Protein AF-0000000084806190 (afdb_homodimer)

Structure (mmCIF, N/CA/C/O backbone):
data_AF-0000000084806190-model_v1
#
loop_
_entity.id
_entity.type
_entity.pdbx_description
1 polymer 'Auxin Efflux Carrier'
#
loop_
_atom_site.group_PDB
_atom_site.id
_atom_site.type_symbol
_atom_site.label_atom_id
_atom_site.label_alt_id
_atom_site.label_comp_id
_atom_site.label_asym_id
_atom_site.label_entity_id
_atom_site.label_seq_id
_atom_site.pdbx_PDB_ins_code
_atom_site.Cartn_x
_atom_site.Cartn_y
_atom_site.Cartn_z
_atom_site.occupancy
_atom_site.B_iso_or_equiv
_atom_site.auth_seq_id
_atom_site.auth_comp_id
_atom_site.auth_asym_id
_atom_site.auth_atom_id
_atom_site.pdbx_PDB_model_num
ATOM 1 N N . MET A 1 1 ? -19.219 -8.055 -22.516 1 57.81 1 MET A N 1
ATOM 2 C CA . MET A 1 1 ? -17.922 -7.414 -22.703 1 57.81 1 MET A CA 1
ATOM 3 C C . MET A 1 1 ? -17.656 -6.383 -21.609 1 57.81 1 MET A C 1
ATOM 5 O O . MET A 1 1 ? -16.594 -6.418 -20.969 1 57.81 1 MET A O 1
ATOM 9 N N . ILE A 1 2 ? -18.672 -5.582 -21.375 1 66 2 ILE A N 1
ATOM 10 C CA . ILE A 1 2 ? -18.5 -4.559 -20.359 1 66 2 ILE A CA 1
ATOM 11 C C . ILE A 1 2 ? -18.344 -5.219 -18.984 1 66 2 ILE A C 1
ATOM 13 O O . ILE A 1 2 ? -17.547 -4.766 -18.156 1 66 2 ILE A O 1
ATOM 17 N N . ASP A 1 3 ? -19 -6.289 -18.859 1 70.12 3 ASP A N 1
ATOM 18 C CA . ASP A 1 3 ? -18.938 -7.008 -17.578 1 70.12 3 ASP A CA 1
ATOM 19 C C . ASP A 1 3 ? -17.547 -7.598 -17.344 1 70.12 3 ASP A C 1
ATOM 21 O O . ASP A 1 3 ? -17.047 -7.59 -16.219 1 70.12 3 ASP A O 1
ATOM 25 N N . ILE A 1 4 ? -17.047 -7.988 -18.469 1 68.62 4 ILE A N 1
ATOM 26 C CA . ILE A 1 4 ? -15.719 -8.578 -18.391 1 68.62 4 ILE A CA 1
ATOM 27 C C . ILE A 1 4 ? -14.695 -7.496 -18.062 1 68.62 4 ILE A C 1
ATOM 29 O O . ILE A 1 4 ? -13.797 -7.711 -17.25 1 68.62 4 ILE A O 1
ATOM 33 N N . LEU A 1 5 ? -14.867 -6.445 -18.75 1 70.81 5 LEU A N 1
ATOM 34 C CA . LEU A 1 5 ? -13.969 -5.324 -18.5 1 70.81 5 LEU A CA 1
ATOM 35 C C . LEU A 1 5 ? -14.062 -4.852 -17.062 1 70.81 5 LEU A C 1
ATOM 37 O O . LEU A 1 5 ? -13.055 -4.527 -16.438 1 70.81 5 LEU A O 1
ATOM 41 N N . ASN A 1 6 ? -15.25 -4.91 -16.578 1 75.56 6 ASN A N 1
ATOM 42 C CA . ASN A 1 6 ? -15.477 -4.469 -15.203 1 75.56 6 ASN A CA 1
ATOM 43 C C . ASN A 1 6 ? -14.812 -5.395 -14.195 1 75.56 6 ASN A C 1
ATOM 45 O O . ASN A 1 6 ? -14.383 -4.949 -13.125 1 75.56 6 ASN A O 1
ATOM 49 N N . LEU A 1 7 ? -14.695 -6.496 -14.672 1 70.25 7 LEU A N 1
ATOM 50 C CA . LEU A 1 7 ? -14.102 -7.488 -13.781 1 70.25 7 LEU A CA 1
ATOM 51 C C . LEU A 1 7 ? -12.578 -7.43 -13.836 1 70.25 7 LEU A C 1
ATOM 53 O O . LEU A 1 7 ? -11.906 -7.582 -12.812 1 70.25 7 LEU A O 1
ATOM 57 N N . ALA A 1 8 ? -12.125 -7.184 -15.008 1 77.25 8 ALA A N 1
ATOM 58 C CA . ALA A 1 8 ? -10.695 -7.359 -15.258 1 77.25 8 ALA A CA 1
ATOM 59 C C . ALA A 1 8 ? -9.93 -6.062 -15 1 77.25 8 ALA A C 1
ATOM 61 O O . ALA A 1 8 ? -8.773 -6.09 -14.578 1 77.25 8 ALA A O 1
ATOM 62 N N . LEU A 1 9 ? -10.57 -5.035 -15.188 1 79.94 9 LEU A N 1
ATOM 63 C CA . LEU A 1 9 ? -9.875 -3.754 -15.25 1 79.94 9 LEU A CA 1
ATOM 64 C C . LEU A 1 9 ? -9.25 -3.404 -13.906 1 79.94 9 LEU A C 1
ATOM 66 O O . LEU A 1 9 ? -8.109 -2.93 -13.844 1 79.94 9 LEU A O 1
ATOM 70 N N . PRO A 1 10 ? -9.914 -3.656 -12.828 1 81.25 10 PRO A N 1
ATOM 71 C CA . PRO A 1 10 ? -9.281 -3.262 -11.57 1 81.25 10 PRO A CA 1
ATOM 72 C C . PRO A 1 10 ? -7.957 -3.982 -11.328 1 81.25 10 PRO A C 1
ATOM 74 O O . PRO A 1 10 ? -7.016 -3.391 -10.789 1 81.25 10 PRO A O 1
ATOM 77 N N . TYR A 1 11 ? -7.898 -5.105 -11.789 1 82.69 11 TYR A N 1
ATOM 78 C CA . TYR A 1 11 ? -6.711 -5.906 -11.516 1 82.69 11 TYR A CA 1
ATOM 79 C C . TYR A 1 11 ? -5.625 -5.641 -12.547 1 82.69 11 TYR A C 1
ATOM 81 O O . TYR A 1 11 ? -4.52 -5.219 -12.203 1 82.69 11 TYR A O 1
ATOM 89 N N . PHE A 1 12 ? -5.992 -5.719 -13.773 1 87.94 12 PHE A N 1
ATOM 90 C CA . PHE A 1 12 ? -5 -5.492 -14.812 1 87.94 12 PHE A CA 1
ATOM 91 C C . PHE A 1 12 ? -4.711 -4.004 -14.977 1 87.94 12 PHE A C 1
ATOM 93 O O . PHE A 1 12 ? -3.609 -3.619 -15.367 1 87.94 12 PHE A O 1
ATOM 100 N N . GLY A 1 13 ? -5.742 -3.215 -14.688 1 89.56 13 GLY A N 1
ATOM 101 C CA . GLY A 1 13 ? -5.512 -1.778 -14.711 1 89.56 13 GLY A CA 1
ATOM 102 C C . GLY A 1 13 ? -4.418 -1.334 -13.758 1 89.56 13 GLY A C 1
ATOM 103 O O . GLY A 1 13 ? -3.572 -0.513 -14.117 1 89.56 13 GLY A O 1
ATOM 104 N N . LEU A 1 14 ? -4.398 -1.916 -12.594 1 92 14 LEU A N 1
ATOM 105 C CA . LEU A 1 14 ? -3.393 -1.555 -11.602 1 92 14 LEU A CA 1
ATOM 106 C C . LEU A 1 14 ? -2.012 -2.051 -12.023 1 92 14 LEU A C 1
ATOM 108 O O . LEU A 1 14 ? -1.006 -1.387 -11.758 1 92 14 LEU A O 1
ATOM 112 N N . ILE A 1 15 ? -1.97 -3.234 -12.609 1 90.75 15 ILE A N 1
ATOM 113 C CA . ILE A 1 15 ? -0.702 -3.732 -13.133 1 90.75 15 ILE A CA 1
ATOM 114 C C . ILE A 1 15 ? -0.178 -2.779 -14.211 1 90.75 15 ILE A C 1
ATOM 116 O O . ILE A 1 15 ? 1.006 -2.434 -14.219 1 90.75 15 ILE A O 1
ATOM 120 N N . PHE A 1 16 ? -1.081 -2.33 -15.023 1 93.19 16 PHE A N 1
ATOM 121 C CA . PHE A 1 16 ? -0.688 -1.439 -16.109 1 93.19 16 PHE A CA 1
ATOM 122 C C . PHE A 1 16 ? -0.239 -0.089 -15.562 1 93.19 16 PHE A C 1
ATOM 124 O O . PHE A 1 16 ? 0.697 0.518 -16.094 1 93.19 16 PHE A O 1
ATOM 131 N N . VAL A 1 17 ? -0.932 0.406 -14.57 1 94.88 17 VAL A N 1
ATOM 132 C CA . VAL A 1 17 ? -0.507 1.646 -13.93 1 94.88 17 VAL A CA 1
ATOM 133 C C . VAL A 1 17 ? 0.906 1.484 -13.375 1 94.88 17 VAL A C 1
ATOM 135 O O . VAL A 1 17 ? 1.764 2.346 -13.578 1 94.88 17 VAL A O 1
ATOM 138 N N . GLY A 1 18 ? 1.117 0.374 -12.641 1 95.31 18 GLY A N 1
ATOM 139 C CA . GLY A 1 18 ? 2.459 0.096 -12.156 1 95.31 18 GLY A CA 1
ATOM 140 C C . GLY A 1 18 ? 3.488 0.004 -13.266 1 95.31 18 GLY A C 1
ATOM 141 O O . GLY A 1 18 ? 4.574 0.577 -13.164 1 95.31 18 GLY A O 1
ATOM 142 N N . PHE A 1 19 ? 3.08 -0.69 -14.312 1 93.94 19 PHE A N 1
ATOM 143 C CA . PHE A 1 19 ? 3.965 -0.861 -15.453 1 93.94 19 PHE A CA 1
ATOM 144 C C . PHE A 1 19 ? 4.312 0.486 -16.078 1 93.94 19 PHE A C 1
ATOM 146 O O . PHE A 1 19 ? 5.48 0.768 -16.344 1 93.94 19 PHE A O 1
ATOM 153 N N . ALA A 1 20 ? 3.344 1.297 -16.281 1 95.88 20 ALA A N 1
ATOM 154 C CA . ALA A 1 20 ? 3.549 2.621 -16.859 1 95.88 20 ALA A CA 1
ATOM 155 C C . ALA A 1 20 ? 4.434 3.482 -15.961 1 95.88 20 ALA A C 1
ATOM 157 O O . ALA A 1 20 ? 5.336 4.168 -16.438 1 95.88 20 ALA A O 1
ATOM 158 N N . CYS A 1 21 ? 4.223 3.457 -14.719 1 96.5 21 CYS A N 1
ATOM 159 C CA . CYS A 1 21 ? 5.031 4.215 -13.766 1 96.5 21 CYS A CA 1
ATOM 160 C C . CYS A 1 21 ? 6.477 3.736 -13.773 1 96.5 21 CYS A C 1
ATOM 162 O O . CYS A 1 21 ? 7.406 4.547 -13.727 1 96.5 21 CYS A O 1
ATOM 164 N N . GLY A 1 22 ? 6.598 2.42 -13.773 1 95.62 22 GLY A N 1
ATOM 165 C CA . GLY A 1 22 ? 7.941 1.869 -13.844 1 95.62 22 GLY A CA 1
ATOM 166 C C . GLY A 1 22 ? 8.695 2.314 -15.086 1 95.62 22 GLY A C 1
ATOM 167 O O . GLY A 1 22 ? 9.891 2.629 -15.008 1 95.62 22 GLY A O 1
ATOM 168 N N . ARG A 1 23 ? 7.996 2.404 -16.172 1 93.81 23 ARG A N 1
ATOM 169 C CA . ARG A 1 23 ? 8.625 2.764 -17.438 1 93.81 23 ARG A CA 1
ATOM 170 C C . ARG A 1 23 ? 8.875 4.266 -17.516 1 93.81 23 ARG A C 1
ATOM 172 O O . ARG A 1 23 ? 9.852 4.703 -18.141 1 93.81 23 ARG A O 1
ATOM 179 N N . LEU A 1 24 ? 8.062 5.02 -16.938 1 94.31 24 LEU A N 1
ATOM 180 C CA . LEU A 1 24 ? 8.141 6.473 -17.078 1 94.31 24 LEU A CA 1
ATOM 181 C C . LEU A 1 24 ? 9.07 7.066 -16.016 1 94.31 24 LEU A C 1
ATOM 183 O O . LEU A 1 24 ? 9.906 7.922 -16.344 1 94.31 24 LEU A O 1
ATOM 187 N N . LYS A 1 25 ? 8.977 6.688 -14.812 1 90.94 25 LYS A N 1
ATOM 188 C CA . LYS A 1 25 ? 9.766 7.277 -13.734 1 90.94 25 LYS A CA 1
ATOM 189 C C . LYS A 1 25 ? 11.102 6.555 -13.578 1 90.94 25 LYS A C 1
ATOM 191 O O . LYS A 1 25 ? 12.102 7.168 -13.203 1 90.94 25 LYS A O 1
ATOM 196 N N . ARG A 1 26 ? 11.211 5.273 -13.781 1 87.38 26 ARG A N 1
ATOM 197 C CA . ARG A 1 26 ? 12.398 4.422 -13.773 1 87.38 26 ARG A CA 1
ATOM 198 C C . ARG A 1 26 ? 13.188 4.586 -12.477 1 87.38 26 ARG A C 1
ATOM 200 O O . ARG A 1 26 ? 14.406 4.758 -12.508 1 87.38 26 ARG A O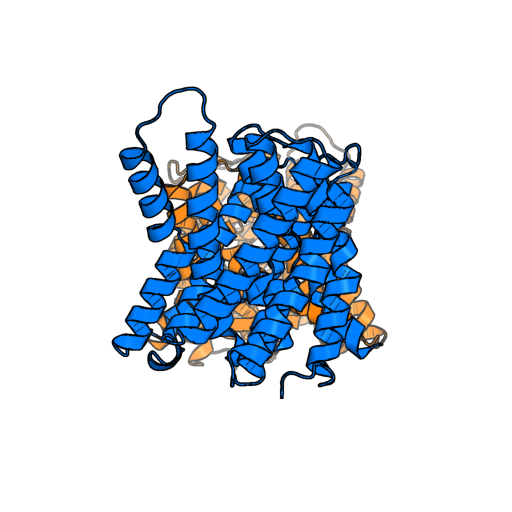 1
ATOM 207 N N . LEU A 1 27 ? 12.422 4.707 -11.312 1 92.31 27 LEU A N 1
ATOM 208 C CA . LEU A 1 27 ? 13.117 4.613 -10.039 1 92.31 27 LEU A CA 1
ATOM 209 C C . LEU A 1 27 ? 13.828 3.268 -9.906 1 92.31 27 LEU A C 1
ATOM 211 O O . LEU A 1 27 ? 13.375 2.264 -10.453 1 92.31 27 LEU A O 1
ATOM 215 N N . PRO A 1 28 ? 14.891 3.254 -9.219 1 91.94 28 PRO A N 1
ATOM 216 C CA . PRO A 1 28 ? 15.656 2.008 -9.125 1 91.94 28 PRO A CA 1
ATOM 217 C C . PRO A 1 28 ? 14.859 0.881 -8.469 1 91.94 28 PRO A C 1
ATOM 219 O O . PRO A 1 28 ? 13.977 1.142 -7.645 1 91.94 28 PRO A O 1
ATOM 222 N N . GLU A 1 29 ? 15.25 -0.318 -8.828 1 90.31 29 GLU A N 1
ATOM 223 C CA . GLU A 1 29 ? 14.586 -1.518 -8.328 1 90.31 29 GLU A CA 1
ATOM 224 C C . GLU A 1 29 ? 14.711 -1.625 -6.812 1 90.31 29 GLU A C 1
ATOM 226 O O . GLU A 1 29 ? 13.797 -2.107 -6.137 1 90.31 29 GLU A O 1
ATOM 231 N N . ASN A 1 30 ? 15.859 -1.19 -6.305 1 93 30 ASN A N 1
ATOM 232 C CA . ASN A 1 30 ? 16.047 -1.271 -4.859 1 93 30 ASN A CA 1
ATOM 233 C C . ASN A 1 30 ? 15.07 -0.373 -4.117 1 93 30 ASN A C 1
ATOM 235 O O . ASN A 1 30 ? 14.883 -0.514 -2.906 1 93 30 ASN A O 1
ATOM 239 N N . GLY A 1 31 ? 14.469 0.562 -4.844 1 95.06 31 GLY A N 1
ATOM 240 C CA . GLY A 1 31 ? 13.438 1.407 -4.27 1 95.06 31 GLY A CA 1
ATOM 241 C C . GLY A 1 31 ? 12.172 0.648 -3.918 1 95.06 31 GLY A C 1
ATOM 242 O O . GLY A 1 31 ? 11.305 1.167 -3.209 1 95.06 31 GLY A O 1
ATOM 243 N N . LEU A 1 32 ? 12.109 -0.604 -4.312 1 94.81 32 LEU A N 1
ATOM 244 C CA . LEU A 1 32 ? 10.945 -1.435 -4.035 1 94.81 32 LEU A CA 1
ATOM 245 C C . LEU A 1 32 ? 11.125 -2.211 -2.736 1 94.81 32 LEU A C 1
ATOM 247 O O . LEU A 1 32 ? 10.227 -2.943 -2.314 1 94.81 32 LEU A O 1
ATOM 251 N N . ALA A 1 33 ? 12.203 -2.016 -2.045 1 95.06 33 ALA A N 1
ATOM 252 C CA . ALA A 1 33 ? 12.57 -2.875 -0.921 1 95.06 33 ALA A CA 1
ATOM 253 C C . ALA A 1 33 ? 11.5 -2.838 0.167 1 95.06 33 ALA A C 1
ATOM 255 O O . ALA A 1 33 ? 11.023 -3.883 0.619 1 95.06 33 ALA A O 1
ATOM 256 N N . TRP A 1 34 ? 11.109 -1.688 0.588 1 95.5 34 TRP A N 1
ATOM 257 C CA . TRP A 1 34 ? 10.125 -1.582 1.666 1 95.5 34 TRP A CA 1
ATOM 258 C C . TRP A 1 34 ? 8.734 -1.973 1.179 1 95.5 34 TRP A C 1
ATOM 260 O O . TRP A 1 34 ? 7.922 -2.479 1.952 1 95.5 34 TRP A O 1
ATOM 270 N N . MET A 1 35 ? 8.461 -1.687 -0.093 1 95.19 35 MET A N 1
ATOM 271 C CA . MET A 1 35 ? 7.184 -2.115 -0.654 1 95.19 35 MET A CA 1
ATOM 272 C C . MET A 1 35 ? 7.062 -3.635 -0.633 1 95.19 35 MET A C 1
ATOM 274 O O . MET A 1 35 ? 6.023 -4.172 -0.248 1 95.19 35 MET A O 1
ATOM 278 N N . ASN A 1 36 ? 8.094 -4.32 -1.043 1 92 36 ASN A N 1
ATOM 279 C CA . ASN A 1 36 ? 8.117 -5.777 -1.008 1 92 36 ASN A CA 1
ATOM 280 C C . ASN A 1 36 ? 8.055 -6.305 0.422 1 92 36 ASN A C 1
ATOM 282 O O . ASN A 1 36 ? 7.355 -7.285 0.694 1 92 36 ASN A O 1
ATOM 286 N N . PHE A 1 37 ? 8.773 -5.672 1.266 1 94.06 37 PHE A N 1
ATOM 287 C CA . PHE A 1 37 ? 8.742 -6.059 2.672 1 94.06 37 PHE A CA 1
ATOM 288 C C . PHE A 1 37 ? 7.332 -5.926 3.236 1 94.06 37 PHE A C 1
ATOM 290 O O . PHE A 1 37 ? 6.848 -6.82 3.936 1 94.06 37 PHE A O 1
ATOM 297 N N . PHE A 1 38 ? 6.719 -4.812 2.982 1 95.81 38 PHE A N 1
ATOM 298 C CA . PHE A 1 38 ? 5.352 -4.562 3.43 1 95.81 38 PHE A CA 1
ATOM 299 C C . PHE A 1 38 ? 4.414 -5.656 2.936 1 95.81 38 PHE A C 1
ATOM 301 O O . PHE A 1 38 ? 3.578 -6.156 3.693 1 95.81 38 PHE A O 1
ATOM 308 N N . LEU A 1 39 ? 4.504 -6.039 1.699 1 91.56 39 LEU A N 1
ATOM 309 C CA . LEU A 1 39 ? 3.641 -7.043 1.087 1 91.56 39 LEU A CA 1
ATOM 310 C C . LEU A 1 39 ? 3.873 -8.414 1.71 1 91.56 39 LEU A C 1
ATOM 312 O O . LEU A 1 39 ? 2.93 -9.055 2.178 1 91.56 39 LEU A O 1
ATOM 316 N N . LEU A 1 40 ? 5.09 -8.812 1.847 1 88.69 40 LEU A N 1
ATOM 317 C CA . LEU A 1 40 ? 5.426 -10.195 2.166 1 88.69 40 LEU A CA 1
ATOM 318 C C . LEU A 1 40 ? 5.379 -10.43 3.672 1 88.69 40 LEU A C 1
ATOM 320 O O . LEU A 1 40 ? 5.098 -11.547 4.121 1 88.69 40 LEU A O 1
ATOM 324 N N . TYR A 1 41 ? 5.57 -9.367 4.441 1 93.12 41 TYR A N 1
ATOM 325 C CA . TYR A 1 41 ? 5.73 -9.594 5.875 1 93.12 41 TYR A CA 1
ATOM 326 C C . TYR A 1 41 ? 4.617 -8.922 6.664 1 93.12 41 TYR A C 1
ATOM 328 O O . TYR A 1 41 ? 4.449 -9.18 7.859 1 93.12 41 TYR A O 1
ATOM 336 N N . VAL A 1 42 ? 3.871 -8.109 5.965 1 95.25 42 VAL A N 1
ATOM 337 C CA . VAL A 1 42 ? 2.916 -7.348 6.762 1 95.25 42 VAL A CA 1
ATOM 338 C C . VAL A 1 42 ? 1.511 -7.523 6.188 1 95.25 42 VAL A C 1
ATOM 340 O O . VAL A 1 42 ? 0.665 -8.188 6.797 1 95.25 42 VAL A O 1
ATOM 343 N N . SER A 1 43 ? 1.294 -7.07 4.949 1 93.75 43 SER A N 1
ATOM 344 C CA . SER A 1 43 ? -0.055 -6.996 4.398 1 93.75 43 SER A CA 1
ATOM 345 C C . SER A 1 43 ? -0.573 -8.375 4.016 1 93.75 43 SER A C 1
ATOM 347 O O . SER A 1 43 ? -1.683 -8.758 4.395 1 93.75 43 SER A O 1
ATOM 349 N N . LEU A 1 44 ? 0.164 -9.172 3.264 1 88.81 44 LEU A N 1
ATOM 350 C CA . LEU A 1 44 ? -0.298 -10.477 2.818 1 88.81 44 LEU A CA 1
ATOM 351 C C . LEU A 1 44 ? -0.445 -11.438 3.998 1 88.81 44 LEU A C 1
ATOM 353 O O . LEU A 1 44 ? -1.419 -12.188 4.074 1 88.81 44 LEU A O 1
ATOM 357 N N . PRO A 1 45 ? 0.515 -11.438 4.918 1 91.06 45 PRO A N 1
ATOM 358 C CA . PRO A 1 45 ? 0.304 -12.266 6.109 1 91.06 45 PRO A CA 1
ATOM 359 C C . PRO A 1 45 ? -0.978 -11.906 6.855 1 91.06 45 PRO A C 1
ATOM 361 O O . PRO A 1 45 ? -1.67 -12.789 7.363 1 91.06 45 PRO A O 1
ATOM 364 N N . ALA A 1 46 ? -1.268 -10.625 6.941 1 92.81 46 ALA A N 1
ATOM 365 C CA . ALA A 1 46 ? -2.518 -10.211 7.574 1 92.81 46 ALA A CA 1
ATOM 366 C C . ALA A 1 46 ? -3.723 -10.789 6.844 1 92.81 46 ALA A C 1
ATOM 368 O O . ALA A 1 46 ? -4.688 -11.234 7.473 1 92.81 46 ALA A O 1
ATOM 369 N N . LEU A 1 47 ? -3.662 -10.75 5.578 1 87.69 47 LEU A N 1
ATOM 370 C CA . LEU A 1 47 ? -4.719 -11.32 4.75 1 87.69 47 LEU A CA 1
ATOM 371 C C . LEU A 1 47 ? -4.895 -12.805 5.035 1 87.69 47 LEU A C 1
ATOM 373 O O . LEU A 1 47 ? -6.012 -13.266 5.281 1 87.69 47 LEU A O 1
ATOM 377 N N . PHE A 1 48 ? -3.832 -13.539 5.062 1 86.25 48 PHE A N 1
ATOM 378 C CA . PHE A 1 48 ? -3.885 -14.984 5.262 1 86.25 48 PHE A CA 1
ATOM 379 C C . PHE A 1 48 ? -4.355 -15.312 6.676 1 86.25 48 PHE A C 1
ATOM 381 O O . PHE A 1 48 ? -5.156 -16.234 6.867 1 86.25 48 PHE A O 1
ATOM 388 N N . PHE A 1 49 ? -3.805 -14.609 7.633 1 91.75 49 PHE A N 1
ATOM 389 C CA . PHE A 1 49 ? -4.254 -14.828 9 1 91.75 49 PHE A CA 1
ATOM 390 C C . PHE A 1 49 ? -5.758 -14.609 9.125 1 91.75 49 PHE A C 1
ATOM 392 O O . PHE A 1 49 ? -6.465 -15.438 9.695 1 91.75 49 PHE A O 1
ATOM 399 N N . ARG A 1 50 ? -6.199 -13.492 8.641 1 89.31 50 ARG A N 1
ATOM 400 C CA . ARG A 1 50 ? -7.605 -13.141 8.773 1 89.31 50 ARG A CA 1
ATOM 401 C C . ARG A 1 50 ? -8.5 -14.164 8.078 1 89.31 50 ARG A C 1
ATOM 403 O O . ARG A 1 50 ? -9.523 -14.578 8.625 1 89.31 50 ARG A O 1
ATOM 410 N N . ILE A 1 51 ? -8.133 -14.555 6.965 1 81.38 51 ILE A N 1
ATOM 411 C CA . ILE A 1 51 ? -8.93 -15.508 6.195 1 81.38 51 ILE A CA 1
ATOM 412 C C . ILE A 1 51 ? -8.984 -16.844 6.93 1 81.38 51 ILE A C 1
ATOM 414 O O . ILE A 1 51 ? -10.062 -17.422 7.113 1 81.38 51 ILE A O 1
ATOM 418 N N . MET A 1 52 ? -7.863 -17.312 7.355 1 84 52 MET A N 1
ATOM 419 C CA . MET A 1 52 ? -7.793 -18.625 8.008 1 84 52 MET A CA 1
ATOM 420 C C . MET A 1 52 ? -8.492 -18.594 9.367 1 84 52 MET A C 1
ATOM 422 O O . MET A 1 52 ? -9.102 -19.578 9.773 1 84 52 MET A O 1
ATOM 426 N N . SER A 1 53 ? -8.375 -17.484 10.016 1 89.06 53 SER A N 1
ATOM 427 C CA . SER A 1 53 ? -8.961 -17.391 11.352 1 89.06 53 SER A CA 1
ATOM 428 C C . SER A 1 53 ? -10.484 -17.344 11.281 1 89.06 53 SER A C 1
ATOM 430 O O . SER A 1 53 ? -11.164 -17.656 12.258 1 89.06 53 SER A O 1
ATOM 432 N N . LYS A 1 54 ? -11.023 -17.016 10.188 1 84.31 54 LYS A N 1
ATOM 433 C CA . LYS A 1 54 ? -12.469 -16.891 10.047 1 84.31 54 LYS A CA 1
ATOM 434 C C . LYS A 1 54 ? -13.062 -18.094 9.312 1 84.31 54 LYS A C 1
ATOM 436 O O . LYS A 1 54 ? -14.273 -18.172 9.117 1 84.31 54 LYS A O 1
ATOM 441 N N . THR A 1 55 ? -12.242 -18.984 8.914 1 79.19 55 THR A N 1
ATOM 442 C CA . THR A 1 55 ? -12.68 -20.203 8.227 1 79.19 55 THR A CA 1
ATOM 443 C C . THR A 1 55 ? -12.867 -21.344 9.227 1 79.19 55 THR A C 1
ATOM 445 O O . THR A 1 55 ? -12 -21.594 10.062 1 79.19 55 THR A O 1
ATOM 448 N N . PRO A 1 56 ? -14.07 -21.922 9.078 1 79.88 56 PRO A N 1
ATOM 449 C CA . PRO A 1 56 ? -14.242 -23.094 9.938 1 79.88 56 PRO A CA 1
ATOM 450 C C . PRO A 1 56 ? -13.148 -24.141 9.742 1 79.88 56 PRO A C 1
ATOM 452 O O . PRO A 1 56 ? -12.82 -24.5 8.602 1 79.88 56 PRO A O 1
ATOM 455 N N . PHE A 1 57 ? -12.609 -24.625 10.789 1 78.75 57 PHE A N 1
ATOM 456 C CA . PHE A 1 57 ? -11.461 -25.516 10.773 1 78.75 57 PHE A CA 1
ATOM 457 C C . PHE A 1 57 ? -11.758 -26.766 9.969 1 78.75 57 PHE A C 1
ATOM 459 O O . PHE A 1 57 ? -10.867 -27.312 9.312 1 78.75 57 PHE A O 1
ATOM 466 N N . GLU A 1 58 ? -13.008 -27.172 9.938 1 80.38 58 GLU A N 1
ATOM 467 C CA . GLU A 1 58 ? -13.406 -28.391 9.234 1 80.38 58 GLU A CA 1
ATOM 468 C C . GLU A 1 58 ? -13.211 -28.25 7.73 1 80.38 58 GLU A C 1
ATOM 470 O O . GLU A 1 58 ? -12.977 -29.234 7.031 1 80.38 58 GLU A O 1
ATOM 475 N N . GLU A 1 59 ? -13.227 -27.062 7.32 1 80.19 59 GLU A N 1
ATOM 476 C CA . GLU A 1 59 ? -13.086 -26.797 5.895 1 80.19 59 GLU A CA 1
ATOM 477 C C . GLU A 1 59 ? -11.617 -26.812 5.477 1 80.19 59 GLU A C 1
ATOM 479 O O . GLU A 1 59 ? -11.305 -26.922 4.289 1 80.19 59 GLU A O 1
ATOM 484 N N . LEU A 1 60 ? -10.812 -26.766 6.434 1 77.94 60 LEU A N 1
ATOM 485 C CA . LEU A 1 60 ? -9.383 -26.703 6.148 1 77.94 60 LEU A CA 1
ATOM 486 C C . LEU A 1 60 ? -8.836 -28.094 5.809 1 77.94 60 LEU A C 1
ATOM 488 O O . LEU A 1 60 ? -7.777 -28.203 5.191 1 77.94 60 LEU A O 1
ATOM 492 N N . ASN A 1 61 ? -9.586 -29.047 6.141 1 79.38 61 ASN A N 1
ATOM 493 C CA . ASN A 1 61 ? -9.172 -30.422 5.906 1 79.38 61 ASN A CA 1
ATOM 494 C C . ASN A 1 61 ? -9.781 -30.984 4.621 1 79.38 61 ASN A C 1
ATOM 496 O O . ASN A 1 61 ? -10.594 -31.906 4.664 1 79.38 61 ASN A O 1
ATOM 500 N N . ASN A 1 62 ? -9.508 -30.469 3.479 1 87.62 62 ASN A N 1
ATOM 501 C CA . ASN A 1 62 ? -9.961 -30.953 2.18 1 87.62 62 ASN A CA 1
ATOM 502 C C . ASN A 1 62 ? -8.82 -31.578 1.39 1 87.62 62 ASN A C 1
ATOM 504 O O . ASN A 1 62 ? -8.344 -31.016 0.407 1 87.62 62 ASN A O 1
ATOM 508 N N . LEU A 1 63 ? -8.453 -32.812 1.739 1 88.25 63 LEU A N 1
ATOM 509 C CA . LEU A 1 63 ? -7.285 -33.5 1.211 1 88.25 63 LEU A CA 1
ATOM 510 C C . LEU A 1 63 ? -7.438 -33.781 -0.285 1 88.25 63 LEU A C 1
ATOM 512 O O . LEU A 1 63 ? -6.496 -33.562 -1.053 1 88.25 63 LEU A O 1
ATOM 516 N N . PRO A 1 64 ? -8.641 -34.188 -0.729 1 94.31 64 PRO A N 1
ATOM 517 C CA . PRO A 1 64 ? -8.781 -34.406 -2.172 1 94.31 64 PRO A CA 1
ATOM 518 C C . PRO A 1 64 ? -8.523 -33.125 -2.975 1 94.31 64 PRO A C 1
ATOM 520 O O . PRO A 1 64 ? -7.91 -33.188 -4.043 1 94.31 64 PRO A O 1
ATOM 523 N N . PHE A 1 65 ? -8.969 -32.031 -2.473 1 95.94 65 PHE A N 1
ATOM 524 C CA . PHE A 1 65 ? -8.766 -30.734 -3.131 1 95.94 65 PHE A CA 1
ATOM 525 C C . PHE A 1 65 ? -7.285 -30.391 -3.215 1 95.94 65 PHE A C 1
ATOM 527 O O . PHE A 1 65 ? -6.785 -30.031 -4.281 1 95.94 65 PHE A O 1
ATOM 534 N N . VAL A 1 66 ? -6.605 -30.578 -2.105 1 93.56 66 VAL A N 1
ATOM 535 C CA . VAL A 1 66 ? -5.188 -30.25 -2.012 1 93.56 66 VAL A CA 1
ATOM 536 C C . VAL A 1 66 ? -4.379 -31.156 -2.943 1 93.56 66 VAL A C 1
ATOM 538 O O . VAL A 1 66 ? -3.484 -30.688 -3.648 1 93.56 66 VAL A O 1
ATOM 541 N N . LEU A 1 67 ? -4.664 -32.375 -2.934 1 95.31 67 LEU A N 1
ATOM 542 C CA . LEU A 1 67 ? -3.955 -33.312 -3.775 1 95.31 67 LEU A CA 1
ATOM 543 C C . LEU A 1 67 ? -4.188 -33.031 -5.254 1 95.31 67 LEU A C 1
ATOM 545 O O . LEU A 1 67 ? -3.25 -33.062 -6.055 1 95.31 67 LEU A O 1
ATOM 549 N N . ALA A 1 68 ? -5.414 -32.688 -5.582 1 97.44 68 ALA A N 1
ATOM 550 C CA . ALA A 1 68 ? -5.75 -32.438 -6.977 1 97.44 68 ALA A CA 1
ATOM 551 C C . ALA A 1 68 ? -5.039 -31.172 -7.469 1 97.44 68 ALA A C 1
ATOM 553 O O . ALA A 1 68 ? -4.438 -31.172 -8.547 1 97.44 68 ALA A O 1
ATOM 554 N N . THR A 1 69 ? -5.102 -30.125 -6.723 1 97.56 69 THR A N 1
ATOM 555 C CA . THR A 1 69 ? -4.531 -28.859 -7.16 1 97.56 69 THR A CA 1
ATOM 556 C C . THR A 1 69 ? -3.006 -28.922 -7.191 1 97.56 69 THR A C 1
ATOM 558 O O . THR A 1 69 ? -2.375 -28.438 -8.125 1 97.56 69 THR A O 1
ATOM 561 N N . THR A 1 70 ? -2.426 -29.562 -6.152 1 96.94 70 THR A N 1
ATOM 562 C CA . THR A 1 70 ? -0.974 -29.703 -6.121 1 96.94 70 THR A CA 1
ATOM 563 C C . THR A 1 70 ? -0.49 -30.609 -7.242 1 96.94 70 THR A C 1
ATOM 565 O O . THR A 1 70 ? 0.555 -30.359 -7.848 1 96.94 70 THR A O 1
ATOM 568 N N . PHE A 1 71 ? -1.217 -31.609 -7.449 1 98 71 PHE A N 1
ATOM 569 C CA . PHE A 1 71 ? -0.889 -32.5 -8.562 1 98 71 PHE A CA 1
ATOM 570 C C . PHE A 1 71 ? -0.984 -31.75 -9.891 1 98 71 PHE A C 1
ATOM 572 O O . PHE A 1 71 ? -0.154 -31.953 -10.781 1 98 71 PHE A O 1
ATOM 579 N N . GLY A 1 72 ? -2.027 -30.969 -10.078 1 98.5 72 GLY A N 1
ATOM 580 C CA . GLY A 1 72 ? -2.131 -30.125 -11.266 1 98.5 72 GLY A CA 1
ATOM 581 C C . GLY A 1 72 ? -0.933 -29.219 -11.461 1 98.5 72 GLY A C 1
ATOM 582 O O . GLY A 1 72 ? -0.398 -29.125 -12.57 1 98.5 72 GLY A O 1
ATOM 583 N N . THR A 1 73 ? -0.505 -28.609 -10.406 1 98.19 73 THR A N 1
ATOM 584 C CA . THR A 1 73 ? 0.675 -27.75 -10.445 1 98.19 73 THR A CA 1
ATOM 585 C C . THR A 1 73 ? 1.922 -28.562 -10.789 1 98.19 73 THR A C 1
ATOM 587 O O . THR A 1 73 ? 2.764 -28.109 -11.57 1 98.19 73 THR A O 1
ATOM 590 N N . ALA A 1 74 ? 2.051 -29.734 -10.195 1 98.12 74 ALA A N 1
ATOM 591 C CA . ALA A 1 74 ? 3.174 -30.609 -10.492 1 98.12 74 ALA A CA 1
ATOM 592 C C . ALA A 1 74 ? 3.199 -31 -11.969 1 98.12 74 ALA A C 1
ATOM 594 O O . ALA A 1 74 ? 4.266 -31.016 -12.586 1 98.12 74 ALA A O 1
ATOM 595 N N . CYS A 1 75 ? 2.043 -31.297 -12.484 1 98.62 75 CYS A N 1
ATOM 596 C CA . CYS A 1 75 ? 1.956 -31.641 -13.898 1 98.62 75 CYS A CA 1
ATOM 597 C C . CYS A 1 75 ? 2.449 -30.484 -14.766 1 98.62 75 CYS A C 1
ATOM 599 O O . CYS A 1 75 ? 3.258 -30.688 -15.672 1 98.62 75 CYS A O 1
ATOM 601 N N . ALA A 1 76 ? 1.957 -29.312 -14.5 1 98.69 76 ALA A N 1
ATOM 602 C CA . ALA A 1 76 ? 2.395 -28.141 -15.25 1 98.69 76 ALA A CA 1
ATOM 603 C C . ALA A 1 76 ? 3.9 -27.938 -15.109 1 98.69 76 ALA A C 1
ATOM 605 O O . ALA A 1 76 ? 4.582 -27.609 -16.094 1 98.69 76 ALA A O 1
ATOM 606 N N . PHE A 1 77 ? 4.402 -28.125 -13.875 1 98.5 77 PHE A N 1
ATOM 607 C CA . PHE A 1 77 ? 5.824 -28 -13.578 1 98.5 77 PHE A CA 1
ATOM 608 C C . PHE A 1 77 ? 6.637 -28.969 -14.445 1 98.5 77 PHE A C 1
ATOM 610 O O . PHE A 1 77 ? 7.562 -28.547 -15.141 1 98.5 77 PHE A O 1
ATOM 617 N N . PHE A 1 78 ? 6.242 -30.172 -14.523 1 98.44 78 PHE A N 1
ATOM 618 C CA . PHE A 1 78 ? 7.031 -31.188 -15.211 1 98.44 78 PHE A CA 1
ATOM 619 C C . PHE A 1 78 ? 6.863 -31.078 -16.719 1 98.44 78 PHE A C 1
ATOM 621 O O . PHE A 1 78 ? 7.812 -31.297 -17.469 1 98.44 78 PHE A O 1
ATOM 628 N N . ILE A 1 79 ? 5.676 -30.766 -17.188 1 98.69 79 ILE A N 1
ATOM 629 C CA . ILE A 1 79 ? 5.457 -30.594 -18.625 1 98.69 79 ILE A CA 1
ATOM 630 C C . ILE A 1 79 ? 6.285 -29.406 -19.125 1 98.69 79 ILE A C 1
ATOM 632 O O . ILE A 1 79 ? 6.887 -29.484 -20.203 1 98.69 79 ILE A O 1
ATOM 636 N N . SER A 1 80 ? 6.316 -28.312 -18.359 1 98.62 80 SER A N 1
ATOM 637 C CA . SER A 1 80 ? 7.129 -27.156 -18.734 1 98.62 80 SER A CA 1
ATOM 638 C C . SER A 1 80 ? 8.609 -27.516 -18.781 1 98.62 80 SER A C 1
ATOM 640 O O . SER A 1 80 ? 9.344 -27.047 -19.656 1 98.62 80 SER A O 1
ATOM 642 N N . GLY A 1 81 ? 9.023 -28.312 -17.797 1 98.06 81 GLY A N 1
ATOM 643 C CA . GLY A 1 81 ? 10.391 -28.797 -17.828 1 98.06 81 GLY A CA 1
ATOM 644 C C . GLY A 1 81 ? 10.719 -29.609 -19.062 1 98.06 81 GLY A C 1
ATOM 645 O O . GLY A 1 81 ? 11.789 -29.453 -19.641 1 98.06 81 GLY A O 1
ATOM 646 N N . LEU A 1 82 ? 9.812 -30.453 -19.391 1 98.12 82 LEU A N 1
ATOM 647 C CA . LEU A 1 82 ? 10 -31.266 -20.594 1 98.12 82 LEU A CA 1
ATOM 648 C C . LEU A 1 82 ? 10.117 -30.391 -21.828 1 98.12 82 LEU A C 1
ATOM 650 O O . LEU A 1 82 ? 10.961 -30.656 -22.703 1 98.12 82 LEU A O 1
ATOM 654 N N . ILE A 1 83 ? 9.312 -29.406 -21.953 1 97.88 83 ILE A N 1
ATOM 655 C CA . ILE A 1 83 ? 9.383 -28.469 -23.062 1 97.88 83 ILE A CA 1
ATOM 656 C C . ILE A 1 83 ? 10.734 -27.766 -23.062 1 97.88 83 ILE A C 1
ATOM 658 O O . ILE A 1 83 ? 11.367 -27.609 -24.109 1 97.88 83 ILE A O 1
ATOM 662 N N . GLY A 1 84 ? 11.141 -27.281 -21.875 1 97.31 84 GLY A N 1
ATOM 663 C CA . GLY A 1 84 ? 12.445 -26.656 -21.766 1 97.31 84 GLY A CA 1
ATOM 664 C C . GLY A 1 84 ? 13.578 -27.547 -22.234 1 97.31 84 GLY A C 1
ATOM 665 O O . GLY A 1 84 ? 14.469 -27.109 -22.969 1 97.31 84 GLY A O 1
ATOM 666 N N . ARG A 1 85 ? 13.484 -28.797 -21.859 1 9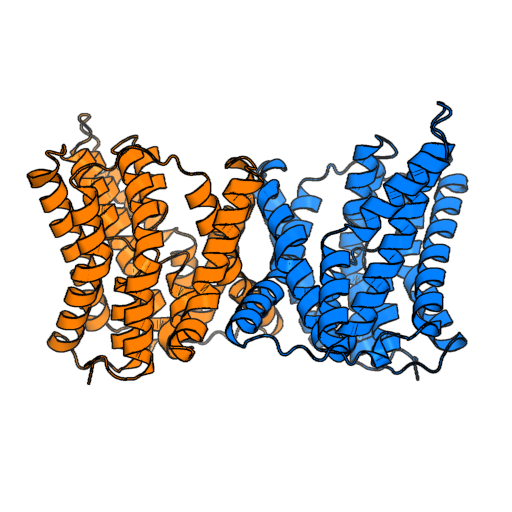6.75 85 ARG A N 1
ATOM 667 C CA . ARG A 1 85 ? 14.539 -29.75 -22.188 1 96.75 85 ARG A CA 1
ATOM 668 C C . ARG A 1 85 ? 14.508 -30.094 -23.688 1 96.75 85 ARG A C 1
ATOM 670 O O . ARG A 1 85 ? 15.555 -30.125 -24.328 1 96.75 85 ARG A O 1
ATOM 677 N N . THR A 1 86 ? 13.406 -30.312 -24.188 1 96.81 86 THR A N 1
ATOM 678 C CA . THR A 1 86 ? 13.312 -30.844 -25.547 1 96.81 86 THR A CA 1
ATOM 679 C C . THR A 1 86 ? 13.328 -29.719 -26.578 1 96.81 86 THR A C 1
ATOM 681 O O . THR A 1 86 ? 13.938 -29.844 -27.641 1 96.81 86 THR A O 1
ATOM 684 N N . VAL A 1 87 ? 12.648 -28.672 -26.359 1 95.56 87 VAL A N 1
ATOM 685 C CA . VAL A 1 87 ? 12.539 -27.578 -27.328 1 95.56 87 VAL A CA 1
ATOM 686 C C . VAL A 1 87 ? 13.688 -26.594 -27.125 1 95.56 87 VAL A C 1
ATOM 688 O O . VAL A 1 87 ? 14.273 -26.109 -28.078 1 95.56 87 VAL A O 1
ATOM 691 N N . GLY A 1 88 ? 13.977 -26.344 -25.922 1 94.75 88 GLY A N 1
ATOM 692 C CA . GLY A 1 88 ? 14.984 -25.344 -25.625 1 94.75 88 GLY A CA 1
ATOM 693 C C . GLY A 1 88 ? 16.391 -25.922 -25.484 1 94.75 88 GLY A C 1
ATOM 694 O O . GLY A 1 88 ? 17.375 -25.172 -25.484 1 94.75 88 GLY A O 1
ATOM 695 N N . GLY A 1 89 ? 16.484 -27.188 -25.375 1 96.62 89 GLY A N 1
ATOM 696 C CA . GLY A 1 89 ? 17.781 -27.797 -25.156 1 96.62 89 GLY A CA 1
ATOM 697 C C . GLY A 1 89 ? 18.422 -27.359 -23.844 1 96.62 89 GLY A C 1
ATOM 698 O O . GLY A 1 89 ? 19.641 -27.172 -23.781 1 96.62 89 GLY A O 1
ATOM 699 N N . LEU A 1 90 ? 17.625 -27.188 -22.844 1 96.81 90 LEU A N 1
ATOM 700 C CA . LEU A 1 90 ? 18.094 -26.594 -21.594 1 96.81 90 LEU A CA 1
ATOM 701 C C . LEU A 1 90 ? 18.828 -27.625 -20.734 1 96.81 90 LEU A C 1
ATOM 703 O O . LEU A 1 90 ? 18.516 -28.828 -20.781 1 96.81 90 LEU A O 1
ATOM 707 N N . SER A 1 91 ? 19.844 -27.172 -20 1 96.12 91 SER A N 1
ATOM 708 C CA . SER A 1 91 ? 20.469 -28 -18.969 1 96.12 91 SER A CA 1
ATOM 709 C C . SER A 1 91 ? 19.469 -28.344 -17.859 1 96.12 91 SER A C 1
ATOM 711 O O . SER A 1 91 ? 18.391 -27.766 -17.781 1 96.12 91 SER A O 1
ATOM 713 N N . LEU A 1 92 ? 19.844 -29.297 -17.047 1 94.38 92 LEU A N 1
ATOM 714 C CA . LEU A 1 92 ? 18.969 -29.719 -15.961 1 94.38 92 LEU A CA 1
ATOM 715 C C . LEU A 1 92 ? 18.672 -28.547 -15.023 1 94.38 92 LEU A C 1
ATOM 717 O O . LEU A 1 92 ? 17.547 -28.422 -14.531 1 94.38 92 LEU A O 1
ATOM 721 N N . ARG A 1 93 ? 19.656 -27.719 -14.773 1 94.38 93 ARG A N 1
ATOM 722 C CA . ARG A 1 93 ? 19.484 -26.562 -13.906 1 94.38 93 ARG A CA 1
ATOM 723 C C . ARG A 1 93 ? 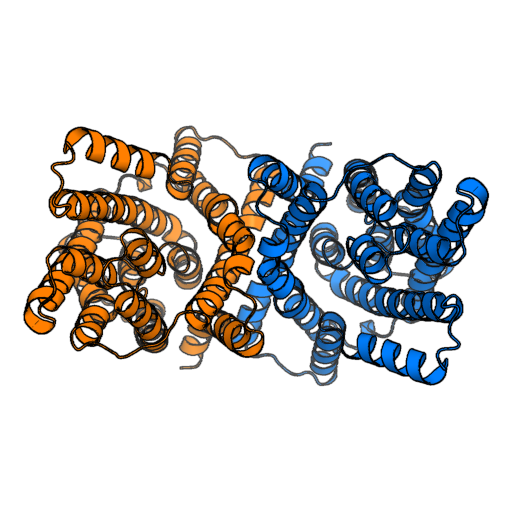18.516 -25.547 -14.539 1 94.38 93 ARG A C 1
ATOM 725 O O . ARG A 1 93 ? 17.609 -25.062 -13.875 1 94.38 93 ARG A O 1
ATOM 732 N N . GLU A 1 94 ? 18.75 -25.312 -15.75 1 96.81 94 GLU A N 1
ATOM 733 C CA . GLU A 1 94 ? 17.875 -24.391 -16.469 1 96.81 94 GLU A CA 1
ATOM 734 C C . GLU A 1 94 ? 16.469 -24.938 -16.594 1 96.81 94 GLU A C 1
ATOM 736 O O . GLU A 1 94 ? 15.484 -24.188 -16.531 1 96.81 94 GLU A O 1
ATOM 741 N N . THR A 1 95 ? 16.438 -26.25 -16.797 1 97.44 95 THR A N 1
ATOM 742 C CA . THR A 1 95 ? 15.148 -26.922 -16.922 1 97.44 95 THR A CA 1
ATOM 743 C C . THR A 1 95 ? 14.32 -26.75 -15.656 1 97.44 95 THR A C 1
ATOM 745 O O . THR A 1 95 ? 13.102 -26.594 -15.719 1 97.44 95 THR A O 1
ATOM 748 N N . THR A 1 96 ? 14.922 -26.766 -14.539 1 96.75 96 THR A N 1
ATOM 749 C CA . THR A 1 96 ? 14.219 -26.562 -13.281 1 96.75 96 THR A CA 1
ATOM 750 C C . THR A 1 96 ? 13.578 -25.188 -13.234 1 96.75 96 THR A C 1
ATOM 752 O O . THR A 1 96 ? 12.445 -25.031 -12.773 1 96.75 96 THR A O 1
ATOM 755 N N . MET A 1 97 ? 14.289 -24.203 -13.734 1 96.56 97 MET A N 1
ATOM 756 C CA . MET A 1 97 ? 13.75 -22.844 -13.758 1 96.56 97 MET A CA 1
ATOM 757 C C . MET A 1 97 ? 12.594 -22.734 -14.75 1 96.56 97 MET A C 1
ATOM 759 O O . MET A 1 97 ? 11.594 -22.078 -14.477 1 96.56 97 MET A O 1
ATOM 763 N N . ALA A 1 98 ? 12.781 -23.391 -15.859 1 97.75 98 ALA A N 1
ATOM 764 C CA . ALA A 1 98 ? 11.703 -23.422 -16.844 1 97.75 98 ALA A CA 1
ATOM 765 C C . ALA A 1 98 ? 10.461 -24.109 -16.281 1 97.75 98 ALA A C 1
ATOM 767 O O . ALA A 1 98 ? 9.336 -23.672 -16.531 1 97.75 98 ALA A O 1
ATOM 768 N N . SER A 1 99 ? 10.672 -25.188 -15.578 1 98.31 99 SER A N 1
ATOM 769 C CA . SER A 1 99 ? 9.578 -25.875 -14.898 1 98.31 99 SER A CA 1
ATOM 770 C C . SER A 1 99 ? 8.852 -24.953 -13.938 1 98.31 99 SER A C 1
ATOM 772 O O . SER A 1 99 ? 7.617 -24.969 -13.875 1 98.31 99 SER A O 1
ATOM 774 N N . LEU A 1 100 ? 9.633 -24.25 -13.219 1 97.12 100 LEU A N 1
ATOM 775 C CA . LEU A 1 100 ? 9.078 -23.312 -12.25 1 97.12 100 LEU A CA 1
ATOM 776 C C . LEU A 1 100 ? 8.227 -22.25 -12.945 1 97.12 100 LEU A C 1
ATOM 778 O O . LEU A 1 100 ? 7.129 -21.922 -12.477 1 97.12 100 LEU A O 1
ATOM 782 N N . ALA A 1 101 ? 8.672 -21.766 -14.078 1 97.81 101 ALA A N 1
ATOM 783 C CA . ALA A 1 101 ? 7.977 -20.734 -14.836 1 97.81 101 ALA A CA 1
ATOM 784 C C . ALA A 1 101 ? 6.637 -21.234 -15.367 1 97.81 101 ALA A C 1
ATOM 786 O O . ALA A 1 101 ? 5.676 -20.469 -15.477 1 97.81 101 ALA A O 1
ATOM 787 N N . GLY A 1 102 ? 6.594 -22.484 -15.648 1 98.06 102 GLY A N 1
ATOM 788 C CA . GLY A 1 102 ? 5.379 -23.047 -16.203 1 98.06 102 GLY A CA 1
ATOM 789 C C . GLY A 1 102 ? 4.438 -23.594 -15.148 1 98.06 102 GLY A C 1
ATOM 790 O O . GLY A 1 102 ? 3.258 -23.828 -15.422 1 98.06 102 GLY A O 1
ATOM 791 N N . GLY A 1 103 ? 4.949 -23.781 -14 1 97.25 103 GLY A N 1
ATOM 792 C CA . GLY A 1 103 ? 4.152 -24.438 -12.977 1 97.25 103 GLY A CA 1
ATOM 793 C C . GLY A 1 103 ? 3.744 -23.5 -11.852 1 97.25 103 GLY A C 1
ATOM 794 O O . GLY A 1 103 ? 2.758 -23.75 -11.156 1 97.25 103 GLY A O 1
ATOM 795 N N . TYR A 1 104 ? 4.473 -22.5 -11.641 1 95.5 104 TYR A N 1
ATOM 796 C CA . TYR A 1 104 ? 4.258 -21.625 -10.492 1 95.5 104 TYR A CA 1
ATOM 797 C C . TYR A 1 104 ? 3.602 -20.312 -10.906 1 95.5 104 TYR A C 1
ATOM 799 O O . TYR A 1 104 ? 4.238 -19.469 -11.531 1 95.5 104 TYR A O 1
ATOM 807 N N . GLY A 1 105 ? 2.355 -20.188 -10.562 1 96.31 105 GLY A N 1
ATOM 808 C CA . GLY A 1 105 ? 1.621 -18.984 -10.859 1 96.31 105 GLY A CA 1
ATOM 809 C C . GLY A 1 105 ? 1.819 -17.891 -9.828 1 96.31 105 GLY A C 1
ATOM 810 O O . GLY A 1 105 ? 2.371 -18.141 -8.75 1 96.31 105 GLY A O 1
ATOM 811 N N . ASN A 1 106 ? 1.471 -16.703 -10.18 1 92.88 106 ASN A N 1
ATOM 812 C CA . ASN A 1 106 ? 1.538 -15.57 -9.258 1 92.88 106 ASN A CA 1
ATOM 813 C C . ASN A 1 106 ? 0.484 -15.672 -8.156 1 92.88 106 ASN A C 1
ATOM 815 O O . ASN A 1 106 ? -0.315 -14.758 -7.969 1 92.88 106 ASN A O 1
ATOM 819 N N . ILE A 1 107 ? 0.552 -16.656 -7.422 1 91.38 107 ILE A N 1
ATOM 820 C CA . ILE A 1 107 ? -0.458 -17 -6.422 1 91.38 107 ILE A CA 1
ATOM 821 C C . ILE A 1 107 ? -0.287 -16.109 -5.195 1 91.38 107 ILE A C 1
ATOM 823 O O . ILE A 1 107 ? -1.217 -15.953 -4.402 1 91.38 107 ILE A O 1
ATOM 827 N N . GLY A 1 108 ? 0.82 -15.547 -4.988 1 82.25 108 GLY A N 1
ATOM 828 C CA . GLY A 1 108 ? 1.066 -14.695 -3.836 1 82.25 108 GLY A CA 1
ATOM 829 C C . GLY A 1 108 ? 0.565 -13.273 -4.02 1 82.25 108 GLY A C 1
ATOM 830 O O . GLY A 1 108 ? -0.192 -12.766 -3.191 1 82.25 108 GLY A O 1
ATOM 831 N N . TYR A 1 109 ? 0.959 -12.633 -5.105 1 80.56 109 TYR A N 1
ATOM 832 C CA . TYR A 1 109 ? 0.652 -11.227 -5.336 1 80.56 109 TYR A CA 1
ATOM 833 C C . TYR A 1 109 ? -0.738 -11.062 -5.938 1 80.56 109 TYR A C 1
ATOM 835 O O . TYR A 1 109 ? -1.482 -10.156 -5.559 1 80.56 109 TYR A O 1
ATOM 843 N N . MET A 1 110 ? -1.112 -11.969 -6.797 1 84.88 110 MET A N 1
ATOM 844 C CA . MET A 1 110 ? -2.34 -11.805 -7.57 1 84.88 110 MET A CA 1
ATOM 845 C C . MET A 1 110 ? -3.445 -12.711 -7.039 1 84.88 110 MET A C 1
ATOM 847 O O . MET A 1 110 ? -4.613 -12.328 -7.02 1 84.88 110 MET A O 1
ATOM 851 N N . GLY A 1 111 ? -3.129 -13.805 -6.586 1 89.25 111 GLY A N 1
ATOM 852 C CA . GLY A 1 111 ? -4.062 -14.883 -6.305 1 89.25 111 GLY A CA 1
ATOM 853 C C . GLY A 1 111 ? -5.129 -14.5 -5.293 1 89.25 111 GLY A C 1
ATOM 854 O O . GLY A 1 111 ? -6.316 -14.469 -5.621 1 89.25 111 GLY A O 1
ATOM 855 N N . PRO A 1 112 ? -4.719 -14.203 -4.129 1 83.81 112 PRO A N 1
ATOM 856 C CA . PRO A 1 112 ? -5.715 -13.961 -3.082 1 83.81 112 PRO A CA 1
ATOM 857 C C . PRO A 1 112 ? -6.637 -12.789 -3.406 1 83.81 112 PRO A C 1
ATOM 859 O O . PRO A 1 112 ? -7.863 -12.914 -3.305 1 83.81 112 PRO A O 1
ATOM 862 N N . GLY A 1 113 ? -6.074 -11.703 -3.822 1 79.12 113 GLY A N 1
ATOM 863 C CA . GLY A 1 113 ? -6.883 -10.547 -4.156 1 79.12 113 GLY A CA 1
ATOM 864 C C . GLY A 1 113 ? -7.871 -10.805 -5.277 1 79.12 113 GLY A C 1
ATOM 865 O O . GLY A 1 113 ? -9.039 -10.438 -5.18 1 79.12 113 GLY A O 1
ATOM 866 N N . LEU A 1 114 ? -7.441 -11.461 -6.207 1 85.12 114 LEU A N 1
ATOM 867 C CA . LEU A 1 114 ? -8.273 -11.734 -7.371 1 85.12 114 LEU A CA 1
ATOM 868 C C . LEU A 1 114 ? -9.375 -12.734 -7.035 1 85.12 114 LEU A C 1
ATOM 870 O O . LEU A 1 114 ? -10.523 -12.555 -7.438 1 85.12 114 LEU A O 1
ATOM 874 N N . ALA A 1 115 ? -9.016 -13.758 -6.367 1 89.69 115 ALA A N 1
ATOM 875 C CA . ALA A 1 115 ? -9.977 -14.797 -6.031 1 89.69 115 ALA A CA 1
ATOM 876 C C . ALA A 1 115 ? -11.102 -14.234 -5.16 1 89.69 115 ALA A C 1
ATOM 878 O O . ALA A 1 115 ? -12.281 -14.531 -5.387 1 89.69 115 ALA A O 1
ATOM 879 N N . LEU A 1 116 ? -10.773 -13.445 -4.219 1 82.88 116 LEU A N 1
ATOM 880 C CA . LEU A 1 116 ? -11.781 -12.867 -3.336 1 82.88 116 LEU A CA 1
ATOM 881 C C . LEU A 1 116 ? -12.664 -11.875 -4.094 1 82.88 116 LEU A C 1
ATOM 883 O O . LEU A 1 116 ? -13.867 -11.773 -3.82 1 82.88 116 LEU A O 1
ATOM 887 N N . ALA A 1 117 ? -12.078 -11.25 -4.992 1 77.75 117 ALA A N 1
ATOM 888 C CA . ALA A 1 117 ? -12.836 -10.266 -5.766 1 77.75 117 ALA A CA 1
ATOM 889 C C . ALA A 1 117 ? -13.812 -10.953 -6.715 1 77.75 117 ALA A C 1
ATOM 891 O O . ALA A 1 117 ? -14.922 -10.453 -6.941 1 77.75 117 ALA A O 1
ATOM 892 N N . VAL A 1 118 ? -13.414 -12.039 -7.262 1 83.19 118 VAL A N 1
ATOM 893 C CA . VAL A 1 118 ? -14.188 -12.703 -8.305 1 83.19 118 VAL A CA 1
ATOM 894 C C . VAL A 1 118 ? -15.188 -13.664 -7.668 1 83.19 118 VAL A C 1
ATOM 896 O O . VAL A 1 118 ? -16.312 -13.805 -8.141 1 83.19 118 VAL A O 1
ATOM 899 N N . LEU A 1 119 ? -14.789 -14.281 -6.566 1 89.44 119 LEU A N 1
ATOM 900 C CA . LEU A 1 119 ? -15.586 -15.398 -6.07 1 89.44 119 LEU A CA 1
ATOM 901 C C . LEU A 1 119 ? -16.094 -15.117 -4.664 1 89.44 119 LEU A C 1
ATOM 903 O O . LEU A 1 119 ? -16.906 -15.875 -4.129 1 89.44 119 LEU A O 1
ATOM 907 N N . GLY A 1 120 ? -15.602 -14.078 -4.082 1 81.81 120 GLY A N 1
ATOM 908 C CA . GLY A 1 120 ? -16.078 -13.719 -2.754 1 81.81 120 GLY A CA 1
ATOM 909 C C . GLY A 1 120 ? -15.32 -14.422 -1.642 1 81.81 120 GLY A C 1
ATOM 910 O O . GLY A 1 120 ? -14.305 -15.078 -1.892 1 81.81 120 GLY A O 1
ATOM 911 N N . PRO A 1 121 ? -15.82 -14.336 -0.477 1 79.44 121 PRO A N 1
ATOM 912 C CA . PRO A 1 121 ? -15.102 -14.82 0.706 1 79.44 121 PRO A CA 1
ATOM 913 C C . PRO A 1 121 ? -14.984 -16.344 0.746 1 79.44 121 PRO A C 1
ATOM 915 O O . PRO A 1 121 ? -14.07 -16.875 1.38 1 79.44 121 PRO A O 1
ATOM 918 N N . LYS A 1 122 ? -15.891 -16.953 0.084 1 84.06 122 LYS A N 1
ATOM 919 C CA . LYS A 1 122 ? -15.859 -18.422 0.093 1 84.06 122 LYS A CA 1
ATOM 920 C C . LYS A 1 122 ? -14.617 -18.938 -0.626 1 84.06 122 LYS A C 1
ATOM 922 O O . LYS A 1 122 ? -14.273 -20.125 -0.494 1 84.06 122 LYS A O 1
ATOM 927 N N . ALA A 1 123 ? -13.969 -18.078 -1.359 1 89.88 123 ALA A N 1
ATOM 928 C CA . ALA A 1 123 ? -12.766 -18.484 -2.08 1 89.88 123 ALA A CA 1
ATOM 929 C C . ALA A 1 123 ? -11.547 -18.453 -1.169 1 89.88 123 ALA A C 1
ATOM 931 O O . ALA A 1 123 ? -10.477 -18.938 -1.531 1 89.88 123 ALA A O 1
ATOM 932 N N . ALA A 1 124 ? -11.711 -17.984 0.004 1 83.19 124 ALA A N 1
ATOM 933 C CA . ALA A 1 124 ? -10.578 -17.688 0.881 1 83.19 124 ALA A CA 1
ATOM 934 C C . ALA A 1 124 ? -9.836 -18.969 1.257 1 83.19 124 ALA A C 1
ATOM 936 O O . ALA A 1 124 ? -8.609 -19.047 1.147 1 83.19 124 ALA A O 1
ATOM 937 N N . VAL A 1 125 ? -10.586 -20 1.665 1 85.75 125 VAL A N 1
ATOM 938 C CA . VAL A 1 125 ? -9.969 -21.219 2.17 1 85.75 125 VAL A CA 1
ATOM 939 C C . VAL A 1 125 ? -9.25 -21.953 1.036 1 85.75 125 VAL A C 1
ATOM 941 O O . VAL A 1 125 ? -8.062 -22.266 1.154 1 85.75 125 VAL A O 1
ATOM 944 N N . PRO A 1 126 ? -9.867 -22.156 -0.046 1 92.5 126 PRO A N 1
ATOM 945 C CA . PRO A 1 126 ? -9.148 -22.844 -1.121 1 92.5 126 PRO A CA 1
ATOM 946 C C . PRO A 1 126 ? -7.945 -22.047 -1.621 1 92.5 126 PRO A C 1
ATOM 948 O O . PRO A 1 126 ? -6.926 -22.625 -1.996 1 92.5 126 PRO A O 1
ATOM 951 N N . VAL A 1 127 ? -8.023 -20.781 -1.633 1 91.44 127 VAL A N 1
ATOM 952 C CA . VAL A 1 127 ? -6.879 -19.953 -2.014 1 91.44 127 VAL A CA 1
ATOM 953 C C . VAL A 1 127 ? -5.715 -20.203 -1.057 1 91.44 127 VAL A C 1
ATOM 955 O O . VAL A 1 127 ? -4.578 -20.391 -1.49 1 91.44 127 VAL A O 1
ATOM 958 N N . ALA A 1 128 ? -6.043 -20.234 0.219 1 84.69 128 ALA A N 1
ATOM 959 C CA . ALA A 1 128 ? -5.012 -20.438 1.232 1 84.69 128 ALA A CA 1
ATOM 960 C C . ALA A 1 128 ? -4.355 -21.797 1.08 1 84.69 128 ALA A C 1
ATOM 962 O O . ALA A 1 128 ? -3.133 -21.922 1.186 1 84.69 128 ALA A O 1
ATOM 963 N N . LEU A 1 129 ? -5.148 -22.766 0.89 1 87.88 129 LEU A N 1
ATOM 964 C CA . LEU A 1 129 ? -4.629 -24.125 0.752 1 87.88 129 LEU A CA 1
ATOM 965 C C . LEU A 1 129 ? -3.738 -24.25 -0.479 1 87.88 129 LEU A C 1
ATOM 967 O O . LEU A 1 129 ? -2.641 -24.797 -0.404 1 87.88 129 LEU A O 1
ATOM 971 N N . ILE A 1 130 ? -4.199 -23.734 -1.563 1 93.69 130 ILE A N 1
ATOM 972 C CA . ILE A 1 130 ? -3.414 -23.797 -2.791 1 93.69 130 ILE A CA 1
ATOM 973 C C . ILE A 1 130 ? -2.098 -23.047 -2.598 1 93.69 130 ILE A C 1
ATOM 975 O O . ILE A 1 130 ? -1.033 -23.531 -2.977 1 93.69 130 ILE A O 1
ATOM 979 N N . PHE A 1 131 ? -2.154 -21.906 -2.041 1 88.81 131 PHE A N 1
ATOM 980 C CA . PHE A 1 131 ? -0.959 -21.109 -1.79 1 88.81 131 PHE A CA 1
ATOM 981 C C . PHE A 1 131 ? 0.052 -21.891 -0.965 1 88.81 131 PHE A C 1
ATOM 983 O O . PHE A 1 131 ? 1.227 -21.984 -1.33 1 88.81 131 PHE A O 1
ATOM 990 N N . CYS A 1 132 ? -0.407 -22.469 0.13 1 83.5 132 CYS A N 1
ATOM 991 C CA . CYS A 1 132 ? 0.479 -23.156 1.056 1 83.5 132 CYS A CA 1
ATOM 992 C C . CYS A 1 132 ? 1.1 -24.391 0.397 1 83.5 132 CYS A C 1
ATOM 994 O O . CYS A 1 132 ? 2.322 -24.547 0.4 1 83.5 132 CYS A O 1
ATOM 996 N N . PHE A 1 133 ? 0.327 -25.172 -0.219 1 89.06 133 PHE A N 1
ATOM 997 C CA . PHE A 1 133 ? 0.822 -26.453 -0.706 1 89.06 133 PHE A CA 1
ATOM 998 C C . PHE A 1 133 ? 1.605 -26.266 -2.002 1 89.06 133 PHE A C 1
ATOM 1000 O O . PHE A 1 133 ? 2.582 -26.984 -2.246 1 89.06 133 PHE A O 1
ATOM 1007 N N . ASP A 1 134 ? 1.153 -25.312 -2.85 1 91.88 134 ASP A N 1
ATOM 1008 C CA . ASP A 1 134 ? 1.965 -25.016 -4.027 1 91.88 134 ASP A CA 1
ATOM 1009 C C . ASP A 1 134 ? 3.322 -24.438 -3.623 1 91.88 134 ASP A C 1
ATOM 1011 O O . ASP A 1 134 ? 4.344 -24.781 -4.227 1 91.88 134 ASP A O 1
ATOM 1015 N N . SER A 1 135 ? 3.324 -23.609 -2.641 1 86.12 135 SER A N 1
ATOM 1016 C CA . SER A 1 135 ? 4.57 -23.016 -2.158 1 86.12 135 SER A CA 1
ATOM 1017 C C . SER A 1 135 ? 5.488 -24.094 -1.564 1 86.12 135 SER A C 1
ATOM 1019 O O . SER A 1 135 ? 6.688 -24.109 -1.845 1 86.12 135 SER A O 1
ATOM 1021 N N . ILE A 1 136 ? 4.883 -24.938 -0.772 1 83.69 136 ILE A N 1
ATOM 1022 C CA . ILE A 1 136 ? 5.66 -26.031 -0.183 1 83.69 136 ILE A CA 1
ATOM 1023 C C . ILE A 1 136 ? 6.258 -26.891 -1.289 1 83.69 136 ILE A C 1
ATOM 1025 O O . ILE A 1 136 ? 7.449 -27.203 -1.264 1 83.69 136 ILE A O 1
ATOM 1029 N N . PHE A 1 137 ? 5.461 -27.281 -2.188 1 89.5 137 PHE A N 1
ATOM 1030 C CA . PHE A 1 137 ? 5.906 -28.125 -3.287 1 89.5 137 PHE A CA 1
ATOM 1031 C C . PHE A 1 137 ? 7.039 -27.469 -4.059 1 89.5 137 PHE A C 1
ATOM 1033 O O . PHE A 1 137 ? 8.125 -28.031 -4.195 1 89.5 137 PHE A O 1
ATOM 1040 N N . LEU A 1 138 ? 6.848 -26.281 -4.477 1 88.69 138 LEU A N 1
ATOM 1041 C CA . LEU A 1 138 ? 7.777 -25.625 -5.395 1 88.69 138 LEU A CA 1
ATOM 1042 C C . LEU A 1 138 ? 9.031 -25.172 -4.664 1 88.69 138 LEU A C 1
ATOM 1044 O O . LEU A 1 138 ? 10.141 -25.25 -5.203 1 88.69 138 LEU A O 1
ATOM 1048 N N . PHE A 1 139 ? 8.906 -24.719 -3.457 1 82.88 139 PHE A N 1
ATOM 1049 C CA . PHE A 1 139 ? 10.062 -24.234 -2.715 1 82.88 139 PHE A CA 1
ATOM 1050 C C . PHE A 1 139 ? 10.828 -25.391 -2.086 1 82.88 139 PHE A C 1
ATOM 1052 O O . PHE A 1 139 ? 11.906 -25.188 -1.52 1 82.88 139 PHE A O 1
ATOM 1059 N N . SER A 1 140 ? 10.273 -26.578 -2.178 1 84.25 140 SER A N 1
ATOM 1060 C CA . SER A 1 140 ? 11.039 -27.766 -1.818 1 84.25 140 SER A CA 1
ATOM 1061 C C . SER A 1 140 ? 11.75 -28.359 -3.031 1 84.25 140 SER A C 1
ATOM 1063 O O . SER A 1 140 ? 12.961 -28.578 -2.998 1 84.25 140 SER A O 1
ATOM 1065 N N . ILE A 1 141 ? 11.094 -28.484 -4.062 1 89.06 141 ILE A N 1
ATOM 1066 C CA . ILE A 1 141 ? 11.609 -29.219 -5.211 1 89.06 141 ILE A CA 1
ATOM 1067 C C . ILE A 1 141 ? 12.695 -28.422 -5.906 1 89.06 141 ILE A C 1
ATOM 1069 O O . ILE A 1 141 ? 13.664 -28.984 -6.426 1 89.06 141 ILE A O 1
ATOM 1073 N N . VAL A 1 142 ? 12.57 -27.109 -5.969 1 90.56 142 VAL A N 1
ATOM 1074 C CA . VAL A 1 142 ? 13.492 -26.281 -6.738 1 90.56 142 VAL A CA 1
ATOM 1075 C C . VAL A 1 142 ? 14.867 -26.281 -6.062 1 90.56 142 VAL A C 1
ATOM 1077 O O . VAL A 1 142 ? 15.875 -26.609 -6.688 1 90.56 142 VAL A O 1
ATOM 1080 N N . PRO A 1 143 ? 14.961 -25.953 -4.777 1 83.69 143 PRO A N 1
ATOM 1081 C CA . PRO A 1 143 ? 16.266 -26.031 -4.137 1 83.69 143 PRO A CA 1
ATOM 1082 C C . PRO A 1 143 ? 16.859 -27.438 -4.184 1 83.69 143 PRO A C 1
ATOM 1084 O O . PRO A 1 143 ? 18.078 -27.594 -4.312 1 83.69 143 PRO A O 1
ATOM 1087 N N . LEU A 1 144 ? 16.031 -28.453 -4.027 1 84.69 144 LEU A N 1
ATOM 1088 C CA . LEU A 1 144 ? 16.5 -29.828 -4.117 1 84.69 144 LEU A CA 1
ATOM 1089 C C . LEU A 1 144 ? 17.094 -30.109 -5.5 1 84.69 144 LEU A C 1
ATOM 1091 O O . LEU A 1 144 ? 18.156 -30.719 -5.613 1 84.69 144 LEU A O 1
ATOM 1095 N N . ALA A 1 145 ? 16.406 -29.719 -6.504 1 89.38 145 ALA A N 1
ATOM 1096 C CA . ALA A 1 145 ? 16.891 -29.906 -7.871 1 89.38 145 ALA A CA 1
ATOM 1097 C C . ALA A 1 145 ? 18.188 -29.141 -8.102 1 89.38 145 ALA A C 1
ATOM 1099 O O . ALA A 1 145 ? 19.109 -29.656 -8.758 1 89.38 145 ALA A O 1
ATOM 1100 N N . MET A 1 146 ? 18.297 -27.953 -7.59 1 87.69 146 MET A N 1
ATOM 1101 C CA . MET A 1 146 ? 19.516 -27.156 -7.746 1 87.69 146 MET A CA 1
ATOM 1102 C C . MET A 1 146 ? 20.688 -27.797 -7.008 1 87.69 146 MET A C 1
ATOM 1104 O O . MET A 1 146 ? 21.812 -27.75 -7.48 1 87.69 146 MET A O 1
ATOM 1108 N N . ALA A 1 147 ? 20.328 -28.312 -5.859 1 82.88 147 ALA A N 1
ATOM 1109 C CA . ALA A 1 147 ? 21.375 -29 -5.086 1 82.88 147 ALA A CA 1
ATOM 1110 C C . ALA A 1 147 ? 21.875 -30.234 -5.812 1 82.88 147 ALA A C 1
ATOM 1112 O O . ALA A 1 147 ? 23.078 -30.531 -5.793 1 82.88 147 ALA A O 1
ATOM 1113 N N . LEU A 1 148 ? 20.984 -30.922 -6.375 1 83.69 148 LEU A N 1
ATOM 1114 C CA . LEU A 1 148 ? 21.328 -32.156 -7.07 1 83.69 148 LEU A CA 1
ATOM 1115 C C . LEU A 1 148 ? 22.141 -31.859 -8.328 1 83.69 148 LEU A C 1
ATOM 1117 O O . LEU A 1 148 ? 22.891 -32.719 -8.805 1 83.69 148 LEU A O 1
ATOM 1121 N N . THR A 1 149 ? 21.953 -30.734 -8.797 1 81.94 149 THR A N 1
ATOM 1122 C CA . THR A 1 149 ? 22.656 -30.375 -10.031 1 81.94 149 THR A CA 1
ATOM 1123 C C . THR A 1 149 ? 23.891 -29.547 -9.727 1 81.94 149 THR A C 1
ATOM 1125 O O . THR A 1 149 ? 24.625 -29.156 -10.641 1 81.94 149 THR A O 1
ATOM 1128 N N . ALA A 1 150 ? 23.859 -29.188 -8.375 1 76.44 150 ALA A N 1
ATOM 1129 C CA . ALA A 1 150 ? 25.062 -28.469 -7.973 1 76.44 150 ALA A CA 1
ATOM 1130 C C . ALA A 1 150 ? 26.297 -29.375 -7.988 1 76.44 150 ALA A C 1
ATOM 1132 O O . ALA A 1 150 ? 26.188 -30.578 -7.754 1 76.44 150 ALA A O 1
ATOM 1133 N N . GLY A 1 151 ? 27.109 -29.422 -8.961 1 62.03 151 GLY A N 1
ATOM 1134 C CA . GLY A 1 151 ? 28.359 -30.172 -9.039 1 62.03 151 GLY A CA 1
ATOM 1135 C C . GLY A 1 151 ? 28.906 -30.547 -7.676 1 62.03 151 GLY A C 1
ATOM 1136 O O . GLY A 1 151 ? 29.547 -31.594 -7.531 1 62.03 151 GLY A O 1
ATOM 1137 N N . GLU A 1 152 ? 28.859 -29.609 -6.711 1 58.03 152 GLU A N 1
ATOM 1138 C CA . GLU A 1 152 ? 29.469 -29.938 -5.43 1 58.03 152 GLU A CA 1
ATOM 1139 C C . GLU A 1 152 ? 28.484 -30.688 -4.535 1 58.03 152 GLU A C 1
ATOM 1141 O O . GLU A 1 152 ? 27.281 -30.391 -4.516 1 58.03 152 GLU A O 1
ATOM 1146 N N . ARG A 1 153 ? 28.906 -31.875 -4.191 1 60.81 153 ARG A N 1
ATOM 1147 C CA . ARG A 1 153 ? 28.188 -32.875 -3.395 1 60.81 153 ARG A CA 1
ATOM 1148 C C . ARG A 1 153 ? 27.547 -32.219 -2.166 1 60.81 153 ARG A C 1
ATOM 1150 O O . ARG A 1 153 ? 28.188 -32.094 -1.12 1 60.81 153 ARG A O 1
ATOM 1157 N N . ARG A 1 154 ? 26.703 -31.203 -2.209 1 64.25 154 ARG A N 1
ATOM 1158 C CA . ARG A 1 154 ? 26.078 -30.812 -0.951 1 64.25 154 ARG A CA 1
ATOM 1159 C C . ARG A 1 154 ? 25.219 -31.938 -0.383 1 64.25 154 ARG A C 1
ATOM 1161 O O . ARG A 1 154 ? 24.547 -32.656 -1.131 1 64.25 154 ARG A O 1
ATOM 1168 N N . PRO A 1 155 ? 25.531 -32.219 0.988 1 72.5 155 PRO A N 1
ATOM 1169 C CA . PRO A 1 155 ? 24.75 -33.312 1.597 1 72.5 155 PRO A CA 1
ATOM 1170 C C . PRO A 1 155 ? 23.25 -33.062 1.51 1 72.5 155 PRO A C 1
ATOM 1172 O O . PRO A 1 155 ? 22.797 -31.922 1.668 1 72.5 155 PRO A O 1
ATOM 1175 N N . LEU A 1 156 ? 22.453 -34 1.034 1 76.5 156 LEU A N 1
ATOM 1176 C CA . LEU A 1 156 ? 21.031 -33.969 0.778 1 76.5 156 LEU A CA 1
ATOM 1177 C C . LEU A 1 156 ? 20.25 -33.594 2.041 1 76.5 156 LEU A C 1
ATOM 1179 O O . LEU A 1 156 ? 19.344 -32.75 1.997 1 76.5 156 LEU A O 1
ATOM 1183 N N . LEU A 1 157 ? 20.688 -34.094 3.191 1 81.56 157 LEU A N 1
ATOM 1184 C CA . LEU A 1 157 ? 19.906 -33.938 4.418 1 81.56 157 LEU A CA 1
ATOM 1185 C C . LEU A 1 157 ? 19.938 -32.469 4.871 1 81.56 157 LEU A C 1
ATOM 1187 O O . LEU A 1 157 ? 18.891 -31.875 5.137 1 81.56 157 LEU A O 1
ATOM 1191 N N . PRO A 1 158 ? 21.094 -31.906 4.953 1 81.62 158 PRO A N 1
ATOM 1192 C CA . PRO A 1 158 ? 21.125 -30.5 5.336 1 81.62 158 PRO A CA 1
ATOM 1193 C C . PRO A 1 158 ? 20.344 -29.609 4.371 1 81.62 158 PRO A C 1
ATOM 1195 O O . PRO A 1 158 ? 19.75 -28.609 4.789 1 81.62 158 PRO A O 1
ATOM 1198 N N . THR A 1 159 ? 20.312 -29.922 3.17 1 78.12 159 THR A N 1
ATOM 1199 C CA . THR A 1 159 ? 19.562 -29.172 2.174 1 78.12 159 THR A CA 1
ATOM 1200 C C . THR A 1 159 ? 18.062 -29.312 2.416 1 78.12 159 THR A C 1
ATOM 1202 O O . THR A 1 159 ? 17.312 -28.328 2.363 1 78.12 159 THR A O 1
ATOM 1205 N N . ILE A 1 160 ? 17.703 -30.5 2.689 1 79.69 160 ILE A N 1
ATOM 1206 C CA . ILE A 1 160 ? 16.297 -30.766 2.959 1 79.69 160 ILE A CA 1
ATOM 1207 C C . ILE A 1 160 ? 15.859 -30 4.207 1 79.69 160 ILE A C 1
ATOM 1209 O O . ILE A 1 160 ? 14.797 -29.359 4.215 1 79.69 160 ILE A O 1
ATOM 1213 N N . VAL A 1 161 ? 16.609 -30.031 5.195 1 84.62 161 VAL A N 1
ATOM 1214 C CA . VAL A 1 161 ? 16.281 -29.359 6.441 1 84.62 161 VAL A CA 1
ATOM 1215 C C . VAL A 1 161 ? 16.188 -27.859 6.203 1 84.62 161 VAL A C 1
ATOM 1217 O O . VAL A 1 161 ? 15.273 -27.188 6.711 1 84.62 161 VAL A O 1
ATOM 1220 N N . HIS A 1 162 ? 17.031 -27.375 5.457 1 80.94 162 HIS A N 1
ATOM 1221 C CA . HIS A 1 162 ? 17.031 -25.938 5.137 1 80.94 162 HIS A CA 1
ATOM 1222 C C . HIS A 1 162 ? 15.773 -25.547 4.371 1 80.94 162 HIS A C 1
ATOM 1224 O O . HIS A 1 162 ? 15.148 -24.531 4.676 1 80.94 162 HIS A O 1
ATOM 1230 N N . VAL A 1 163 ? 15.438 -26.359 3.492 1 74.94 163 VAL A N 1
ATOM 1231 C CA . VAL A 1 163 ? 14.266 -26.094 2.662 1 74.94 163 VAL A CA 1
ATOM 1232 C C . VAL A 1 163 ? 13 -26.141 3.52 1 74.94 163 VAL A C 1
ATOM 1234 O O . VAL A 1 163 ? 12.141 -25.266 3.418 1 74.94 163 VAL A O 1
ATOM 1237 N N . VAL A 1 164 ? 12.945 -27.141 4.309 1 80.31 164 VAL A N 1
ATOM 1238 C CA . VAL A 1 164 ? 11.781 -27.297 5.168 1 80.31 164 VAL A CA 1
ATOM 1239 C C . VAL A 1 164 ? 11.672 -26.094 6.113 1 80.31 164 VAL A C 1
ATOM 1241 O O . VAL A 1 164 ? 10.578 -25.562 6.328 1 80.31 164 VAL A O 1
ATOM 1244 N N . ARG A 1 165 ? 12.672 -25.703 6.617 1 84.25 165 ARG A N 1
ATOM 1245 C CA . ARG A 1 165 ? 12.68 -24.547 7.52 1 84.25 165 ARG A CA 1
ATOM 1246 C C . ARG A 1 165 ? 12.234 -23.281 6.797 1 84.25 165 ARG A C 1
ATOM 1248 O O . ARG A 1 165 ? 11.461 -22.484 7.348 1 84.25 165 ARG A O 1
ATOM 1255 N N . GLU A 1 166 ? 12.633 -23.094 5.613 1 77.38 166 GLU A N 1
ATOM 1256 C CA . GLU A 1 166 ? 12.258 -21.922 4.828 1 77.38 166 GLU A CA 1
ATOM 1257 C C . GLU A 1 166 ? 10.766 -21.906 4.531 1 77.38 166 GLU A C 1
ATOM 1259 O O . GLU A 1 166 ? 10.133 -20.859 4.508 1 77.38 166 GLU A O 1
ATOM 1264 N N . ILE A 1 167 ? 10.328 -23.094 4.398 1 75.75 167 ILE A N 1
ATOM 1265 C CA . ILE A 1 167 ? 8.906 -23.234 4.086 1 75.75 167 ILE A CA 1
ATOM 1266 C C . ILE A 1 167 ? 8.078 -22.969 5.34 1 75.75 167 ILE A C 1
ATOM 1268 O O . ILE A 1 167 ? 7.176 -22.141 5.328 1 75.75 167 ILE A O 1
ATOM 1272 N N . VAL A 1 168 ? 8.406 -23.641 6.398 1 82.94 168 VAL A N 1
ATOM 1273 C CA . VAL A 1 168 ? 7.609 -23.594 7.621 1 82.94 168 VAL A CA 1
ATOM 1274 C C . VAL A 1 168 ? 7.695 -22.203 8.234 1 82.94 168 VAL A C 1
ATOM 1276 O O . VAL A 1 168 ? 6.746 -21.734 8.883 1 82.94 168 VAL A O 1
ATOM 1279 N N . LEU A 1 169 ? 8.742 -21.516 7.906 1 87.56 169 LEU A N 1
ATOM 1280 C CA . LEU A 1 169 ? 8.938 -20.203 8.523 1 87.56 169 LEU A CA 1
ATOM 1281 C C . LEU A 1 169 ? 8.602 -19.094 7.539 1 87.56 169 LEU A C 1
ATOM 1283 O O . LEU A 1 169 ? 8.812 -17.906 7.836 1 87.56 169 LEU A O 1
ATOM 1287 N N . HIS A 1 170 ? 8.133 -19.516 6.367 1 81.19 170 HIS A N 1
ATOM 1288 C CA . HIS A 1 170 ? 7.695 -18.5 5.418 1 81.19 170 HIS A CA 1
ATOM 1289 C C . HIS A 1 170 ? 6.602 -17.625 6.016 1 81.19 170 HIS A C 1
ATOM 1291 O O . HIS A 1 170 ? 5.641 -18.125 6.602 1 81.19 170 HIS A O 1
ATOM 1297 N N . PRO A 1 171 ? 6.73 -16.344 5.965 1 86.94 171 PRO A N 1
ATOM 1298 C CA . PRO A 1 171 ? 5.801 -15.438 6.652 1 86.94 171 PRO A CA 1
ATOM 1299 C C . PRO A 1 171 ? 4.34 -15.711 6.297 1 86.94 171 PRO A C 1
ATOM 1301 O O . PRO A 1 171 ? 3.471 -15.664 7.168 1 86.94 171 PRO A O 1
ATOM 1304 N N . LEU A 1 172 ? 4.062 -15.945 5.062 1 83.25 172 LEU A N 1
ATOM 1305 C CA . LEU A 1 172 ? 2.693 -16.203 4.621 1 83.25 172 LEU A CA 1
ATOM 1306 C C . LEU A 1 172 ? 2.166 -17.5 5.219 1 83.25 172 LEU A C 1
ATOM 1308 O O . LEU A 1 172 ? 1.007 -17.562 5.637 1 83.25 172 LEU A O 1
ATOM 1312 N N . ILE A 1 173 ? 2.986 -18.484 5.258 1 83.06 173 ILE A N 1
ATOM 1313 C CA . ILE A 1 173 ? 2.596 -19.797 5.781 1 83.06 173 ILE A CA 1
ATOM 1314 C C . ILE A 1 173 ? 2.432 -19.719 7.297 1 83.06 173 ILE A C 1
ATOM 1316 O O . ILE A 1 173 ? 1.479 -20.266 7.852 1 83.06 173 ILE A O 1
ATOM 1320 N N . VAL A 1 174 ? 3.348 -19.062 7.938 1 89.81 174 VAL A N 1
ATOM 1321 C CA . VAL A 1 174 ? 3.248 -18.875 9.375 1 89.81 174 VAL A CA 1
ATOM 1322 C C . VAL A 1 174 ? 1.939 -18.156 9.711 1 89.81 174 VAL A C 1
ATOM 1324 O O . VAL A 1 174 ? 1.24 -18.547 10.656 1 89.81 174 VAL A O 1
ATOM 1327 N N . ALA A 1 175 ? 1.632 -17.109 8.984 1 91.06 175 ALA A N 1
ATOM 1328 C CA . ALA A 1 175 ? 0.382 -16.391 9.211 1 91.06 175 ALA A CA 1
ATOM 1329 C C . ALA A 1 175 ? -0.822 -17.312 9.023 1 91.06 175 ALA A C 1
ATOM 1331 O O . ALA A 1 175 ? -1.794 -17.219 9.781 1 91.06 175 ALA A O 1
ATOM 1332 N N . ALA A 1 176 ? -0.738 -18.172 8.047 1 84.56 176 ALA A N 1
ATOM 1333 C CA . ALA A 1 176 ? -1.819 -19.125 7.781 1 84.56 176 ALA A CA 1
ATOM 1334 C C . ALA A 1 176 ? -1.986 -20.094 8.945 1 84.56 176 ALA A C 1
ATOM 1336 O O . ALA A 1 176 ? -3.107 -20.359 9.383 1 84.56 176 ALA A O 1
ATOM 1337 N N . TYR A 1 177 ? -0.863 -20.578 9.445 1 87.25 177 TYR A N 1
ATOM 1338 C CA . TYR A 1 177 ? -0.91 -21.484 10.594 1 87.25 177 TYR A CA 1
ATOM 1339 C C . TYR A 1 177 ? -1.502 -20.797 11.812 1 87.25 177 TYR A C 1
ATOM 1341 O O . TYR A 1 177 ? -2.299 -21.391 12.547 1 87.25 177 TYR A O 1
ATOM 1349 N N . CYS A 1 178 ? -1.088 -19.609 12.031 1 92.88 178 CYS A N 1
ATOM 1350 C CA . CYS A 1 178 ? -1.588 -18.875 13.18 1 92.88 178 CYS A CA 1
ATOM 1351 C C . CYS A 1 178 ? -3.082 -18.594 13.055 1 92.88 178 CYS A C 1
ATOM 1353 O O . CYS A 1 178 ? -3.826 -18.719 14.023 1 92.88 178 CYS A O 1
ATOM 1355 N N . GLY A 1 179 ? -3.488 -18.188 11.852 1 90.56 179 GLY A N 1
ATOM 1356 C CA . GLY A 1 179 ? -4.91 -18.016 11.602 1 90.56 179 GLY A CA 1
ATOM 1357 C C . GLY A 1 179 ? -5.715 -19.281 11.781 1 90.56 179 GLY A C 1
ATOM 1358 O O . GLY A 1 179 ? -6.785 -19.266 12.398 1 90.56 179 GLY A O 1
ATOM 1359 N N . ALA A 1 180 ? -5.215 -20.422 11.289 1 86.12 180 ALA A N 1
ATOM 1360 C CA . ALA A 1 180 ? -5.867 -21.719 11.445 1 86.12 180 ALA A CA 1
ATOM 1361 C C . ALA A 1 180 ? -5.965 -22.109 12.914 1 86.12 180 ALA A C 1
ATOM 1363 O O . ALA A 1 180 ? -6.984 -22.641 13.352 1 86.12 180 ALA A O 1
ATOM 1364 N N . ALA A 1 181 ? -4.875 -21.891 13.586 1 92 181 ALA A N 1
ATOM 1365 C CA . ALA A 1 181 ? -4.875 -22.172 15.016 1 92 181 ALA A CA 1
ATOM 1366 C C . ALA A 1 181 ? -5.922 -21.344 15.742 1 92 181 ALA A C 1
ATOM 1368 O O . ALA A 1 181 ? -6.629 -21.844 16.625 1 92 181 ALA A O 1
ATOM 1369 N N . ALA A 1 182 ? -6 -20.078 15.398 1 92.94 182 ALA A N 1
ATOM 1370 C CA . ALA A 1 182 ? -7.008 -19.219 16 1 92.94 182 ALA A CA 1
ATOM 1371 C C . ALA A 1 182 ? -8.414 -19.734 15.734 1 92.94 182 ALA A C 1
ATOM 1373 O O . ALA A 1 182 ? -9.281 -19.703 16.609 1 92.94 182 ALA A O 1
ATOM 1374 N N . ALA A 1 183 ? -8.633 -20.172 14.57 1 87.56 183 ALA A N 1
ATOM 1375 C CA . ALA A 1 183 ? -9.922 -20.75 14.211 1 87.56 183 ALA A CA 1
ATOM 1376 C C . ALA A 1 183 ? -10.188 -22.031 15 1 87.56 183 ALA A C 1
ATOM 1378 O O . ALA A 1 183 ? -11.289 -22.219 15.531 1 87.56 183 ALA A O 1
ATOM 1379 N N . ALA A 1 184 ? -9.203 -22.875 15.062 1 88.12 184 ALA A N 1
ATOM 1380 C CA . ALA A 1 184 ? -9.336 -24.172 15.727 1 88.12 184 ALA A CA 1
ATOM 1381 C C . ALA A 1 184 ? -9.648 -24 17.203 1 88.12 184 ALA A C 1
ATOM 1383 O O . ALA A 1 184 ? -10.453 -24.75 17.766 1 88.12 184 ALA A O 1
ATOM 1384 N N . PHE A 1 185 ? -8.992 -23.031 17.75 1 93.81 185 PHE A N 1
ATOM 1385 C CA . PHE A 1 185 ? -9.156 -22.828 19.188 1 93.81 185 PHE A CA 1
ATOM 1386 C C . PHE A 1 185 ? -10.242 -21.797 19.469 1 93.81 185 PHE A C 1
ATOM 1388 O O . PHE A 1 185 ? -10.438 -21.391 20.625 1 93.81 185 PHE A O 1
ATOM 1395 N N . HIS A 1 186 ? -10.914 -21.359 18.469 1 90.75 186 HIS A N 1
ATOM 1396 C CA . HIS A 1 186 ? -12.031 -20.422 18.547 1 90.75 186 HIS A CA 1
ATOM 1397 C C . HIS A 1 186 ? -11.617 -19.141 19.266 1 90.75 186 HIS A C 1
ATOM 1399 O O . HIS A 1 186 ? -12.328 -18.656 20.141 1 90.75 186 HIS A O 1
ATOM 1405 N N . VAL A 1 187 ? -10.453 -18.781 18.969 1 92.19 187 VAL A N 1
ATOM 1406 C CA . VAL A 1 187 ? -9.961 -17.516 19.531 1 92.19 187 VAL A CA 1
ATOM 1407 C C . VAL A 1 187 ? -10.672 -16.344 18.859 1 92.19 187 VAL A C 1
ATOM 1409 O O . VAL A 1 187 ? -10.727 -16.25 17.641 1 92.19 187 VAL A O 1
ATOM 1412 N N . GLN A 1 188 ? -11.289 -15.492 19.734 1 90.88 188 GLN A N 1
ATOM 1413 C CA . GLN A 1 188 ? -11.906 -14.281 19.203 1 90.88 188 GLN A CA 1
ATOM 1414 C C . GLN A 1 188 ? -10.891 -13.141 19.125 1 90.88 188 GLN A C 1
ATOM 1416 O O . GLN A 1 188 ? -10.414 -12.656 20.141 1 90.88 188 GLN A O 1
ATOM 1421 N N . VAL A 1 189 ? -10.594 -12.742 17.938 1 90.06 189 VAL A N 1
ATOM 1422 C CA . VAL A 1 189 ? -9.688 -11.625 17.734 1 90.06 189 VAL A CA 1
ATOM 1423 C C . VAL A 1 189 ? -10.375 -10.312 18.109 1 90.06 189 VAL A C 1
ATOM 1425 O O . VAL A 1 189 ? -11.477 -10.023 17.625 1 90.06 189 VAL A O 1
ATOM 1428 N N . PRO A 1 190 ? -9.75 -9.57 19.016 1 89.31 190 PRO A N 1
ATOM 1429 C CA . PRO A 1 190 ? -10.359 -8.289 19.375 1 89.31 190 PRO A CA 1
ATOM 1430 C C . PRO A 1 190 ? -10.656 -7.41 18.156 1 89.31 190 PRO A C 1
ATOM 1432 O O . PRO A 1 190 ? -9.875 -7.402 17.203 1 89.31 190 PRO A O 1
ATOM 1435 N N . THR A 1 191 ? -11.742 -6.691 18.25 1 87.12 191 THR A N 1
ATOM 1436 C CA . THR A 1 191 ? -12.25 -5.895 17.141 1 87.12 191 THR A CA 1
ATOM 1437 C C . THR A 1 191 ? -11.172 -4.938 16.625 1 87.12 191 THR A C 1
ATOM 1439 O O . THR A 1 191 ? -10.984 -4.789 15.422 1 87.12 191 THR A O 1
ATOM 1442 N N . ALA A 1 192 ? -10.469 -4.367 17.562 1 85.56 192 ALA A N 1
ATOM 1443 C CA . ALA A 1 192 ? -9.438 -3.402 17.188 1 85.56 192 ALA A CA 1
ATOM 1444 C C . ALA A 1 192 ? -8.336 -4.066 16.359 1 85.56 192 ALA A C 1
ATOM 1446 O O . ALA A 1 192 ? -7.848 -3.496 15.383 1 85.56 192 ALA A O 1
ATOM 1447 N N . VAL A 1 193 ? -7.953 -5.191 16.766 1 90.44 193 VAL A N 1
ATOM 1448 C CA . VAL A 1 193 ? -6.918 -5.945 16.062 1 90.44 193 VAL A CA 1
ATOM 1449 C C . VAL A 1 193 ? -7.438 -6.406 14.703 1 90.44 193 VAL A C 1
ATOM 1451 O O . VAL A 1 193 ? -6.73 -6.309 13.703 1 90.44 193 VAL A O 1
ATOM 1454 N N . ASP A 1 194 ? -8.641 -6.805 14.688 1 90.81 194 ASP A N 1
ATOM 1455 C CA . ASP A 1 194 ? -9.234 -7.262 13.438 1 90.81 194 ASP A CA 1
ATOM 1456 C C . ASP A 1 194 ? -9.359 -6.117 12.43 1 90.81 194 ASP A C 1
ATOM 1458 O O . ASP A 1 194 ? -9.156 -6.312 11.234 1 90.81 194 ASP A O 1
ATOM 1462 N N . ASN A 1 195 ? -9.734 -5.012 12.938 1 86.62 195 ASN A N 1
ATOM 1463 C CA . ASN A 1 195 ? -9.812 -3.846 12.062 1 86.62 195 ASN A CA 1
ATOM 1464 C C . ASN A 1 195 ? -8.453 -3.49 11.477 1 86.62 195 ASN A C 1
ATOM 1466 O O . ASN A 1 195 ? -8.352 -3.117 10.305 1 86.62 195 ASN A O 1
ATOM 1470 N N . THR A 1 196 ? -7.488 -3.584 12.281 1 90.12 196 THR A N 1
ATOM 1471 C CA . THR A 1 196 ? -6.129 -3.336 11.812 1 90.12 196 THR A CA 1
ATOM 1472 C C . THR A 1 196 ? -5.742 -4.344 10.734 1 90.12 196 THR A C 1
ATOM 1474 O O . THR A 1 196 ? -5.188 -3.971 9.695 1 90.12 196 THR A O 1
ATOM 1477 N N . LEU A 1 197 ? -6.051 -5.562 10.984 1 91.88 197 LEU A N 1
ATOM 1478 C CA . LEU A 1 197 ? -5.766 -6.621 10.016 1 91.88 197 LEU A CA 1
ATOM 1479 C C . LEU A 1 197 ? -6.559 -6.414 8.734 1 91.88 197 LEU A C 1
ATOM 1481 O O . LEU A 1 197 ? -6.066 -6.703 7.641 1 91.88 197 LEU A O 1
ATOM 1485 N N . GLN A 1 198 ? -7.707 -5.918 8.875 1 87.94 198 GLN A N 1
ATOM 1486 C CA . GLN A 1 198 ? -8.539 -5.648 7.707 1 87.94 198 GLN A CA 1
ATOM 1487 C C . GLN A 1 198 ? -7.949 -4.531 6.852 1 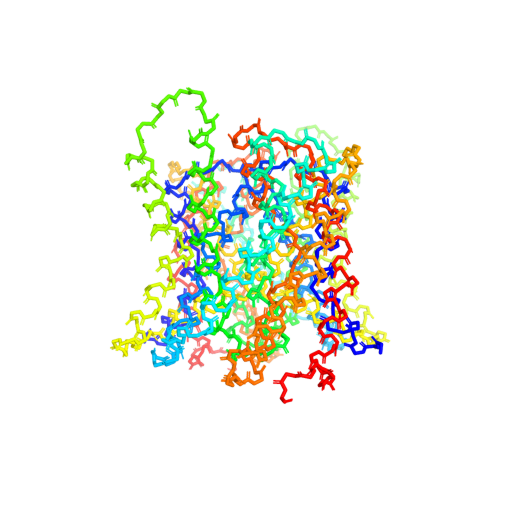87.94 198 GLN A C 1
ATOM 1489 O O . GLN A 1 198 ? -7.996 -4.59 5.621 1 87.94 198 GLN A O 1
ATOM 1494 N N . PHE A 1 199 ? -7.426 -3.531 7.5 1 87.5 199 PHE A N 1
ATOM 1495 C CA . PHE A 1 199 ? -6.75 -2.461 6.773 1 87.5 199 PHE A CA 1
ATOM 1496 C C . PHE A 1 199 ? -5.59 -3.012 5.953 1 87.5 199 PHE A C 1
ATOM 1498 O O . PHE A 1 199 ? -5.445 -2.682 4.773 1 87.5 199 PHE A O 1
ATOM 1505 N N . LEU A 1 200 ? -4.902 -3.812 6.586 1 91.94 200 LEU A N 1
ATOM 1506 C CA . LEU A 1 200 ? -3.742 -4.395 5.926 1 91.94 200 LEU A CA 1
ATOM 1507 C C . LEU A 1 200 ? -4.168 -5.316 4.785 1 91.94 200 LEU A C 1
ATOM 1509 O O . LEU A 1 200 ? -3.561 -5.305 3.715 1 91.94 200 LEU A O 1
ATOM 1513 N N . GLN A 1 201 ? -5.184 -6.066 5.066 1 88.38 201 GLN A N 1
ATOM 1514 C CA . GLN A 1 201 ? -5.734 -6.961 4.047 1 88.38 201 GLN A CA 1
ATOM 1515 C C . GLN A 1 201 ? -6.168 -6.18 2.811 1 88.38 201 GLN A C 1
ATOM 1517 O O . GLN A 1 201 ? -5.914 -6.605 1.681 1 88.38 201 GLN A O 1
ATOM 1522 N N . ASN A 1 202 ? -6.777 -5.047 2.951 1 86.75 202 ASN A N 1
ATOM 1523 C CA . ASN A 1 202 ? -7.309 -4.246 1.851 1 86.75 202 ASN A CA 1
ATOM 1524 C C . ASN A 1 202 ? -6.188 -3.619 1.025 1 86.75 202 ASN A C 1
ATOM 1526 O O . ASN A 1 202 ? -6.387 -3.285 -0.144 1 86.75 202 ASN A O 1
ATOM 1530 N N . ALA A 1 203 ? -5.09 -3.521 1.639 1 91.88 203 ALA A N 1
ATOM 1531 C CA . ALA A 1 203 ? -3.959 -2.916 0.94 1 91.88 203 ALA A CA 1
ATOM 1532 C C . ALA A 1 203 ? -3.203 -3.953 0.116 1 91.88 203 ALA A C 1
ATOM 1534 O O . ALA A 1 203 ? -2.428 -3.602 -0.776 1 91.88 203 ALA A O 1
ATOM 1535 N N . ALA A 1 204 ? -3.414 -5.211 0.38 1 89.25 204 ALA A N 1
ATOM 1536 C CA . ALA A 1 204 ? -2.598 -6.281 -0.187 1 89.25 204 ALA A CA 1
ATOM 1537 C C . ALA A 1 204 ? -2.699 -6.301 -1.71 1 89.25 204 ALA A C 1
ATOM 1539 O O . ALA A 1 204 ? -1.691 -6.172 -2.408 1 89.25 204 ALA A O 1
ATOM 1540 N N . ALA A 1 205 ? -3.906 -6.277 -2.244 1 87.31 205 ALA A N 1
ATOM 1541 C CA . ALA A 1 205 ? -4.098 -6.465 -3.68 1 87.31 205 ALA A CA 1
ATOM 1542 C C . ALA A 1 205 ? -3.604 -5.25 -4.461 1 87.31 205 ALA A C 1
ATOM 1544 O O . ALA A 1 205 ? -2.793 -5.387 -5.383 1 87.31 205 ALA A O 1
ATOM 1545 N N . PRO A 1 206 ? -4.004 -4.055 -4.113 1 91.75 206 PRO A N 1
ATOM 1546 C CA . PRO A 1 206 ? -3.568 -2.914 -4.926 1 91.75 206 PRO A CA 1
ATOM 1547 C C . PRO A 1 206 ? -2.057 -2.701 -4.879 1 91.75 206 PRO A C 1
ATOM 1549 O O . PRO A 1 206 ? -1.444 -2.369 -5.898 1 91.75 206 PRO A O 1
ATOM 1552 N N . VAL A 1 207 ? -1.473 -2.91 -3.723 1 93.5 207 VAL A N 1
ATOM 1553 C CA . VAL A 1 207 ? -0.029 -2.734 -3.607 1 93.5 207 VAL A CA 1
ATOM 1554 C C . VAL A 1 207 ? 0.689 -3.834 -4.387 1 93.5 207 VAL A C 1
ATOM 1556 O O . VAL A 1 207 ? 1.675 -3.57 -5.078 1 93.5 207 VAL A O 1
ATOM 1559 N N . ALA A 1 208 ? 0.212 -5.055 -4.238 1 90.38 208 ALA A N 1
ATOM 1560 C CA . ALA A 1 208 ? 0.839 -6.188 -4.914 1 90.38 208 ALA A CA 1
ATOM 1561 C C . ALA A 1 208 ? 0.784 -6.02 -6.43 1 90.38 208 ALA A C 1
ATOM 1563 O O . ALA A 1 208 ? 1.781 -6.242 -7.121 1 90.38 208 ALA A O 1
ATOM 1564 N N . LEU A 1 209 ? -0.369 -5.645 -6.949 1 90.56 209 LEU A N 1
ATOM 1565 C CA . LEU A 1 209 ? -0.558 -5.539 -8.391 1 90.56 209 LEU A CA 1
ATOM 1566 C C . LEU A 1 209 ? 0.237 -4.367 -8.961 1 90.56 209 LEU A C 1
ATOM 1568 O O . LEU A 1 209 ? 0.838 -4.48 -10.031 1 90.56 209 LEU A O 1
ATOM 1572 N N . PHE A 1 210 ? 0.227 -3.262 -8.273 1 94.5 210 PHE A N 1
ATOM 1573 C CA . PHE A 1 210 ? 1.062 -2.137 -8.68 1 94.5 210 PHE A CA 1
ATOM 1574 C C . PHE A 1 210 ? 2.535 -2.529 -8.68 1 94.5 210 PHE A C 1
ATOM 1576 O O . PHE A 1 210 ? 3.26 -2.24 -9.633 1 94.5 210 PHE A O 1
ATOM 1583 N N . THR A 1 211 ? 2.963 -3.166 -7.582 1 92.81 211 THR A N 1
ATOM 1584 C CA . THR A 1 211 ? 4.355 -3.582 -7.445 1 92.81 211 THR A CA 1
ATOM 1585 C C . THR A 1 211 ? 4.738 -4.555 -8.555 1 92.81 211 THR A C 1
ATOM 1587 O O . THR A 1 211 ? 5.84 -4.473 -9.109 1 92.81 211 THR A O 1
ATOM 1590 N N . LEU A 1 212 ? 3.865 -5.461 -8.805 1 89.19 212 LEU A N 1
ATOM 1591 C CA . LEU A 1 212 ? 4.094 -6.398 -9.898 1 89.19 212 LEU A CA 1
ATOM 1592 C C . LEU A 1 212 ? 4.316 -5.656 -11.219 1 89.19 212 LEU A C 1
ATOM 1594 O O . LEU A 1 212 ? 5.242 -5.98 -11.969 1 89.19 212 LEU A O 1
ATOM 1598 N N . GLY A 1 213 ? 3.482 -4.676 -11.516 1 92.06 213 GLY A N 1
ATOM 1599 C CA . GLY A 1 213 ? 3.645 -3.879 -12.719 1 92.06 213 GLY A CA 1
ATOM 1600 C C . GLY A 1 213 ? 4.988 -3.176 -12.797 1 92.06 213 GLY A C 1
ATOM 1601 O O . GLY A 1 213 ? 5.656 -3.213 -13.828 1 92.06 213 GLY A O 1
ATOM 1602 N N . VAL A 1 214 ? 5.344 -2.553 -11.703 1 94.88 214 VAL A N 1
ATOM 1603 C CA . VAL A 1 214 ? 6.625 -1.853 -11.648 1 94.88 214 VAL A CA 1
ATOM 1604 C C . VAL A 1 214 ? 7.766 -2.844 -11.867 1 94.88 214 VAL A C 1
ATOM 1606 O O . VAL A 1 214 ? 8.688 -2.57 -12.633 1 94.88 214 VAL A O 1
ATOM 1609 N N . THR A 1 215 ? 7.699 -3.959 -11.156 1 90.5 215 THR A N 1
ATOM 1610 C CA . THR A 1 215 ? 8.758 -4.957 -11.242 1 90.5 215 THR A CA 1
ATOM 1611 C C . THR A 1 215 ? 8.906 -5.469 -12.672 1 90.5 215 THR A C 1
ATOM 1613 O O . THR A 1 215 ? 10.023 -5.594 -13.18 1 90.5 215 THR A O 1
ATOM 1616 N N . VAL A 1 216 ? 7.816 -5.758 -13.281 1 88.56 216 VAL A N 1
ATOM 1617 C CA . VAL A 1 216 ? 7.836 -6.234 -14.664 1 88.56 216 VAL A CA 1
ATOM 1618 C C . VAL A 1 216 ? 8.438 -5.168 -15.57 1 88.56 216 VAL A C 1
ATOM 1620 O O . VAL A 1 216 ? 9.219 -5.477 -16.469 1 88.56 216 VAL A O 1
ATOM 1623 N N . ALA A 1 217 ? 8.109 -3.918 -15.328 1 92.19 217 ALA A N 1
ATOM 1624 C CA . ALA A 1 217 ? 8.594 -2.811 -16.141 1 92.19 217 ALA A CA 1
ATOM 1625 C C . ALA A 1 217 ? 10.109 -2.666 -16.031 1 92.19 217 ALA A C 1
ATOM 1627 O O . ALA A 1 217 ? 10.773 -2.23 -16.969 1 92.19 217 ALA A O 1
ATOM 1628 N N . LEU A 1 218 ? 10.594 -3.008 -14.898 1 91.25 218 LEU A N 1
ATOM 1629 C CA . LEU A 1 218 ? 12.008 -2.775 -14.625 1 91.25 218 LEU A CA 1
ATOM 1630 C C . LEU A 1 218 ? 12.844 -3.988 -15.023 1 91.25 218 LEU A C 1
ATOM 1632 O O . LEU A 1 218 ? 14.07 -3.945 -14.961 1 91.25 218 LEU A O 1
ATOM 1636 N N . ARG A 1 219 ? 12.172 -5.051 -15.383 1 86.38 219 ARG A N 1
ATOM 1637 C CA . ARG A 1 219 ? 12.891 -6.25 -15.805 1 86.38 219 ARG A CA 1
ATOM 1638 C C . ARG A 1 219 ? 13.445 -6.082 -17.219 1 86.38 219 ARG A C 1
ATOM 1640 O O . ARG A 1 219 ? 12.836 -5.422 -18.047 1 86.38 219 ARG A O 1
ATOM 1647 N N . PRO A 1 220 ? 14.617 -6.598 -17.359 1 82.31 220 PRO A N 1
ATOM 1648 C CA . PRO A 1 220 ? 15.141 -6.566 -18.734 1 82.31 220 PRO A CA 1
ATOM 1649 C C . PRO A 1 220 ? 14.32 -7.418 -19.703 1 82.31 220 PRO A C 1
ATOM 1651 O O . PRO A 1 220 ? 13.82 -8.484 -19.328 1 82.31 220 PRO A O 1
ATOM 1654 N N . PHE A 1 221 ? 13.961 -6.828 -20.75 1 82.62 221 PHE A N 1
ATOM 1655 C CA . PHE A 1 221 ? 13.289 -7.57 -21.812 1 82.62 221 PHE A CA 1
ATOM 1656 C C . PHE A 1 221 ? 14.266 -7.914 -22.922 1 82.62 221 PHE A C 1
ATOM 1658 O O . PHE A 1 221 ? 14.844 -7.02 -23.547 1 82.62 221 PHE A O 1
ATOM 1665 N N . GLY A 1 222 ? 14.625 -9.125 -22.891 1 79.88 222 GLY A N 1
ATOM 1666 C CA . GLY A 1 222 ? 15.578 -9.578 -23.891 1 79.88 222 GLY A CA 1
ATOM 1667 C C . GLY A 1 222 ? 14.938 -10.43 -24.984 1 79.88 222 GLY A C 1
ATOM 1668 O O . GLY A 1 222 ? 13.742 -10.281 -25.266 1 79.88 222 GLY A O 1
ATOM 1669 N N . ARG A 1 223 ? 15.781 -11.164 -25.688 1 87.44 223 ARG A N 1
ATOM 1670 C CA . ARG A 1 223 ? 15.328 -12.07 -26.75 1 87.44 223 ARG A CA 1
ATOM 1671 C C . ARG A 1 223 ? 14.406 -13.148 -26.172 1 87.44 223 ARG A C 1
ATOM 1673 O O . ARG A 1 223 ? 14.586 -13.594 -25.047 1 87.44 223 ARG A O 1
ATOM 1680 N N . VAL A 1 224 ? 13.398 -13.484 -26.938 1 90.94 224 VAL A N 1
ATOM 1681 C CA . VAL A 1 224 ? 12.453 -14.523 -26.516 1 90.94 224 VAL A CA 1
ATOM 1682 C C . VAL A 1 224 ? 12.938 -15.883 -27 1 90.94 224 VAL A C 1
ATOM 1684 O O . VAL A 1 224 ? 12.805 -16.219 -28.172 1 90.94 224 VAL A O 1
ATOM 1687 N N . PRO A 1 225 ? 13.438 -16.641 -26.031 1 91.38 225 PRO A N 1
ATOM 1688 C CA . PRO A 1 225 ? 13.859 -17.984 -26.438 1 91.38 225 PRO A CA 1
ATOM 1689 C C . PRO A 1 225 ? 12.695 -18.844 -26.922 1 91.38 225 PRO A C 1
ATOM 1691 O O . PRO A 1 225 ? 11.547 -18.594 -26.562 1 91.38 225 PRO A O 1
ATOM 1694 N N . TRP A 1 226 ? 12.969 -19.906 -27.625 1 91.25 226 TRP A N 1
ATOM 1695 C CA . TRP A 1 226 ? 11.961 -20.703 -28.328 1 91.25 226 TRP A CA 1
ATOM 1696 C C . TRP A 1 226 ? 11.102 -21.469 -27.328 1 91.25 226 TRP A C 1
ATOM 1698 O O . TRP A 1 226 ? 9.969 -21.859 -27.641 1 91.25 226 TRP A O 1
ATOM 1708 N N . GLU A 1 227 ? 11.664 -21.703 -26.172 1 95.19 227 GLU A N 1
ATOM 1709 C CA . GLU A 1 227 ? 10.93 -22.484 -25.188 1 95.19 227 GLU A CA 1
ATOM 1710 C C . GLU A 1 227 ? 9.898 -21.641 -24.453 1 95.19 227 GLU A C 1
ATOM 1712 O O . GLU A 1 227 ? 8.953 -22.156 -23.875 1 95.19 227 GLU A O 1
ATOM 1717 N N . ILE A 1 228 ? 10.008 -20.359 -24.516 1 97 228 ILE A N 1
ATOM 1718 C CA . ILE A 1 228 ? 9.227 -19.469 -23.672 1 97 228 ILE A CA 1
ATOM 1719 C C . ILE A 1 228 ? 7.758 -19.531 -24.078 1 97 228 ILE A C 1
ATOM 1721 O O . ILE A 1 228 ? 6.879 -19.672 -23.219 1 97 228 ILE A O 1
ATOM 1725 N N . PRO A 1 229 ? 7.41 -19.438 -25.391 1 97.12 229 PRO A N 1
ATOM 1726 C CA . PRO A 1 229 ? 5.984 -19.531 -25.719 1 97.12 229 PRO A CA 1
ATOM 1727 C C . PRO A 1 229 ? 5.348 -20.828 -25.25 1 97.12 229 PRO A C 1
ATOM 1729 O O . PRO A 1 229 ? 4.199 -20.828 -24.781 1 97.12 229 PRO A O 1
ATOM 1732 N N . GLY A 1 230 ? 6.047 -21.938 -25.391 1 98.06 230 GLY A N 1
ATOM 1733 C CA . GLY A 1 230 ? 5.539 -23.203 -24.906 1 98.06 230 GLY A CA 1
ATOM 1734 C C . GLY A 1 230 ? 5.32 -23.234 -23.406 1 98.06 230 GLY A C 1
ATOM 1735 O O . GLY A 1 230 ? 4.301 -23.734 -22.922 1 98.06 230 GLY A O 1
ATOM 1736 N N . ILE A 1 231 ? 6.246 -22.703 -22.672 1 98.44 231 ILE A N 1
ATOM 1737 C CA . ILE A 1 231 ? 6.184 -22.672 -21.203 1 98.44 231 ILE A CA 1
ATOM 1738 C C . ILE A 1 231 ? 5.039 -21.781 -20.75 1 98.44 231 ILE A C 1
ATOM 1740 O O . ILE A 1 231 ? 4.273 -22.141 -19.859 1 98.44 231 ILE A O 1
ATOM 1744 N N . VAL A 1 232 ? 4.922 -20.641 -21.391 1 98.38 232 VAL A N 1
ATOM 1745 C CA . VAL A 1 232 ? 3.844 -19.703 -21.078 1 98.38 232 VAL A CA 1
ATOM 1746 C C . VAL A 1 232 ? 2.496 -20.328 -21.422 1 98.38 232 VAL A C 1
ATOM 1748 O O . VAL A 1 232 ? 1.519 -20.156 -20.688 1 98.38 232 VAL A O 1
ATOM 1751 N N . ALA A 1 233 ? 2.426 -21.094 -22.5 1 98.5 233 ALA A N 1
ATOM 1752 C CA . ALA A 1 233 ? 1.197 -21.781 -22.875 1 98.5 233 ALA A CA 1
ATOM 1753 C C . ALA A 1 233 ? 0.826 -22.844 -21.828 1 98.5 233 ALA A C 1
ATOM 1755 O O . ALA A 1 233 ? -0.355 -23.047 -21.547 1 98.5 233 ALA A O 1
ATOM 1756 N N . VAL A 1 234 ? 1.808 -23.5 -21.312 1 98.69 234 VAL A N 1
ATOM 1757 C CA . VAL A 1 234 ? 1.545 -24.469 -20.25 1 98.69 234 VAL A CA 1
ATOM 1758 C C . VAL A 1 234 ? 0.963 -23.75 -19.031 1 98.69 234 VAL A C 1
ATOM 1760 O O . VAL A 1 234 ? -0.064 -24.156 -18.5 1 98.69 234 VAL A O 1
ATOM 1763 N N . LYS A 1 235 ? 1.56 -22.688 -18.625 1 98.69 235 LYS A N 1
ATOM 1764 C CA . LYS A 1 235 ? 1.164 -21.969 -17.422 1 98.69 235 LYS A CA 1
ATOM 1765 C C . LYS A 1 235 ? -0.236 -21.391 -17.562 1 98.69 235 LYS A C 1
ATOM 1767 O O . LYS A 1 235 ? -1.041 -21.438 -16.625 1 98.69 235 LYS A O 1
ATOM 1772 N N . LEU A 1 236 ? -0.549 -20.828 -18.734 1 98.56 236 LEU A N 1
ATOM 1773 C CA . LEU A 1 236 ? -1.745 -20 -18.859 1 98.56 236 LEU A CA 1
ATOM 1774 C C . LEU A 1 236 ? -2.896 -20.797 -19.469 1 98.56 236 LEU A C 1
ATOM 1776 O O . LEU A 1 236 ? -4.062 -20.438 -19.297 1 98.56 236 LEU A O 1
ATOM 1780 N N . LEU A 1 237 ? -2.617 -21.859 -20.188 1 98.44 237 LEU A N 1
ATOM 1781 C CA . LEU A 1 237 ? -3.668 -22.625 -20.844 1 98.44 237 LEU A CA 1
ATOM 1782 C C . LEU A 1 237 ? -3.746 -24.047 -20.297 1 98.44 237 LEU A C 1
ATOM 1784 O O . LEU A 1 237 ? -4.793 -24.469 -19.797 1 98.44 237 LEU A O 1
ATOM 1788 N N . LEU A 1 238 ? -2.67 -24.75 -20.328 1 98.69 238 LEU A N 1
ATOM 1789 C CA . LEU A 1 238 ? -2.688 -26.156 -19.984 1 98.69 238 LEU A CA 1
ATOM 1790 C C . LEU A 1 238 ? -2.912 -26.344 -18.484 1 98.69 238 LEU A C 1
ATOM 1792 O O . LEU A 1 238 ? -3.656 -27.234 -18.078 1 98.69 238 LEU A O 1
ATOM 1796 N N . HIS A 1 239 ? -2.207 -25.594 -17.672 1 98.69 239 HIS A N 1
ATOM 1797 C CA . HIS A 1 239 ? -2.322 -25.719 -16.219 1 98.69 239 HIS A CA 1
ATOM 1798 C C . HIS A 1 239 ? -3.77 -25.547 -15.766 1 98.69 239 HIS A C 1
ATOM 1800 O O . HIS A 1 239 ? -4.305 -26.422 -15.062 1 98.69 239 HIS A O 1
ATOM 1806 N N . PRO A 1 240 ? -4.488 -24.469 -16.156 1 98.25 240 PRO A N 1
ATOM 1807 C CA . PRO A 1 240 ? -5.895 -24.359 -15.758 1 98.25 240 PRO A CA 1
ATOM 1808 C C . PRO A 1 240 ? -6.758 -25.484 -16.328 1 98.25 240 PRO A C 1
ATOM 1810 O O . PRO A 1 240 ? -7.707 -25.938 -15.664 1 98.25 240 PRO A O 1
ATOM 1813 N N . LEU A 1 241 ? -6.453 -25.953 -17.484 1 98.19 241 LEU A N 1
ATOM 1814 C CA . LEU A 1 241 ? -7.215 -27.062 -18.062 1 98.19 241 LEU A CA 1
ATOM 1815 C C . LEU A 1 241 ? -7 -28.344 -17.281 1 98.19 241 LEU A C 1
ATOM 1817 O O . LEU A 1 241 ? -7.941 -29.109 -17.062 1 98.19 241 LEU A O 1
ATOM 1821 N N . ILE A 1 242 ? -5.766 -28.609 -16.922 1 98.5 242 ILE A N 1
ATOM 1822 C CA . ILE A 1 242 ? -5.457 -29.781 -16.109 1 98.5 242 ILE A CA 1
ATOM 1823 C C . ILE A 1 242 ? -6.219 -29.719 -14.781 1 98.5 242 ILE A C 1
ATOM 1825 O O . ILE A 1 242 ? -6.859 -30.688 -14.375 1 98.5 242 ILE A O 1
ATOM 1829 N N . VAL A 1 243 ? -6.129 -28.578 -14.148 1 98.25 243 VAL A N 1
ATOM 1830 C CA . VAL A 1 243 ? -6.789 -28.406 -12.859 1 98.25 243 VAL A CA 1
ATOM 1831 C C . VAL A 1 243 ? -8.305 -28.547 -13.031 1 98.25 243 VAL A C 1
ATOM 1833 O O . VAL A 1 243 ? -8.977 -29.156 -12.195 1 98.25 243 VAL A O 1
ATOM 1836 N N . PHE A 1 244 ? -8.805 -27.953 -14.102 1 97.62 244 PHE A N 1
ATOM 1837 C CA . PHE A 1 244 ? -10.219 -28.109 -14.414 1 97.62 244 PHE A CA 1
ATOM 1838 C C . PHE A 1 244 ? -10.594 -29.594 -14.508 1 97.62 244 PHE A C 1
ATOM 1840 O O . PHE A 1 244 ? -11.57 -30.016 -13.891 1 97.62 244 PHE A O 1
ATOM 1847 N N . GLY A 1 245 ? -9.898 -30.344 -15.25 1 97.38 245 GLY A N 1
ATOM 1848 C CA . GLY A 1 245 ? -10.148 -31.766 -15.375 1 97.38 245 GLY A CA 1
ATOM 1849 C C . GLY A 1 245 ? -10.055 -32.5 -14.055 1 97.38 245 GLY A C 1
ATOM 1850 O O . GLY A 1 245 ? -10.852 -33.406 -13.789 1 97.38 245 GLY A O 1
ATOM 1851 N N . LEU A 1 246 ? -9.117 -32.125 -13.25 1 97.75 246 LEU A N 1
ATOM 1852 C CA . LEU A 1 246 ? -8.93 -32.781 -11.969 1 97.75 246 LEU A CA 1
ATOM 1853 C C . LEU A 1 246 ? -10.07 -32.469 -11.008 1 97.75 246 LEU A C 1
ATOM 1855 O O . LEU A 1 246 ? -10.453 -33.281 -10.18 1 97.75 246 LEU A O 1
ATOM 1859 N N . MET A 1 247 ? -10.547 -31.188 -11.133 1 96.94 247 MET A N 1
ATOM 1860 C CA . MET A 1 247 ? -11.703 -30.828 -10.312 1 96.94 247 MET A CA 1
ATOM 1861 C C . MET A 1 247 ? -12.914 -31.688 -10.672 1 96.94 247 MET A C 1
ATOM 1863 O O . MET A 1 247 ? -13.703 -32.031 -9.797 1 96.94 247 MET A O 1
ATOM 1867 N N . LEU A 1 248 ? -13.055 -32.031 -11.93 1 94.75 248 LEU A N 1
ATOM 1868 C CA . LEU A 1 248 ? -14.148 -32.906 -12.375 1 94.75 248 LEU A CA 1
ATOM 1869 C C . LEU A 1 248 ? -13.914 -34.344 -11.961 1 94.75 248 LEU A C 1
ATOM 1871 O O . LEU A 1 248 ? -14.844 -35.031 -11.562 1 94.75 248 LEU A O 1
ATOM 1875 N N . ALA A 1 249 ? -12.711 -34.781 -11.984 1 95.19 249 ALA A N 1
ATOM 1876 C CA . ALA A 1 249 ? -12.375 -36.188 -11.766 1 95.19 249 ALA A CA 1
ATOM 1877 C C . ALA A 1 249 ? -12.344 -36.531 -10.281 1 95.19 249 ALA A C 1
ATOM 1879 O O . ALA A 1 249 ? -12.68 -37.656 -9.883 1 95.19 249 ALA A O 1
ATOM 1880 N N . CYS A 1 250 ? -11.938 -35.594 -9.461 1 92.81 250 CYS A N 1
ATOM 1881 C CA . CYS A 1 250 ? -11.695 -35.875 -8.047 1 92.81 250 CYS A CA 1
ATOM 1882 C C . CYS A 1 250 ? -12.82 -35.312 -7.184 1 92.81 250 CYS A C 1
ATOM 1884 O O . CYS A 1 250 ? -12.758 -35.406 -5.953 1 92.81 250 CYS A O 1
ATOM 1886 N N . GLY A 1 251 ? -13.805 -34.75 -7.867 1 84.94 251 GLY A N 1
ATOM 1887 C CA . GLY A 1 251 ? -14.906 -34.156 -7.121 1 84.94 251 GLY A CA 1
ATOM 1888 C C . GLY A 1 251 ? -15.805 -35.188 -6.469 1 84.94 251 GLY A C 1
ATOM 1889 O O . GLY A 1 251 ? -15.438 -36.375 -6.379 1 84.94 251 GLY A O 1
ATOM 1890 N N . PRO A 1 252 ? -16.797 -34.781 -5.895 1 89.62 252 PRO A N 1
ATOM 1891 C CA . PRO A 1 252 ? -17.453 -33.469 -6.117 1 89.62 252 PRO A CA 1
ATOM 189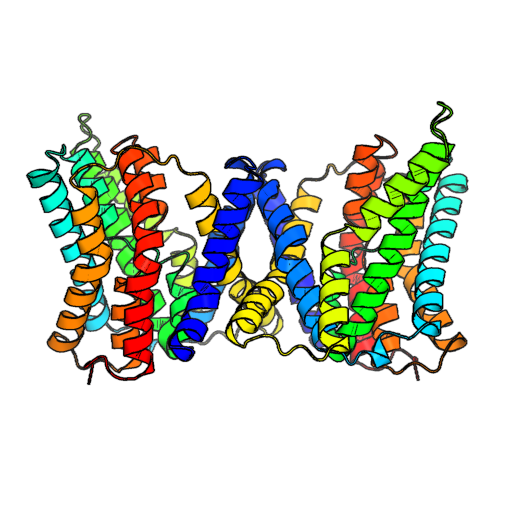2 C C . PRO A 1 252 ? -16.875 -32.375 -5.238 1 89.62 252 PRO A C 1
ATOM 1894 O O . PRO A 1 252 ? -16.609 -32.594 -4.055 1 89.62 252 PRO A O 1
ATOM 1897 N N . PHE A 1 253 ? -16.547 -31.25 -5.715 1 93.81 253 PHE A N 1
ATOM 1898 C CA . PHE A 1 253 ? -16.234 -30 -5.047 1 93.81 253 PHE A CA 1
ATOM 1899 C C . PHE A 1 253 ? -17.328 -28.969 -5.273 1 93.81 253 PHE A C 1
ATOM 1901 O O . PHE A 1 253 ? -18.062 -29.047 -6.27 1 93.81 253 PHE A O 1
ATOM 1908 N N . THR A 1 254 ? -17.547 -28.109 -4.258 1 92.5 254 THR A N 1
ATOM 1909 C CA . THR A 1 254 ? -18.484 -27.016 -4.508 1 92.5 254 THR A CA 1
ATOM 1910 C C . THR A 1 254 ? -18 -26.141 -5.656 1 92.5 254 THR A C 1
ATOM 1912 O O . THR A 1 254 ? -16.812 -26.156 -6.004 1 92.5 254 THR A O 1
ATOM 1915 N N . LEU A 1 255 ? -18.906 -25.453 -6.258 1 92.62 255 LEU A N 1
ATOM 1916 C CA . LEU A 1 255 ? -18.578 -24.562 -7.371 1 92.62 255 LEU A CA 1
ATOM 1917 C C . LEU A 1 255 ? -17.5 -23.562 -6.969 1 92.62 255 LEU A C 1
ATOM 1919 O O . LEU A 1 255 ? -16.609 -23.25 -7.754 1 92.62 255 LEU A O 1
ATOM 1923 N N . GLU A 1 256 ? -17.578 -23 -5.766 1 92.44 256 GLU A N 1
ATOM 1924 C CA . GLU A 1 256 ? -16.625 -22.016 -5.293 1 92.44 256 GLU A CA 1
ATOM 1925 C C . GLU A 1 256 ? -15.219 -22.594 -5.203 1 92.44 256 GLU A C 1
ATOM 1927 O O . GLU A 1 256 ? -14.242 -21.953 -5.605 1 92.44 256 GLU A O 1
ATOM 1932 N N . TRP A 1 257 ? -15.141 -23.797 -4.727 1 94.5 257 TRP A N 1
ATOM 1933 C CA . TRP A 1 257 ? -13.844 -24.453 -4.574 1 94.5 257 TRP A CA 1
ATOM 1934 C C . TRP A 1 257 ? -13.227 -24.75 -5.938 1 94.5 257 TRP A C 1
ATOM 1936 O O . TRP A 1 257 ? -12.062 -24.422 -6.184 1 94.5 257 TRP A O 1
ATOM 1946 N N . ALA A 1 258 ? -14.047 -25.328 -6.789 1 96.38 258 ALA A N 1
ATOM 1947 C CA . ALA A 1 258 ? -13.562 -25.703 -8.109 1 96.38 258 ALA A CA 1
ATOM 1948 C C . ALA A 1 258 ? -13.18 -24.469 -8.93 1 96.38 258 ALA A C 1
ATOM 1950 O O . ALA A 1 258 ? -12.141 -24.453 -9.594 1 96.38 258 ALA A O 1
ATOM 1951 N N . ALA A 1 259 ? -14 -23.469 -8.852 1 96.19 259 ALA A N 1
ATOM 1952 C CA . ALA A 1 259 ? -13.727 -22.234 -9.578 1 96.19 259 ALA A CA 1
ATOM 1953 C C . ALA A 1 259 ? -12.461 -21.562 -9.062 1 96.19 259 ALA A C 1
ATOM 1955 O O . ALA A 1 259 ? -11.68 -21.016 -9.844 1 96.19 259 ALA A O 1
ATOM 1956 N N . THR A 1 260 ? -12.266 -21.609 -7.754 1 95.88 260 THR A N 1
ATOM 1957 C CA . THR A 1 260 ? -11.062 -21.047 -7.164 1 95.88 260 THR A CA 1
ATOM 1958 C C . THR A 1 260 ? -9.82 -21.766 -7.68 1 95.88 260 THR A C 1
ATOM 1960 O O . THR A 1 260 ? -8.82 -21.125 -8.023 1 95.88 260 THR A O 1
ATOM 1963 N N . ALA A 1 261 ? -9.945 -23.078 -7.711 1 97.5 261 ALA A N 1
ATOM 1964 C CA . ALA A 1 261 ? -8.812 -23.875 -8.18 1 97.5 261 ALA A CA 1
ATOM 1965 C C . ALA A 1 261 ? -8.43 -23.516 -9.609 1 97.5 261 ALA A C 1
ATOM 1967 O O . ALA A 1 261 ? -7.254 -23.297 -9.914 1 97.5 261 ALA A O 1
ATOM 1968 N N . VAL A 1 262 ? -9.391 -23.406 -10.461 1 97.81 262 VAL A N 1
ATOM 1969 C CA . VAL A 1 262 ? -9.156 -23.094 -11.867 1 97.81 262 VAL A CA 1
ATOM 1970 C C . VAL A 1 262 ? -8.617 -21.672 -12 1 97.81 262 VAL A C 1
ATOM 1972 O O . VAL A 1 262 ? -7.699 -21.406 -12.781 1 97.81 262 VAL A O 1
ATOM 1975 N N . LEU A 1 263 ? -9.172 -20.781 -11.25 1 95.75 263 LEU A N 1
ATOM 1976 C CA . LEU A 1 263 ? -8.734 -19.391 -11.273 1 95.75 263 LEU A CA 1
ATOM 1977 C C . LEU A 1 263 ? -7.273 -19.281 -10.859 1 95.75 263 LEU A C 1
ATOM 1979 O O . LEU A 1 263 ? -6.48 -18.609 -11.523 1 95.75 263 LEU A O 1
ATOM 1983 N N . MET A 1 264 ? -6.926 -19.953 -9.789 1 97 264 MET A N 1
ATOM 1984 C CA . MET A 1 264 ? -5.559 -19.906 -9.281 1 97 264 MET A CA 1
ATOM 1985 C C . MET A 1 264 ? -4.582 -20.5 -10.289 1 97 264 MET A C 1
ATOM 1987 O O . MET A 1 264 ? -3.477 -19.984 -10.469 1 97 264 MET A O 1
ATOM 1991 N N . ALA A 1 265 ? -5.031 -21.531 -10.93 1 98.06 265 ALA A N 1
ATOM 1992 C CA . ALA A 1 265 ? -4.195 -22.188 -11.93 1 98.06 265 ALA A CA 1
ATOM 1993 C C . ALA A 1 265 ? -4.004 -21.297 -13.156 1 98.06 265 ALA A C 1
ATOM 1995 O O . ALA A 1 265 ? -3.08 -21.516 -13.945 1 98.06 265 ALA A O 1
ATOM 1996 N N . SER A 1 266 ? -4.848 -20.344 -13.336 1 97.5 266 SER A N 1
ATOM 1997 C CA . SER A 1 266 ? -4.855 -19.516 -14.539 1 97.5 266 SER A CA 1
ATOM 1998 C C . SER A 1 266 ? -3.969 -18.281 -14.375 1 97.5 266 SER A C 1
ATOM 2000 O O . SER A 1 266 ? -3.811 -17.5 -15.305 1 97.5 266 SER A O 1
ATOM 2002 N N . LEU A 1 267 ? -3.398 -18.094 -13.234 1 97 267 LEU A N 1
ATOM 2003 C CA . LEU A 1 267 ? -2.559 -16.938 -12.961 1 97 267 LEU A CA 1
ATOM 2004 C C . LEU A 1 267 ? -1.274 -16.984 -13.781 1 97 267 LEU A C 1
ATOM 2006 O O . LEU A 1 267 ? -0.794 -18.078 -14.117 1 97 267 LEU A O 1
ATOM 2010 N N . PRO A 1 268 ? -0.676 -15.852 -14.148 1 96.56 268 PRO A N 1
ATOM 2011 C CA . PRO A 1 268 ? 0.586 -15.836 -14.891 1 96.56 268 PRO A CA 1
ATOM 2012 C C . PRO A 1 268 ? 1.772 -16.297 -14.047 1 96.56 268 PRO A C 1
ATOM 2014 O O . PRO A 1 268 ? 1.639 -16.484 -12.836 1 96.56 268 PRO A O 1
ATOM 2017 N N . PRO A 1 269 ? 2.918 -16.5 -14.742 1 96.88 269 PRO A N 1
ATOM 2018 C CA . PRO A 1 269 ? 4.094 -16.922 -13.977 1 96.88 269 PRO A CA 1
ATOM 2019 C C . PRO A 1 269 ? 4.41 -15.977 -12.82 1 96.88 269 PRO A C 1
ATOM 2021 O O . PRO A 1 269 ? 4.301 -14.758 -12.969 1 96.88 269 PRO A O 1
ATOM 2024 N N . ALA A 1 270 ? 4.766 -16.578 -11.719 1 93.88 270 ALA A N 1
ATOM 2025 C CA . ALA A 1 270 ? 5.105 -15.812 -10.523 1 93.88 270 ALA A CA 1
ATOM 2026 C C . ALA A 1 270 ? 6.367 -14.992 -10.742 1 93.88 270 ALA A C 1
ATOM 2028 O O . ALA A 1 270 ? 7.297 -15.43 -11.422 1 93.88 270 ALA A O 1
ATOM 2029 N N . LEU A 1 271 ? 6.371 -13.828 -10.148 1 87.38 271 LEU A N 1
ATOM 2030 C CA . LEU A 1 271 ? 7.574 -13.008 -10.156 1 87.38 271 LEU A CA 1
ATOM 2031 C C . LEU A 1 271 ? 8.742 -13.734 -9.5 1 87.38 271 LEU A C 1
ATOM 2033 O O . LEU A 1 271 ? 9.898 -13.531 -9.867 1 87.38 271 LEU A O 1
ATOM 2037 N N . ASN A 1 272 ? 8.461 -14.602 -8.602 1 87.31 272 ASN A N 1
ATOM 2038 C CA . ASN A 1 272 ? 9.469 -15.359 -7.863 1 87.31 272 ASN A CA 1
ATOM 2039 C C . ASN A 1 272 ? 10.32 -16.219 -8.797 1 87.31 272 ASN A C 1
ATOM 2041 O O . ASN A 1 272 ? 11.438 -16.594 -8.453 1 87.31 272 ASN A O 1
ATOM 2045 N N . VAL A 1 273 ? 9.766 -16.516 -9.883 1 93.5 273 VAL A N 1
ATOM 2046 C CA . VAL A 1 273 ? 10.523 -17.281 -10.859 1 93.5 273 VAL A CA 1
ATOM 2047 C C . VAL A 1 273 ? 11.805 -16.547 -11.219 1 93.5 273 VAL A C 1
ATOM 2049 O O . VAL A 1 273 ? 12.891 -17.141 -11.25 1 93.5 273 VAL A O 1
ATOM 2052 N N . PHE A 1 274 ? 11.695 -15.297 -11.469 1 90.38 274 PHE A N 1
ATOM 2053 C CA . PHE A 1 274 ? 12.852 -14.469 -11.812 1 90.38 274 PHE A CA 1
ATOM 2054 C C . PHE A 1 274 ? 13.773 -14.305 -10.609 1 90.38 274 PHE A C 1
ATOM 2056 O O . PHE A 1 274 ? 14.992 -14.352 -10.742 1 90.38 274 PHE A O 1
ATOM 2063 N N . VAL A 1 275 ? 13.188 -14.117 -9.477 1 85.69 275 VAL A N 1
ATOM 2064 C CA . VAL A 1 275 ? 13.969 -13.922 -8.258 1 85.69 275 VAL A CA 1
ATOM 2065 C C . VAL A 1 275 ? 14.82 -15.164 -7.98 1 85.69 275 VAL A C 1
ATOM 2067 O O . VAL A 1 275 ? 16 -15.047 -7.672 1 85.69 275 VAL A O 1
ATOM 2070 N N . ILE A 1 276 ? 14.25 -16.297 -8.125 1 89.19 276 ILE A N 1
ATOM 2071 C CA . ILE A 1 276 ? 14.93 -17.562 -7.863 1 89.19 276 ILE A CA 1
ATOM 2072 C C . ILE A 1 276 ? 15.969 -17.812 -8.953 1 89.19 276 ILE A C 1
ATOM 2074 O O . ILE A 1 276 ? 17.078 -18.281 -8.672 1 89.19 276 ILE A O 1
ATOM 2078 N N . ALA A 1 277 ? 15.641 -17.5 -10.164 1 93.5 277 ALA A N 1
ATOM 2079 C CA . ALA A 1 277 ? 16.594 -17.609 -11.258 1 93.5 277 ALA A CA 1
ATOM 2080 C C . ALA A 1 277 ? 17.844 -16.781 -10.992 1 93.5 277 ALA A C 1
ATOM 2082 O O . ALA A 1 277 ? 18.969 -17.219 -11.242 1 93.5 277 ALA A O 1
ATOM 2083 N N . ARG A 1 278 ? 17.609 -15.625 -10.539 1 89.19 278 ARG A N 1
ATOM 2084 C CA . ARG A 1 278 ? 18.719 -14.734 -10.211 1 89.19 278 ARG A CA 1
ATOM 2085 C C . ARG A 1 278 ? 19.516 -15.258 -9.023 1 89.19 278 ARG A C 1
ATOM 2087 O O . ARG A 1 278 ? 20.75 -15.188 -9.016 1 89.19 278 ARG A O 1
ATOM 2094 N N . GLN A 1 279 ? 18.859 -15.742 -8.094 1 85.31 279 GLN A N 1
ATOM 2095 C CA . GLN A 1 279 ? 19.484 -16.297 -6.906 1 85.31 279 GLN A CA 1
ATOM 2096 C C . GLN A 1 279 ? 20.453 -17.422 -7.266 1 85.31 279 GLN A C 1
ATOM 2098 O O . GLN A 1 279 ? 21.547 -17.516 -6.707 1 85.31 279 GLN A O 1
ATOM 2103 N N . TYR A 1 280 ? 20.062 -18.234 -8.148 1 88.44 280 TYR A N 1
ATOM 2104 C CA . TYR A 1 280 ? 20.891 -19.375 -8.523 1 88.44 280 TYR A CA 1
ATOM 2105 C C . TYR A 1 280 ? 21.688 -19.078 -9.781 1 88.44 280 TYR A C 1
ATOM 2107 O O . TYR A 1 280 ? 22.406 -19.953 -10.297 1 88.44 280 TYR A O 1
ATOM 2115 N N . ASN A 1 281 ? 21.484 -17.844 -10.25 1 92.88 281 ASN A N 1
ATOM 2116 C CA . ASN A 1 281 ? 22.172 -17.406 -11.461 1 92.88 281 ASN A CA 1
ATOM 2117 C C . ASN A 1 281 ? 22.016 -18.406 -12.602 1 92.88 281 ASN A C 1
ATOM 2119 O O . ASN A 1 281 ? 23 -18.844 -13.195 1 92.88 281 ASN A O 1
ATOM 2123 N N . THR A 1 282 ? 20.828 -18.844 -12.758 1 94.25 282 THR A N 1
ATOM 2124 C CA . THR A 1 282 ? 20.469 -19.812 -13.781 1 94.25 282 THR A CA 1
ATOM 2125 C C . THR A 1 282 ? 19.203 -19.359 -14.516 1 94.25 282 THR A C 1
ATOM 2127 O O . THR A 1 282 ? 18.172 -19.109 -13.891 1 94.25 282 THR A O 1
ATOM 2130 N N . TRP A 1 283 ? 19.297 -19.281 -15.914 1 95 283 TRP A N 1
ATOM 2131 C CA . TRP A 1 283 ? 18.125 -19.016 -16.75 1 95 283 TRP A CA 1
ATOM 2132 C C . TRP A 1 283 ? 17.484 -17.688 -16.375 1 95 283 TRP A C 1
ATOM 2134 O O . TRP A 1 283 ? 16.25 -17.578 -16.328 1 95 283 TRP A O 1
ATOM 2144 N N . VAL A 1 284 ? 18.297 -16.672 -16.094 1 93.25 284 VAL A N 1
ATOM 2145 C CA . VAL A 1 284 ? 17.844 -15.414 -15.516 1 93.25 284 VAL A CA 1
ATOM 2146 C C . VAL A 1 284 ? 17.094 -14.602 -16.562 1 93.25 284 VAL A C 1
ATOM 2148 O O . VAL A 1 284 ? 15.93 -14.227 -16.344 1 93.25 284 VAL A O 1
ATOM 2151 N N . GLU A 1 285 ? 17.641 -14.383 -17.688 1 93.31 285 GLU A N 1
ATOM 2152 C CA . GLU A 1 285 ? 17.016 -13.539 -18.703 1 93.31 285 GLU A CA 1
ATOM 2153 C C . GLU A 1 285 ? 15.719 -14.156 -19.219 1 93.31 285 GLU A C 1
ATOM 2155 O O . GLU A 1 285 ? 14.68 -13.492 -19.281 1 93.31 285 GLU A O 1
ATOM 2160 N N . PRO A 1 286 ? 15.727 -15.492 -19.469 1 95.56 286 PRO A N 1
ATOM 2161 C CA . PRO A 1 286 ? 14.469 -16.078 -19.938 1 95.56 286 PRO A CA 1
ATOM 2162 C C . PRO A 1 286 ? 13.383 -16.062 -18.859 1 95.56 286 PRO A C 1
ATOM 2164 O O . PRO A 1 286 ? 12.195 -15.938 -19.172 1 95.56 286 PRO A O 1
ATOM 2167 N N . ALA A 1 287 ? 13.781 -16.219 -17.641 1 95.44 287 ALA A N 1
ATOM 2168 C CA . ALA A 1 287 ? 12.805 -16.141 -16.547 1 95.44 287 ALA A CA 1
ATOM 2169 C C . ALA A 1 287 ? 12.094 -14.797 -16.547 1 95.44 287 ALA A C 1
ATOM 2171 O O . ALA A 1 287 ? 10.875 -14.734 -16.375 1 95.44 287 ALA A O 1
ATOM 2172 N N . SER A 1 288 ? 12.883 -13.773 -16.75 1 93.12 288 SER A N 1
ATOM 2173 C CA . SER A 1 288 ? 12.328 -12.43 -16.812 1 93.12 288 SER A CA 1
ATOM 2174 C C . SER A 1 288 ? 11.352 -12.297 -17.984 1 93.12 288 SER A C 1
ATOM 2176 O O . SER A 1 288 ? 10.273 -11.719 -17.828 1 93.12 288 SER A O 1
ATOM 2178 N N . VAL A 1 289 ? 11.695 -12.836 -19.078 1 95.06 289 VAL A N 1
ATOM 2179 C CA . VAL A 1 289 ? 10.867 -12.781 -20.281 1 95.06 289 VAL A CA 1
ATOM 2180 C C . VAL A 1 289 ? 9.586 -13.578 -20.062 1 95.06 289 VAL A C 1
ATOM 2182 O O . VAL A 1 289 ? 8.5 -13.141 -20.469 1 95.06 289 VAL A O 1
ATOM 2185 N N . ALA A 1 290 ? 9.68 -14.695 -19.453 1 96.25 290 ALA A N 1
ATOM 2186 C CA . ALA A 1 290 ? 8.516 -15.531 -19.172 1 96.25 290 ALA A CA 1
ATOM 2187 C C . ALA A 1 290 ? 7.52 -14.797 -18.281 1 96.25 290 ALA A C 1
ATOM 2189 O O . ALA A 1 290 ? 6.312 -14.836 -18.531 1 96.25 290 ALA A O 1
ATOM 2190 N N . VAL A 1 291 ? 7.996 -14.164 -17.297 1 94.25 291 VAL A N 1
ATOM 2191 C CA . VAL A 1 291 ? 7.141 -13.43 -16.359 1 94.25 291 VAL A CA 1
ATOM 2192 C C . VAL A 1 291 ? 6.465 -12.273 -17.094 1 94.25 291 VAL A C 1
ATOM 2194 O O . VAL A 1 291 ? 5.262 -12.055 -16.953 1 94.25 291 VAL A O 1
ATOM 2197 N N . LEU A 1 292 ? 7.262 -11.586 -17.906 1 92.94 292 LEU A N 1
ATOM 2198 C CA . LEU A 1 292 ? 6.754 -10.438 -18.656 1 92.94 292 LEU A CA 1
ATOM 2199 C C . LEU A 1 292 ? 5.684 -10.859 -19.656 1 92.94 292 LEU A C 1
ATOM 2201 O O . LEU A 1 292 ? 4.559 -10.352 -19.609 1 92.94 292 LEU A O 1
ATOM 2205 N N . ILE A 1 293 ? 6.02 -11.742 -20.469 1 95 293 ILE A N 1
ATOM 2206 C CA . ILE A 1 293 ? 5.109 -12.195 -21.516 1 95 293 ILE A CA 1
ATOM 2207 C C . ILE A 1 293 ? 3.896 -12.875 -20.875 1 95 293 ILE A C 1
ATOM 2209 O O . ILE A 1 293 ? 2.76 -12.648 -21.297 1 95 293 ILE A O 1
ATOM 2213 N N . GLY A 1 294 ? 4.152 -13.672 -19.906 1 96.31 294 GLY A N 1
ATOM 2214 C CA . GLY A 1 294 ? 3.057 -14.328 -19.203 1 96.31 294 GLY A CA 1
ATOM 2215 C C . GLY A 1 294 ? 2.062 -13.352 -18.594 1 96.31 294 GLY A C 1
ATOM 2216 O O . GLY A 1 294 ? 0.851 -13.57 -18.656 1 96.31 294 GLY A O 1
ATOM 2217 N N . THR A 1 295 ? 2.586 -12.305 -18 1 93.19 295 THR A N 1
ATOM 2218 C CA . THR A 1 295 ? 1.729 -11.297 -17.391 1 93.19 295 THR A CA 1
ATOM 2219 C C . THR A 1 295 ? 0.873 -10.602 -18.438 1 93.19 295 THR A C 1
ATOM 2221 O O . THR A 1 295 ? -0.34 -10.461 -18.266 1 93.19 295 THR A O 1
ATOM 2224 N N . PHE A 1 296 ? 1.383 -10.297 -19.562 1 92.31 296 PHE A N 1
ATOM 2225 C CA . PHE A 1 296 ? 0.651 -9.594 -20.609 1 92.31 296 PHE A CA 1
ATOM 2226 C C . PHE A 1 296 ? -0.354 -10.516 -21.281 1 92.31 296 PHE A C 1
ATOM 2228 O O . PHE A 1 296 ? -1.497 -10.117 -21.531 1 92.31 296 PHE A O 1
ATOM 2235 N N . VAL A 1 297 ? 0.033 -11.68 -21.547 1 95.62 297 VAL A N 1
ATOM 2236 C CA . VAL A 1 297 ? -0.854 -12.633 -22.203 1 95.62 297 VAL A CA 1
ATOM 2237 C C . VAL A 1 297 ? -1.996 -13.016 -21.266 1 95.62 297 VAL A C 1
ATOM 2239 O O . VAL A 1 297 ? -3.121 -13.25 -21.703 1 95.62 297 VAL A O 1
ATOM 2242 N N . SER A 1 298 ? -1.727 -12.992 -20.016 1 94.81 298 SER A N 1
ATOM 2243 C CA . SER A 1 298 ? -2.738 -13.391 -19.047 1 94.81 298 SER A CA 1
ATOM 2244 C C . SER A 1 298 ? -3.891 -12.398 -19 1 94.81 298 SER A C 1
ATOM 2246 O O . SER A 1 298 ? -4.984 -12.727 -18.531 1 94.81 298 SER A O 1
ATOM 2248 N N . VAL A 1 299 ? -3.646 -11.203 -19.422 1 90 299 VAL A N 1
ATOM 2249 C CA . VAL A 1 299 ? -4.742 -10.242 -19.531 1 90 299 VAL A CA 1
ATOM 2250 C C . VAL A 1 299 ? -5.902 -10.859 -20.297 1 90 299 VAL A C 1
ATOM 2252 O O . VAL A 1 299 ? -7.059 -10.758 -19.891 1 90 299 VAL A O 1
ATOM 2255 N N . VAL A 1 300 ? -5.559 -11.523 -21.344 1 91.69 300 VAL A N 1
ATOM 2256 C CA . VAL A 1 300 ? -6.586 -12.133 -22.188 1 91.69 300 VAL A CA 1
ATOM 2257 C C . VAL A 1 300 ? -7.031 -13.461 -21.578 1 91.69 300 VAL A C 1
ATOM 2259 O O . VAL A 1 300 ? -8.227 -13.703 -21.391 1 91.69 300 VAL A O 1
ATOM 2262 N N . THR A 1 301 ? -6.109 -14.328 -21.203 1 95.19 301 THR A N 1
ATOM 2263 C CA . THR A 1 301 ? -6.441 -15.68 -20.781 1 95.19 301 THR A CA 1
ATOM 2264 C C . THR A 1 301 ? -7.129 -15.664 -19.406 1 95.19 301 THR A C 1
ATOM 2266 O O . THR A 1 301 ? -8.164 -16.312 -19.234 1 95.19 301 THR A O 1
ATOM 2269 N N . LEU A 1 302 ? -6.531 -14.969 -18.516 1 93.56 302 LEU A N 1
ATOM 2270 C CA . LEU A 1 302 ? -7.109 -14.914 -17.172 1 93.56 302 LEU A CA 1
ATOM 2271 C C . LEU A 1 302 ? -8.469 -14.227 -17.203 1 93.56 302 LEU A C 1
ATOM 2273 O O . LEU A 1 302 ? -9.398 -14.648 -16.516 1 93.56 302 LEU A O 1
ATOM 2277 N N . THR A 1 303 ? -8.578 -13.172 -17.984 1 90.38 303 THR A N 1
ATOM 2278 C CA . THR A 1 303 ? -9.859 -12.477 -18.125 1 90.38 303 THR A CA 1
ATOM 2279 C C . THR A 1 303 ? -10.922 -13.414 -18.703 1 90.38 303 THR A C 1
ATOM 2281 O O . THR A 1 303 ? -12.078 -13.375 -18.281 1 90.38 303 THR A O 1
ATOM 2284 N N . THR A 1 304 ? -10.57 -14.156 -19.625 1 91.56 304 THR A N 1
ATOM 2285 C CA . THR A 1 304 ? -11.484 -15.133 -20.203 1 91.56 304 THR A CA 1
ATOM 2286 C C . THR A 1 304 ? -11.961 -16.125 -19.156 1 91.56 304 THR A C 1
ATOM 2288 O O . THR A 1 304 ? -13.148 -16.453 -19.094 1 91.56 304 THR A O 1
ATOM 2291 N N . VAL A 1 305 ? -11.078 -16.625 -18.344 1 93.12 305 VAL A N 1
ATOM 2292 C CA . VAL A 1 305 ? -11.445 -17.562 -17.297 1 93.12 305 VAL A CA 1
ATOM 2293 C C . VAL A 1 305 ? -12.383 -16.891 -16.297 1 93.12 305 VAL A C 1
ATOM 2295 O O . VAL A 1 305 ? -13.375 -17.484 -15.867 1 93.12 305 VAL A O 1
ATOM 2298 N N . MET A 1 306 ? -12.055 -15.672 -15.898 1 90.19 306 MET A N 1
ATOM 2299 C CA . MET A 1 306 ? -12.914 -14.914 -14.992 1 90.19 306 MET A CA 1
ATOM 2300 C C . MET A 1 306 ? -14.312 -14.75 -15.578 1 90.19 306 MET A C 1
ATOM 2302 O O . MET A 1 306 ? -15.312 -14.898 -14.867 1 90.19 306 MET A O 1
ATOM 2306 N N . TRP A 1 307 ? -14.328 -14.477 -16.828 1 87.69 307 TRP A N 1
ATOM 2307 C CA . TRP A 1 307 ? -15.602 -14.32 -17.531 1 87.69 307 TRP A CA 1
ATOM 2308 C C . TRP A 1 307 ? -16.391 -15.633 -17.531 1 87.69 307 TRP A C 1
ATOM 2310 O O . TRP A 1 307 ? -17.594 -15.633 -17.25 1 87.69 307 TRP A O 1
ATOM 2320 N N . LEU A 1 308 ? -15.773 -16.719 -17.781 1 90.5 308 LEU A N 1
ATOM 2321 C CA . LEU A 1 308 ? -16.422 -18.031 -17.797 1 90.5 308 LEU A CA 1
ATOM 2322 C C . LEU A 1 308 ? -16.969 -18.375 -16.406 1 90.5 308 LEU A C 1
ATOM 2324 O O . LEU A 1 308 ? -18.047 -18.953 -16.297 1 90.5 308 LEU A O 1
ATOM 2328 N N . ILE A 1 309 ? -16.25 -18.047 -15.445 1 89.38 309 ILE A N 1
ATOM 2329 C CA . ILE A 1 309 ? -16.672 -18.328 -14.07 1 89.38 309 ILE A CA 1
ATOM 2330 C C . ILE A 1 309 ? -17.875 -17.469 -13.727 1 89.38 309 ILE A C 1
ATOM 2332 O O . ILE A 1 309 ? -18.875 -17.984 -13.211 1 89.38 309 ILE A O 1
ATOM 2336 N N . ARG A 1 310 ? -17.875 -16.25 -14 1 84.31 310 ARG A N 1
ATOM 2337 C CA . ARG A 1 310 ? -18.922 -15.297 -13.617 1 84.31 310 ARG A CA 1
ATOM 2338 C C . ARG A 1 310 ? -20.219 -15.578 -14.367 1 84.31 310 ARG A C 1
ATOM 2340 O O . ARG A 1 310 ? -21.297 -15.391 -13.82 1 84.31 310 ARG A O 1
ATOM 2347 N N . THR A 1 311 ? -20.078 -16.016 -15.578 1 86.12 311 THR A N 1
ATOM 2348 C CA . THR A 1 311 ? -21.266 -16.266 -16.375 1 86.12 311 THR A CA 1
ATOM 2349 C C . THR A 1 311 ? -21.766 -17.703 -16.188 1 86.12 311 THR A C 1
ATOM 2351 O O . THR A 1 311 ? -22.766 -18.109 -16.781 1 86.12 311 THR A O 1
ATOM 2354 N N . GLY A 1 312 ? -21.062 -18.453 -15.406 1 85.5 312 GLY A N 1
ATOM 2355 C CA . GLY A 1 312 ? -21.484 -19.828 -15.133 1 85.5 312 GLY A CA 1
ATOM 2356 C C . GLY A 1 312 ? -21.234 -20.766 -16.297 1 85.5 312 GLY A C 1
ATOM 2357 O O . GLY A 1 312 ? -21.875 -21.812 -16.406 1 85.5 312 GLY A O 1
ATOM 2358 N N . GLN A 1 313 ? -20.359 -20.375 -17.141 1 83.94 313 GLN A N 1
ATOM 2359 C CA . GLN A 1 313 ? -20.125 -21.172 -18.344 1 83.94 313 GLN A CA 1
ATOM 2360 C C . GLN A 1 313 ? -19.031 -22.203 -18.109 1 83.94 313 GLN A C 1
ATOM 2362 O O . GLN A 1 313 ? -18.766 -23.047 -18.984 1 83.94 313 GLN A O 1
ATOM 2367 N N . LEU A 1 314 ? -18.375 -22.141 -16.969 1 81.12 314 LEU A N 1
ATOM 2368 C CA . LEU A 1 314 ? -17.406 -23.172 -16.625 1 81.12 314 LEU A CA 1
ATOM 2369 C C . LEU A 1 314 ? -18.125 -24.438 -16.125 1 81.12 314 LEU A C 1
ATOM 2371 O O . LEU A 1 314 ? -18.828 -24.391 -15.109 1 81.12 314 LEU A O 1
ATOM 2375 N N . PRO A 1 315 ? -18.109 -25.438 -16.969 1 80.5 315 PRO A N 1
ATOM 2376 C CA . PRO A 1 315 ? -18.859 -26.625 -16.594 1 80.5 315 PRO A CA 1
ATOM 2377 C C . PRO A 1 315 ? -18.25 -27.359 -15.391 1 80.5 315 PRO A C 1
ATOM 2379 O O . PRO A 1 315 ? -17.547 -28.359 -15.562 1 80.5 315 PRO A O 1
ATOM 2382 N N . LEU A 1 316 ? -18.328 -26.797 -14.172 1 75.81 316 LEU A N 1
ATOM 2383 C CA . LEU A 1 316 ? -17.75 -27.359 -12.953 1 75.81 316 LEU A CA 1
ATOM 2384 C C . LEU A 1 316 ? -18.812 -28.094 -12.133 1 75.81 316 LEU A C 1
ATOM 2386 O O . LEU A 1 316 ? -18.5 -28.734 -11.133 1 75.81 316 LEU A O 1
ATOM 2390 N N . SER A 1 317 ? -20.141 -28.031 -12.562 1 60.38 317 SER A N 1
ATOM 2391 C CA . SER A 1 317 ? -21.234 -28.781 -11.961 1 60.38 317 SER A CA 1
ATOM 2392 C C . SER A 1 317 ? -21.656 -29.953 -12.836 1 60.38 317 SER A C 1
ATOM 2394 O O . SER A 1 317 ? -21.484 -29.906 -14.055 1 60.38 317 SER A O 1
ATOM 2396 N N . MET B 1 1 ? -13.117 3.1 27.172 1 57.06 1 MET B N 1
ATOM 2397 C CA . MET B 1 1 ? -11.695 2.83 26.969 1 57.06 1 MET B CA 1
ATOM 2398 C C . MET B 1 1 ? -11.5 1.855 25.812 1 57.06 1 MET B C 1
ATOM 2400 O O . MET B 1 1 ? -10.727 2.127 24.891 1 57.06 1 MET B O 1
ATOM 2404 N N . ILE B 1 2 ? -12.297 0.799 25.859 1 64.81 2 ILE B N 1
ATOM 2405 C CA . ILE B 1 2 ? -12.164 -0.19 24.797 1 64.81 2 ILE B CA 1
ATOM 2406 C C . ILE B 1 2 ? -12.594 0.425 23.469 1 64.81 2 ILE B C 1
ATOM 2408 O O . ILE B 1 2 ? -11.992 0.155 22.438 1 64.81 2 ILE B O 1
ATOM 2412 N N . ASP B 1 3 ? -13.516 1.282 23.562 1 69.06 3 ASP B N 1
ATOM 2413 C CA . ASP B 1 3 ? -14.016 1.933 22.359 1 69.06 3 ASP B CA 1
ATOM 2414 C C . ASP B 1 3 ? -12.953 2.848 21.75 1 69.06 3 ASP B C 1
ATOM 2416 O O . ASP B 1 3 ? -12.82 2.92 20.531 1 69.06 3 ASP B O 1
ATOM 2420 N N . ILE B 1 4 ? -12.273 3.41 22.688 1 66.94 4 ILE B N 1
ATOM 2421 C CA . ILE B 1 4 ? -11.219 4.316 22.25 1 66.94 4 ILE B CA 1
ATOM 2422 C C . ILE B 1 4 ? -10.094 3.521 21.594 1 66.94 4 ILE B C 1
ATOM 2424 O O . ILE B 1 4 ? -9.562 3.926 20.562 1 66.94 4 ILE B O 1
ATOM 2428 N N . LEU B 1 5 ? -9.773 2.496 22.266 1 69.38 5 LEU B N 1
ATOM 2429 C CA . LEU B 1 5 ? -8.727 1.636 21.734 1 69.38 5 LEU B CA 1
ATOM 2430 C C . LEU B 1 5 ? -9.117 1.088 20.359 1 69.38 5 LEU B C 1
ATOM 2432 O O . LEU B 1 5 ? -8.289 1.01 19.453 1 69.38 5 LEU B O 1
ATOM 2436 N N . ASN B 1 6 ? -10.359 0.832 20.25 1 74.81 6 ASN B N 1
ATOM 2437 C CA . ASN B 1 6 ? -10.859 0.28 19 1 74.81 6 ASN B CA 1
ATOM 2438 C C . ASN B 1 6 ? -10.781 1.299 17.859 1 74.81 6 ASN B C 1
ATOM 2440 O O . ASN B 1 6 ? -10.594 0.93 16.703 1 74.81 6 ASN B O 1
ATOM 2444 N N . LEU B 1 7 ? -10.812 2.416 18.312 1 69.12 7 LEU B N 1
ATOM 2445 C CA . LEU B 1 7 ? -10.789 3.479 17.328 1 69.12 7 LEU B CA 1
ATOM 2446 C C . LEU B 1 7 ? -9.352 3.822 16.938 1 69.12 7 LEU B C 1
ATOM 2448 O O . LEU B 1 7 ? -9.062 4.09 15.766 1 69.12 7 LEU B O 1
ATOM 2452 N N . ALA B 1 8 ? -8.539 3.77 17.922 1 76.38 8 ALA B N 1
ATOM 2453 C CA . ALA B 1 8 ? -7.195 4.32 17.75 1 76.38 8 ALA B CA 1
ATOM 2454 C C . ALA B 1 8 ? -6.23 3.252 17.25 1 76.38 8 ALA B C 1
ATOM 2456 O O . ALA B 1 8 ? -5.297 3.555 16.5 1 76.38 8 ALA B O 1
ATOM 2457 N N . LEU B 1 9 ? -6.508 2.098 17.578 1 79.38 9 LEU B N 1
ATOM 2458 C CA . LEU B 1 9 ? -5.52 1.041 17.391 1 79.38 9 LEU B CA 1
ATOM 2459 C C . LEU B 1 9 ? -5.254 0.798 15.914 1 79.38 9 LEU B C 1
ATOM 2461 O O . LEU B 1 9 ? -4.105 0.623 15.5 1 79.38 9 LEU B O 1
ATOM 2465 N N . PRO B 1 10 ? -6.254 0.829 15.102 1 80.56 10 PRO B N 1
ATOM 2466 C CA . PRO B 1 10 ? -5.934 0.547 13.695 1 80.56 10 PRO B CA 1
ATOM 2467 C C . PRO B 1 10 ? -4.973 1.567 13.094 1 80.56 10 PRO B C 1
ATOM 2469 O O . PRO B 1 10 ? -4.109 1.206 12.289 1 80.56 10 PRO B O 1
ATOM 2472 N N . TYR B 1 11 ? -5.07 2.688 13.539 1 82.19 11 TYR B N 1
ATOM 2473 C CA . TYR B 1 11 ? -4.258 3.746 12.953 1 82.19 11 TYR B CA 1
ATOM 2474 C C . TYR B 1 11 ? -2.885 3.809 13.602 1 82.19 11 TYR B C 1
ATOM 2476 O O . TYR B 1 11 ? -1.861 3.668 12.93 1 82.19 11 TYR B O 1
ATOM 2484 N N . PHE B 1 12 ? -2.887 3.842 14.883 1 87.5 12 PHE B N 1
ATOM 2485 C CA . PHE B 1 12 ? -1.604 3.918 15.57 1 87.5 12 PHE B CA 1
ATOM 2486 C C . PHE B 1 12 ? -0.913 2.561 15.586 1 87.5 12 PHE B C 1
ATOM 2488 O O . PHE B 1 12 ? 0.317 2.482 15.617 1 87.5 12 PHE B O 1
ATOM 2495 N N . GLY B 1 13 ? -1.745 1.518 15.578 1 89.06 13 GLY B N 1
ATOM 2496 C CA . GLY B 1 13 ? -1.162 0.19 15.469 1 89.06 13 GLY B CA 1
ATOM 2497 C C . GLY B 1 13 ? -0.323 0.003 14.219 1 89.06 13 GLY B C 1
ATOM 2498 O O . GLY B 1 13 ? 0.772 -0.56 14.281 1 89.06 13 GLY B O 1
ATOM 2499 N N . LEU B 1 14 ? -0.797 0.527 13.133 1 91.69 14 LEU B N 1
ATOM 2500 C CA . LEU B 1 14 ? -0.075 0.398 11.875 1 91.69 14 LEU B CA 1
ATOM 2501 C C . LEU B 1 14 ? 1.196 1.24 11.891 1 91.69 14 LEU B C 1
ATOM 2503 O O . LEU B 1 14 ? 2.215 0.843 11.32 1 91.69 14 LEU B O 1
ATOM 2507 N N . ILE B 1 15 ? 1.117 2.422 12.484 1 90.31 15 ILE B N 1
ATOM 2508 C CA . ILE B 1 15 ? 2.314 3.244 12.633 1 90.31 15 ILE B CA 1
ATOM 2509 C C . ILE B 1 15 ? 3.354 2.496 13.469 1 90.31 15 ILE B C 1
ATOM 2511 O O . ILE B 1 15 ? 4.535 2.463 13.109 1 90.31 15 ILE B O 1
ATOM 2515 N N . PHE B 1 16 ? 2.877 1.864 14.492 1 92.94 16 PHE B N 1
ATOM 2516 C CA . PHE B 1 16 ? 3.783 1.143 15.375 1 92.94 16 PHE B CA 1
ATOM 2517 C C . PHE B 1 16 ? 4.383 -0.068 14.672 1 92.94 16 PHE B C 1
ATOM 2519 O O . PHE B 1 16 ? 5.555 -0.394 14.867 1 92.94 16 PHE B O 1
ATOM 2526 N N . VAL B 1 17 ? 3.576 -0.759 13.898 1 94.69 17 VAL B N 1
ATOM 2527 C CA . VAL B 1 17 ? 4.094 -1.873 13.117 1 94.69 17 VAL B CA 1
ATOM 2528 C C . VAL B 1 17 ? 5.191 -1.376 12.172 1 94.69 17 VAL B C 1
ATOM 2530 O O . VAL B 1 17 ? 6.262 -1.982 12.086 1 94.69 17 VAL B O 1
ATOM 2533 N N . GLY B 1 18 ? 4.887 -0.275 11.461 1 95.19 18 GLY B N 1
ATOM 2534 C CA . GLY B 1 18 ? 5.91 0.318 10.609 1 95.19 18 GLY B CA 1
ATOM 2535 C C . GLY B 1 18 ? 7.16 0.708 11.375 1 95.19 18 GLY B C 1
ATOM 2536 O O . GLY B 1 18 ? 8.281 0.426 10.93 1 95.19 18 GLY B O 1
ATOM 2537 N N . PHE B 1 19 ? 6.926 1.314 12.523 1 93.69 19 PHE B N 1
ATOM 2538 C CA . PHE B 1 19 ? 8.039 1.748 13.367 1 93.69 19 PHE B CA 1
ATOM 2539 C C . PHE B 1 19 ? 8.883 0.558 13.805 1 93.69 19 PHE B C 1
ATOM 2541 O O . PHE B 1 19 ? 10.109 0.592 13.703 1 93.69 19 PHE B O 1
ATOM 2548 N N . ALA B 1 20 ? 8.25 -0.469 14.242 1 95.75 20 ALA B N 1
ATOM 2549 C CA . ALA B 1 20 ? 8.945 -1.675 14.68 1 95.75 20 ALA B CA 1
ATOM 2550 C C . ALA B 1 20 ? 9.711 -2.316 13.531 1 95.75 20 ALA B C 1
ATOM 2552 O O . ALA B 1 20 ? 10.859 -2.73 13.695 1 95.75 20 ALA B O 1
ATOM 2553 N N . CYS B 1 21 ? 9.148 -2.395 12.398 1 96.5 21 CYS B N 1
ATOM 2554 C CA . CYS B 1 21 ? 9.805 -2.957 11.227 1 96.5 21 CYS B CA 1
ATOM 2555 C C . CYS B 1 21 ? 11.016 -2.127 10.828 1 96.5 21 CYS B C 1
ATOM 2557 O O . CYS B 1 21 ? 12.062 -2.678 10.477 1 96.5 21 CYS B O 1
ATOM 2559 N N . GLY B 1 22 ? 10.789 -0.82 10.844 1 95.56 22 GLY B N 1
ATOM 2560 C CA . GLY B 1 22 ? 11.914 0.055 10.547 1 95.56 22 GLY B CA 1
ATOM 2561 C C . GLY B 1 22 ? 13.086 -0.137 11.484 1 95.56 22 GLY B C 1
ATOM 2562 O O . GLY B 1 22 ? 14.242 -0.146 11.055 1 95.56 22 GLY B O 1
ATOM 2563 N N . ARG B 1 23 ? 12.781 -0.361 12.734 1 93.75 23 ARG B N 1
ATOM 2564 C CA . ARG B 1 23 ? 13.812 -0.501 13.75 1 93.75 23 ARG B CA 1
ATOM 2565 C C . ARG B 1 23 ? 14.461 -1.883 13.688 1 93.75 23 ARG B C 1
ATOM 2567 O O . ARG B 1 23 ? 15.648 -2.033 13.977 1 93.75 23 ARG B O 1
ATOM 2574 N N . LEU B 1 24 ? 13.727 -2.846 13.352 1 94.31 24 LEU B N 1
ATOM 2575 C CA . LEU B 1 24 ? 14.211 -4.219 13.398 1 94.31 24 LEU B CA 1
ATOM 2576 C C . LEU B 1 24 ? 14.914 -4.598 12.102 1 94.31 24 LEU B C 1
ATOM 2578 O O . LEU B 1 24 ? 15.992 -5.195 12.117 1 94.31 24 LEU B O 1
ATOM 2582 N N . LYS B 1 25 ? 14.367 -4.316 10.977 1 91.06 25 LYS B N 1
ATOM 2583 C CA . LYS B 1 25 ? 14.93 -4.73 9.695 1 91.06 25 LYS B CA 1
ATOM 2584 C C . LYS B 1 25 ? 15.93 -3.697 9.18 1 91.06 25 LYS B C 1
ATOM 2586 O O . LYS B 1 25 ? 16.891 -4.047 8.5 1 91.06 25 LYS B O 1
ATOM 2591 N N . ARG B 1 26 ? 15.758 -2.416 9.391 1 87.38 26 ARG B N 1
ATOM 2592 C CA . ARG B 1 26 ? 16.625 -1.289 9.07 1 87.38 26 ARG B CA 1
ATOM 2593 C C . ARG B 1 26 ? 17.016 -1.301 7.594 1 87.38 26 ARG B C 1
ATOM 2595 O O . ARG B 1 26 ? 18.188 -1.152 7.254 1 87.38 26 ARG B O 1
ATOM 2602 N N . LEU B 1 27 ? 16.016 -1.67 6.695 1 92.5 27 LEU B N 1
ATOM 2603 C CA . LEU B 1 27 ? 16.25 -1.456 5.273 1 92.5 27 LEU B CA 1
ATOM 2604 C C . LEU B 1 27 ? 16.531 0.016 4.984 1 92.5 27 LEU B C 1
ATOM 2606 O O . LEU B 1 27 ? 16.031 0.896 5.688 1 92.5 27 LEU B O 1
ATOM 2610 N N . PRO B 1 28 ? 17.312 0.276 4.02 1 92 28 PRO B N 1
ATOM 2611 C CA . PRO B 1 28 ? 17.672 1.669 3.742 1 92 28 PRO B CA 1
ATOM 2612 C C . PRO B 1 28 ? 16.469 2.533 3.393 1 92 28 PRO B C 1
ATOM 2614 O O . PRO B 1 28 ? 15.477 2.031 2.852 1 92 28 PRO B O 1
ATOM 2617 N N . GLU B 1 29 ? 16.625 3.795 3.672 1 90.38 29 GLU B N 1
ATOM 2618 C CA . GLU B 1 29 ? 15.555 4.77 3.439 1 90.38 29 GLU B CA 1
ATOM 2619 C C . GLU B 1 29 ? 15.203 4.852 1.957 1 90.38 29 GLU B C 1
ATOM 2621 O O . GLU B 1 29 ? 14.039 5.062 1.603 1 90.38 29 GLU B O 1
ATOM 2626 N N . ASN B 1 30 ? 16.234 4.707 1.12 1 93 30 ASN B N 1
ATOM 2627 C CA . ASN B 1 30 ? 15.953 4.781 -0.312 1 93 30 ASN B CA 1
ATOM 2628 C C . ASN B 1 30 ? 15.047 3.641 -0.769 1 93 30 ASN B C 1
ATOM 2630 O O . ASN B 1 30 ? 14.492 3.688 -1.866 1 93 30 ASN B O 1
ATOM 2634 N N . GLY B 1 31 ? 14.945 2.617 0.063 1 95.06 31 GLY B N 1
ATOM 2635 C CA . GLY B 1 31 ? 14.031 1.519 -0.216 1 95.06 31 GLY B CA 1
ATOM 2636 C C . GLY B 1 31 ? 12.57 1.921 -0.147 1 95.06 31 GLY B C 1
ATOM 2637 O O . GLY B 1 31 ? 11.695 1.177 -0.591 1 95.06 31 GLY B O 1
ATOM 2638 N N . LEU B 1 32 ? 12.32 3.135 0.307 1 94.75 32 LEU B N 1
ATOM 2639 C CA . LEU B 1 32 ? 10.953 3.631 0.42 1 94.75 32 LEU B CA 1
ATOM 2640 C C . LEU B 1 32 ? 10.539 4.375 -0.845 1 94.75 32 LEU B C 1
ATOM 2642 O O . LEU B 1 32 ? 9.406 4.844 -0.952 1 94.75 32 LEU B O 1
ATOM 2646 N N . ALA B 1 33 ? 11.383 4.426 -1.836 1 94.88 33 ALA B N 1
ATOM 2647 C CA . ALA B 1 33 ? 11.172 5.309 -2.982 1 94.88 33 ALA B CA 1
ATOM 2648 C C . ALA B 1 33 ? 9.875 4.957 -3.709 1 94.88 33 ALA B C 1
ATOM 2650 O O . ALA B 1 33 ? 9.039 5.832 -3.957 1 94.88 33 ALA B O 1
ATOM 2651 N N . TRP B 1 34 ? 9.68 3.729 -4.035 1 95.44 34 TRP B N 1
ATOM 2652 C CA . TRP B 1 34 ? 8.484 3.338 -4.781 1 95.44 34 TRP B CA 1
ATOM 2653 C C . TRP B 1 34 ? 7.246 3.377 -3.893 1 95.44 34 TRP B C 1
ATOM 2655 O O . TRP B 1 34 ? 6.141 3.629 -4.371 1 95.44 34 TRP B O 1
ATOM 2665 N N . MET B 1 35 ? 7.445 3.086 -2.611 1 95.19 35 MET B N 1
ATOM 2666 C CA . MET B 1 35 ? 6.324 3.195 -1.683 1 95.19 35 MET B CA 1
ATOM 2667 C C . MET B 1 35 ? 5.816 4.633 -1.608 1 95.19 35 MET B C 1
ATOM 2669 O O . MET B 1 35 ? 4.605 4.871 -1.649 1 95.19 35 MET B O 1
ATOM 2673 N N . ASN B 1 36 ? 6.707 5.578 -1.494 1 91.81 36 ASN B N 1
ATOM 2674 C CA . ASN B 1 36 ? 6.355 6.992 -1.478 1 91.81 36 ASN B CA 1
ATOM 2675 C C . ASN B 1 36 ? 5.734 7.43 -2.803 1 91.81 36 ASN B C 1
ATOM 2677 O O . ASN B 1 36 ? 4.766 8.188 -2.818 1 91.81 36 ASN B O 1
ATOM 2681 N N . PHE B 1 37 ? 6.309 6.965 -3.84 1 93.88 37 PHE B N 1
ATOM 2682 C CA . PHE B 1 37 ? 5.77 7.273 -5.156 1 93.88 37 PHE B CA 1
ATOM 2683 C C . PHE B 1 37 ? 4.336 6.766 -5.285 1 93.88 37 PHE B C 1
ATOM 2685 O O . PHE B 1 37 ? 3.461 7.48 -5.777 1 93.88 37 PHE B O 1
ATOM 2692 N N . PHE B 1 38 ? 4.125 5.543 -4.91 1 95.75 38 PHE B N 1
ATOM 2693 C CA . PHE B 1 38 ? 2.797 4.941 -4.945 1 95.75 38 PHE B CA 1
ATOM 2694 C C . PHE B 1 38 ? 1.802 5.781 -4.152 1 95.75 38 PHE B C 1
ATOM 2696 O O . PHE B 1 38 ? 0.685 6.027 -4.613 1 95.75 38 PHE B O 1
ATOM 2703 N N . LEU B 1 39 ? 2.158 6.223 -2.984 1 91.19 39 LEU B N 1
ATOM 2704 C CA . LEU B 1 39 ? 1.285 6.996 -2.104 1 91.19 39 LEU B CA 1
ATOM 2705 C C . LEU B 1 39 ? 0.967 8.359 -2.713 1 91.19 39 LEU B C 1
ATOM 2707 O O . LEU B 1 39 ? -0.203 8.719 -2.857 1 91.19 39 LEU B O 1
ATOM 2711 N N . LEU B 1 40 ? 1.945 9.047 -3.189 1 88.5 40 LEU B N 1
ATOM 2712 C CA . LEU B 1 40 ? 1.807 10.453 -3.539 1 88.5 40 LEU B CA 1
ATOM 2713 C C . LEU B 1 40 ? 1.258 10.617 -4.953 1 88.5 40 LEU B C 1
ATOM 2715 O O . LEU B 1 40 ? 0.582 11.602 -5.254 1 88.5 40 LEU B O 1
ATOM 2719 N N . TYR B 1 41 ? 1.487 9.602 -5.781 1 93.06 41 TYR B N 1
ATOM 2720 C CA . TYR B 1 41 ? 1.155 9.812 -7.188 1 93.06 41 TYR B CA 1
ATOM 2721 C C . TYR B 1 41 ? 0.067 8.844 -7.641 1 93.06 41 TYR B C 1
ATOM 2723 O O . TYR B 1 41 ? -0.501 9.008 -8.727 1 93.06 41 TYR B O 1
ATOM 2731 N N . VAL B 1 42 ? -0.202 7.891 -6.793 1 95.19 42 VAL B N 1
ATOM 2732 C CA . VAL B 1 42 ? -1.124 6.883 -7.301 1 95.19 42 VAL B CA 1
ATOM 2733 C C . VAL B 1 42 ? -2.297 6.719 -6.336 1 95.19 42 VAL B C 1
ATOM 2735 O O . VAL B 1 42 ? -3.424 7.113 -6.648 1 95.19 42 VAL B O 1
ATOM 2738 N N . SER B 1 43 ? -2.014 6.277 -5.105 1 93.62 43 SER B N 1
ATOM 2739 C CA . SER B 1 43 ? -3.078 5.883 -4.188 1 93.62 43 SER B CA 1
ATOM 2740 C C . SER B 1 43 ? -3.793 7.102 -3.615 1 93.62 43 SER B C 1
ATOM 2742 O O . SER B 1 43 ? -5.023 7.176 -3.637 1 93.62 43 SER B O 1
ATOM 2744 N N . LEU B 1 44 ? -3.098 8.086 -3.088 1 88.62 44 LEU B N 1
ATOM 2745 C CA . LEU B 1 44 ? -3.725 9.25 -2.475 1 88.62 44 LEU B CA 1
ATOM 2746 C C . LEU B 1 44 ? -4.449 10.086 -3.521 1 88.62 44 LEU B C 1
ATOM 2748 O O . LEU B 1 44 ? -5.562 10.562 -3.281 1 88.62 44 LEU B O 1
ATOM 2752 N N . PRO B 1 45 ? -3.844 10.305 -4.684 1 91 45 PRO B N 1
ATOM 2753 C CA . PRO B 1 45 ? -4.598 11 -5.727 1 91 45 PRO B CA 1
ATOM 2754 C C . PRO B 1 45 ? -5.91 10.297 -6.078 1 91 45 PRO B C 1
ATOM 2756 O O . PRO B 1 45 ? -6.922 10.961 -6.324 1 91 45 PRO B O 1
ATOM 2759 N N . ALA B 1 46 ? -5.879 8.984 -6.121 1 92.75 46 ALA B N 1
ATOM 2760 C CA . ALA B 1 46 ? -7.109 8.234 -6.371 1 92.75 46 ALA B CA 1
ATOM 2761 C C . ALA B 1 46 ? -8.156 8.523 -5.293 1 92.75 46 ALA B C 1
ATOM 2763 O O . ALA B 1 46 ? -9.336 8.68 -5.598 1 92.75 46 ALA B O 1
ATOM 2764 N N . LEU B 1 47 ? -7.711 8.547 -4.105 1 87.56 47 LEU B N 1
ATOM 2765 C CA . LEU B 1 47 ? -8.586 8.859 -2.98 1 87.56 47 LEU B CA 1
ATOM 2766 C C . LEU B 1 47 ? -9.211 10.242 -3.145 1 87.56 47 LEU B C 1
ATOM 2768 O O . LEU B 1 47 ? -10.43 10.391 -3.033 1 87.56 47 LEU B O 1
ATOM 2772 N N . PHE B 1 48 ? -8.422 11.219 -3.457 1 85.88 48 PHE B N 1
ATOM 2773 C CA . PHE B 1 48 ? -8.898 12.594 -3.576 1 85.88 48 PHE B CA 1
ATOM 2774 C C . PHE B 1 48 ? -9.828 12.742 -4.77 1 85.88 48 PHE B C 1
ATOM 2776 O O . PHE B 1 48 ? -10.859 13.414 -4.68 1 85.88 48 PHE B O 1
ATOM 2783 N N . PHE B 1 49 ? -9.43 12.164 -5.875 1 91.62 49 PHE B N 1
ATOM 2784 C CA . PHE B 1 49 ? -10.297 12.211 -7.043 1 91.62 49 PHE B CA 1
ATOM 2785 C C . PHE B 1 49 ? -11.664 11.609 -6.723 1 91.62 49 PHE B C 1
ATOM 2787 O O . PHE B 1 49 ? -12.695 12.211 -7.027 1 91.62 49 PHE B O 1
ATOM 2794 N N . ARG B 1 50 ? -11.648 10.438 -6.176 1 89.19 50 ARG B N 1
ATOM 2795 C CA . ARG B 1 50 ? -12.898 9.734 -5.91 1 89.19 50 ARG B CA 1
ATOM 2796 C C . ARG B 1 50 ? -13.773 10.516 -4.941 1 89.19 50 ARG B C 1
ATOM 2798 O O . ARG B 1 50 ? -14.984 10.633 -5.145 1 89.19 50 ARG B O 1
ATOM 2805 N N . ILE B 1 51 ? -13.211 11.039 -3.971 1 80.94 51 ILE B N 1
ATOM 2806 C CA . ILE B 1 51 ? -13.961 11.781 -2.965 1 80.94 51 ILE B CA 1
ATOM 2807 C C . ILE B 1 51 ? -14.57 13.031 -3.596 1 80.94 51 ILE B C 1
ATOM 2809 O O . ILE B 1 51 ? -15.758 13.305 -3.43 1 80.94 51 ILE B O 1
ATOM 2813 N N . MET B 1 52 ? -13.773 13.766 -4.312 1 83.94 52 MET B N 1
ATOM 2814 C CA . MET B 1 52 ? -14.234 15.023 -4.902 1 83.94 52 MET B CA 1
ATOM 2815 C C . MET B 1 52 ? -15.266 14.766 -5.992 1 83.94 52 MET B C 1
ATOM 2817 O O . MET B 1 52 ? -16.203 15.547 -6.164 1 83.94 52 MET B O 1
ATOM 2821 N N . SER B 1 53 ? -15.086 13.695 -6.695 1 88.94 53 SER B N 1
ATOM 2822 C CA . SER B 1 53 ? -15.992 13.406 -7.797 1 88.94 53 SER B CA 1
ATOM 2823 C C . SER B 1 53 ? -17.359 12.977 -7.281 1 88.94 53 SER B C 1
ATOM 2825 O O . SER B 1 53 ? -18.359 13.062 -8 1 88.94 53 SER B O 1
ATOM 2827 N N . LYS B 1 54 ? -17.453 12.562 -6.094 1 84.25 54 LYS B N 1
ATOM 2828 C CA . LYS B 1 54 ? -18.703 12.07 -5.539 1 84.25 54 LYS B CA 1
ATOM 2829 C C . LYS B 1 54 ? -19.344 13.109 -4.625 1 84.25 54 LYS B C 1
ATOM 2831 O O . LYS B 1 54 ? -20.422 12.883 -4.074 1 84.25 54 LYS B O 1
ATOM 2836 N N . THR B 1 55 ? -18.703 14.203 -4.441 1 79.06 55 THR B N 1
ATOM 2837 C CA . THR B 1 55 ? -19.219 15.289 -3.619 1 79.06 55 THR B CA 1
ATOM 2838 C C . THR B 1 55 ? -19.969 16.297 -4.473 1 79.06 55 THR B C 1
ATOM 2840 O O . THR B 1 55 ? -19.484 16.734 -5.516 1 79.06 55 THR B O 1
ATOM 2843 N N . PRO B 1 56 ? -21.188 16.562 -3.945 1 79.75 56 PRO B N 1
ATOM 2844 C CA . PRO B 1 56 ? -21.906 17.625 -4.676 1 79.75 56 PRO B CA 1
ATOM 2845 C C . PRO B 1 56 ? -21.094 18.922 -4.77 1 79.75 56 PRO B C 1
ATOM 2847 O O . PRO B 1 56 ? -20.547 19.375 -3.768 1 79.75 56 PRO B O 1
ATOM 2850 N N . PHE B 1 57 ? -21.031 19.469 -5.914 1 78.75 57 PHE B N 1
ATOM 2851 C CA . PHE B 1 57 ? -20.203 20.625 -6.211 1 78.75 57 PHE B CA 1
ATOM 2852 C C . PHE B 1 57 ? -20.547 21.797 -5.301 1 78.75 57 PHE B C 1
ATOM 2854 O O . PHE B 1 57 ? -19.672 22.578 -4.914 1 78.75 57 PHE B O 1
ATOM 2861 N N . GLU B 1 58 ? -21.797 21.859 -4.883 1 80.25 58 GLU B N 1
ATOM 2862 C CA . GLU B 1 58 ? -22.266 22.969 -4.047 1 80.25 58 GLU B CA 1
ATOM 2863 C C . GLU B 1 58 ? -21.609 22.938 -2.67 1 80.25 58 GLU B C 1
ATOM 2865 O O . GLU B 1 58 ? -21.438 23.969 -2.037 1 80.25 58 GLU B O 1
ATOM 2870 N N . GLU B 1 59 ? -21.188 21.797 -2.326 1 80.06 59 GLU B N 1
ATOM 2871 C CA . GLU B 1 59 ? -20.578 21.641 -1.015 1 80.06 59 GLU B CA 1
ATOM 2872 C C . GLU B 1 59 ? -19.094 22.047 -1.051 1 80.06 59 GLU B C 1
ATOM 2874 O O . GLU B 1 59 ? -18.484 22.281 -0.007 1 80.06 59 GLU B O 1
ATOM 2879 N N . LEU B 1 60 ? -18.641 22.156 -2.205 1 77.81 60 LEU B N 1
ATOM 2880 C CA . LEU B 1 60 ? -17.219 22.469 -2.361 1 77.81 60 LEU B CA 1
ATOM 2881 C C . LEU B 1 60 ? -16.969 23.953 -2.148 1 77.81 60 LEU B C 1
ATOM 2883 O O . LEU B 1 60 ? -15.828 24.359 -1.876 1 77.81 60 LEU B O 1
ATOM 2887 N N . ASN B 1 61 ? -18 24.688 -2.193 1 79.06 61 ASN B N 1
ATOM 2888 C CA . ASN B 1 61 ? -17.891 26.141 -2.041 1 79.06 61 ASN B CA 1
ATOM 2889 C C . ASN B 1 61 ? -18.219 26.578 -0.616 1 79.06 61 ASN B C 1
ATOM 2891 O O . ASN B 1 61 ? -19.188 27.297 -0.387 1 79.06 61 ASN B O 1
ATOM 2895 N N . ASN B 1 62 ? -17.516 26.141 0.38 1 87.5 62 ASN B N 1
ATOM 2896 C CA . ASN B 1 62 ? -17.672 26.547 1.771 1 87.5 62 ASN B CA 1
ATOM 2897 C C . ASN B 1 62 ? -16.562 27.484 2.217 1 87.5 62 ASN B C 1
ATOM 2899 O O . ASN B 1 62 ? -15.688 27.094 2.992 1 87.5 62 ASN B O 1
ATOM 2903 N N . LEU B 1 63 ? -16.641 28.766 1.835 1 88.12 63 LEU B N 1
ATOM 2904 C CA . LEU B 1 63 ? -15.586 29.766 2.021 1 88.12 63 LEU B CA 1
ATOM 2905 C C . LEU B 1 63 ? -15.352 30.031 3.504 1 88.12 63 LEU B C 1
ATOM 2907 O O . LEU B 1 63 ? -14.203 30.094 3.951 1 88.12 63 LEU B O 1
ATOM 2911 N N . PRO B 1 64 ? -16.438 30.156 4.297 1 94.25 64 PRO B N 1
ATOM 2912 C CA . PRO B 1 64 ? -16.188 30.375 5.727 1 94.25 64 PRO B CA 1
ATOM 2913 C C . PRO B 1 64 ? -15.391 29.234 6.363 1 94.25 64 PRO B C 1
ATOM 2915 O O . PRO B 1 64 ? -14.523 29.484 7.203 1 94.25 64 PRO B O 1
ATOM 2918 N N . PHE B 1 65 ? -15.664 28.031 5.969 1 95.88 65 PHE B N 1
ATOM 2919 C CA . PHE B 1 65 ? -14.961 26.875 6.488 1 95.88 65 PHE B CA 1
ATOM 2920 C C . PHE B 1 65 ? -13.484 26.922 6.113 1 95.88 65 PHE B C 1
ATOM 2922 O O . PHE B 1 65 ? -12.609 26.734 6.969 1 95.88 65 PHE B O 1
ATOM 2929 N N . VAL B 1 66 ? -13.227 27.234 4.863 1 93.5 66 VAL B N 1
ATOM 2930 C CA . VAL B 1 66 ? -11.859 27.266 4.34 1 93.5 66 VAL B CA 1
ATOM 2931 C C . VAL B 1 66 ? -11.078 28.391 5.027 1 93.5 66 VAL B C 1
ATOM 2933 O O . VAL B 1 66 ? -9.922 28.188 5.418 1 93.5 66 VAL B O 1
ATOM 2936 N N . LEU B 1 67 ? -11.648 29.484 5.164 1 95.25 67 LEU B N 1
ATOM 2937 C CA . LEU B 1 67 ? -10.992 30.625 5.797 1 95.25 67 LEU B CA 1
ATOM 2938 C C . LEU B 1 67 ? -10.695 30.328 7.262 1 95.25 67 LEU B C 1
ATOM 2940 O O . LEU B 1 67 ? -9.609 30.641 7.754 1 95.25 67 LEU B O 1
ATOM 2944 N N . ALA B 1 68 ? -11.648 29.719 7.918 1 97.38 68 ALA B N 1
ATOM 2945 C CA . ALA B 1 68 ? -11.477 29.422 9.336 1 97.38 68 ALA B CA 1
ATOM 2946 C C . ALA B 1 68 ? -10.359 28.406 9.547 1 97.38 68 ALA B C 1
ATOM 2948 O O . ALA B 1 68 ? -9.484 28.594 10.398 1 97.38 68 ALA B O 1
ATOM 2949 N N . THR B 1 69 ? -10.367 27.359 8.805 1 97.56 69 THR B N 1
ATOM 2950 C CA . THR B 1 69 ? -9.391 26.297 9.008 1 97.56 69 THR B CA 1
ATOM 2951 C C . THR B 1 69 ? -7.996 26.75 8.586 1 97.56 69 THR B C 1
ATOM 2953 O O . THR B 1 69 ? -7.012 26.484 9.273 1 97.56 69 THR B O 1
ATOM 2956 N N . THR B 1 70 ? -7.922 27.469 7.453 1 96.88 70 THR B N 1
ATOM 2957 C CA . THR B 1 70 ? -6.629 27.969 6.996 1 96.88 70 THR B CA 1
ATOM 2958 C C . THR B 1 70 ? -6.082 29.016 7.961 1 96.88 70 THR B C 1
ATOM 2960 O O . THR B 1 70 ? -4.879 29.062 8.219 1 96.88 70 THR B O 1
ATOM 2963 N N . PHE B 1 71 ? -6.949 29.812 8.414 1 98 71 PHE B N 1
ATOM 2964 C CA . PHE B 1 71 ? -6.543 30.797 9.414 1 98 71 PHE B CA 1
ATOM 2965 C C . PHE B 1 71 ? -6.051 30.109 10.68 1 98 71 PHE B C 1
ATOM 2967 O O . PHE B 1 71 ? -5.074 30.547 11.289 1 98 71 PHE B O 1
ATOM 2974 N N . GLY B 1 72 ? -6.758 29.094 11.133 1 98.5 72 GLY B N 1
ATOM 2975 C CA . GLY B 1 72 ? -6.289 28.312 12.266 1 98.5 72 GLY B CA 1
ATOM 2976 C C . GLY B 1 72 ? -4.895 27.75 12.07 1 98.5 72 GLY B C 1
ATOM 2977 O O . GLY B 1 72 ? -4.055 27.828 12.969 1 98.5 72 GLY B O 1
ATOM 2978 N N . THR B 1 73 ? -4.652 27.203 10.914 1 98.19 73 THR B N 1
ATOM 2979 C CA . THR B 1 73 ? -3.338 26.688 10.562 1 98.19 73 THR B CA 1
ATOM 2980 C C . THR B 1 73 ? -2.295 27.797 10.555 1 98.19 73 THR B C 1
ATOM 2982 O O . THR B 1 73 ? -1.175 27.609 11.031 1 98.19 73 THR B O 1
ATOM 2985 N N . ALA B 1 74 ? -2.65 28.938 10 1 98.12 74 ALA B N 1
ATOM 2986 C CA . ALA B 1 74 ? -1.757 30.094 9.984 1 98.12 74 ALA B CA 1
ATOM 2987 C C . ALA B 1 74 ? -1.396 30.516 11.406 1 98.12 74 ALA B C 1
ATOM 2989 O O . ALA B 1 74 ? -0.239 30.844 11.688 1 98.12 74 ALA B O 1
ATOM 2990 N N . CYS B 1 75 ? -2.387 30.547 12.25 1 98.62 75 CYS B N 1
ATOM 2991 C CA . CYS B 1 75 ? -2.135 30.906 13.641 1 98.62 75 CYS B CA 1
ATOM 2992 C C . CYS B 1 75 ? -1.13 29.953 14.273 1 98.62 75 CYS B C 1
ATOM 2994 O O . CYS B 1 75 ? -0.17 30.391 14.914 1 98.62 75 CYS B O 1
ATOM 2996 N N . ALA B 1 76 ? -1.353 28.688 14.125 1 98.69 76 ALA B N 1
ATOM 2997 C CA . ALA B 1 76 ? -0.428 27.703 14.664 1 98.69 76 ALA B CA 1
ATOM 2998 C C . ALA B 1 76 ? 0.97 27.875 14.078 1 98.69 76 ALA B C 1
ATOM 3000 O O . ALA B 1 76 ? 1.969 27.781 14.797 1 98.69 76 ALA B O 1
ATOM 3001 N N . PHE B 1 77 ? 1.012 28.125 12.766 1 98.5 77 PHE B N 1
ATOM 3002 C CA . PHE B 1 77 ? 2.262 28.375 12.055 1 98.5 77 PHE B CA 1
ATOM 3003 C C . PHE B 1 77 ? 3.021 29.547 12.68 1 98.5 77 PHE B C 1
ATOM 3005 O O . PHE B 1 77 ? 4.188 29.406 13.055 1 98.5 77 PHE B O 1
ATOM 3012 N N . PHE B 1 78 ? 2.373 30.609 12.922 1 98.44 78 PHE B N 1
ATOM 3013 C CA . PHE B 1 78 ? 3.043 31.812 13.383 1 98.44 78 PHE B CA 1
ATOM 3014 C C . PHE B 1 78 ? 3.359 31.734 14.867 1 98.44 78 PHE B C 1
ATOM 3016 O O . PHE B 1 78 ? 4.402 32.219 15.32 1 98.44 78 PHE B O 1
ATOM 3023 N N . ILE B 1 79 ? 2.49 31.141 15.648 1 98.69 79 ILE B N 1
ATOM 3024 C CA . ILE B 1 79 ? 2.754 30.969 17.078 1 98.69 79 ILE B CA 1
ATOM 3025 C C . ILE B 1 79 ? 3.969 30.062 17.266 1 98.69 79 ILE B C 1
ATOM 3027 O O . ILE B 1 79 ? 4.82 30.344 18.125 1 98.69 79 ILE B O 1
ATOM 3031 N N . SER B 1 80 ? 4.059 28.984 16.484 1 98.62 80 SER B N 1
ATOM 3032 C CA . SER B 1 80 ? 5.211 28.094 16.562 1 98.62 80 SER B CA 1
ATOM 3033 C C . SER B 1 80 ? 6.496 28.828 16.172 1 98.62 80 SER B C 1
ATOM 3035 O O . SER B 1 80 ? 7.551 28.594 16.781 1 98.62 80 SER B O 1
ATOM 3037 N N . GLY B 1 81 ? 6.371 29.656 15.148 1 98.06 81 GLY B N 1
ATOM 3038 C CA . GLY B 1 81 ? 7.523 30.484 14.789 1 98.06 81 GLY B CA 1
ATOM 3039 C C . GLY B 1 81 ? 7.973 31.391 15.906 1 98.06 81 GLY B C 1
ATOM 3040 O O . GLY B 1 81 ? 9.172 31.547 16.156 1 98.06 81 GLY B O 1
ATOM 3041 N N . LEU B 1 82 ? 7.027 32 16.531 1 98.12 82 LEU B N 1
ATOM 3042 C CA . LEU B 1 82 ? 7.34 32.875 17.656 1 98.12 82 LEU B CA 1
ATOM 3043 C C . LEU B 1 82 ? 8.039 32.125 18.766 1 98.12 82 LEU B C 1
ATOM 3045 O O . LEU B 1 82 ? 9 32.625 19.359 1 98.12 82 LEU B O 1
ATOM 3049 N N . ILE B 1 83 ? 7.582 30.953 19.062 1 97.88 83 ILE B N 1
ATOM 3050 C CA . ILE B 1 83 ? 8.211 30.109 20.078 1 97.88 83 ILE B CA 1
ATOM 3051 C C . ILE B 1 83 ? 9.641 29.766 19.656 1 97.88 83 ILE B C 1
ATOM 3053 O O . ILE B 1 83 ? 10.57 29.828 20.453 1 97.88 83 ILE B O 1
ATOM 3057 N N . GLY B 1 84 ? 9.789 29.375 18.391 1 97.31 84 GLY B N 1
ATOM 3058 C CA . GLY B 1 84 ? 11.125 29.109 17.875 1 97.31 84 GLY B CA 1
ATOM 3059 C C . GLY B 1 84 ? 12.078 30.266 18.016 1 97.31 84 GLY B C 1
ATOM 3060 O O . GLY B 1 84 ? 13.227 30.094 18.422 1 97.31 84 GLY B O 1
ATOM 3061 N N . ARG B 1 85 ? 11.555 31.438 17.734 1 96.69 85 ARG B N 1
ATOM 3062 C CA . ARG B 1 85 ? 12.375 32.656 17.781 1 96.69 85 ARG B CA 1
ATOM 3063 C C . ARG B 1 85 ? 12.711 33 19.234 1 96.69 85 ARG B C 1
ATOM 3065 O O . ARG B 1 85 ? 13.852 33.344 19.547 1 96.69 85 ARG B O 1
ATOM 3072 N N . THR B 1 86 ? 11.781 32.969 20.047 1 96.88 86 THR B N 1
ATOM 3073 C CA . THR B 1 86 ? 11.953 33.5 21.391 1 96.88 86 THR B CA 1
ATOM 3074 C C . THR B 1 86 ? 12.562 32.438 22.328 1 96.88 86 THR B C 1
ATOM 3076 O O . THR B 1 86 ? 13.398 32.781 23.172 1 96.88 86 THR B O 1
ATOM 3079 N N . VAL B 1 87 ? 12.141 31.266 22.266 1 95.5 87 VAL B N 1
ATOM 3080 C CA . VAL B 1 87 ? 12.602 30.219 23.172 1 95.5 87 VAL B CA 1
ATOM 3081 C C . VAL B 1 87 ? 13.852 29.547 22.609 1 95.5 87 VAL B C 1
ATOM 3083 O O . VAL B 1 87 ? 14.797 29.266 23.344 1 95.5 87 VAL B O 1
ATOM 3086 N N . GLY B 1 88 ? 13.836 29.344 21.359 1 94.69 88 GLY B N 1
ATOM 3087 C CA . GLY B 1 88 ? 14.93 28.625 20.734 1 94.69 88 GLY B CA 1
ATOM 3088 C C . GLY B 1 88 ? 16.031 29.531 20.219 1 94.69 88 GLY B C 1
ATOM 3089 O O . GLY B 1 88 ? 17.125 29.078 19.906 1 94.69 88 GLY B O 1
ATOM 3090 N N . GLY B 1 89 ? 15.75 30.781 20.125 1 96.5 89 GLY B N 1
ATOM 3091 C CA . GLY B 1 89 ? 16.734 31.688 19.562 1 96.5 89 GLY B CA 1
ATOM 3092 C C . GLY B 1 89 ? 17.047 31.391 18.109 1 96.5 89 GLY B C 1
ATOM 3093 O O . GLY B 1 89 ? 18.203 31.516 17.672 1 96.5 89 GLY B O 1
ATOM 3094 N N . LEU B 1 90 ? 16.062 30.969 17.375 1 96.81 90 LEU B N 1
ATOM 3095 C CA . LEU B 1 90 ? 16.281 30.469 16.016 1 96.81 90 LEU B CA 1
ATOM 3096 C C . LEU B 1 90 ? 16.438 31.609 15.031 1 96.81 90 LEU B C 1
ATOM 3098 O O . LEU B 1 90 ? 15.859 32.688 15.219 1 96.81 90 LEU B O 1
ATOM 3102 N N . SER B 1 91 ? 17.281 31.406 14.016 1 96.12 91 SER B N 1
ATOM 3103 C CA . SER B 1 91 ? 17.344 32.312 12.875 1 96.12 91 SER B CA 1
ATOM 3104 C C . SER B 1 91 ? 16.016 32.344 12.125 1 96.12 91 SER B C 1
ATOM 3106 O O . SER B 1 91 ? 15.141 31.516 12.359 1 96.12 91 SER B O 1
ATOM 3108 N N . LEU B 1 92 ? 15.875 33.312 11.273 1 94.38 92 LEU B N 1
ATOM 3109 C CA . LEU B 1 92 ? 14.633 33.469 10.516 1 94.38 92 LEU B CA 1
ATOM 3110 C C . LEU B 1 92 ? 14.375 32.219 9.664 1 94.38 92 LEU B C 1
ATOM 3112 O O . LEU B 1 92 ? 13.234 31.797 9.516 1 94.38 92 LEU B O 1
ATOM 3116 N N . ARG B 1 93 ? 15.43 31.672 9.102 1 94.38 93 ARG B N 1
ATOM 3117 C CA . ARG B 1 93 ? 15.312 30.469 8.289 1 94.38 93 ARG B CA 1
ATOM 3118 C C . ARG B 1 93 ? 14.859 29.281 9.133 1 94.38 93 ARG B C 1
ATOM 3120 O O . ARG B 1 93 ? 13.945 28.547 8.75 1 94.38 93 ARG B O 1
ATOM 3127 N N . GLU B 1 94 ? 15.492 29.156 10.211 1 96.81 94 GLU B N 1
ATOM 3128 C CA . GLU B 1 94 ? 15.133 28.062 11.125 1 96.81 94 GLU B CA 1
ATOM 3129 C C . GLU B 1 94 ? 13.727 28.25 11.688 1 96.81 94 GLU B C 1
ATOM 3131 O O . GLU B 1 94 ? 13 27.281 11.875 1 96.81 94 GLU B O 1
ATOM 3136 N N . THR B 1 95 ? 13.43 29.5 11.938 1 97.44 95 THR B N 1
ATOM 3137 C CA . THR B 1 95 ? 12.109 29.844 12.453 1 97.44 95 THR B CA 1
ATOM 3138 C C . THR B 1 95 ? 11.016 29.406 11.484 1 97.44 95 THR B C 1
ATOM 3140 O O . THR B 1 95 ? 9.953 28.953 11.906 1 97.44 95 THR B O 1
ATOM 3143 N N . THR B 1 96 ? 11.242 29.547 10.242 1 96.75 96 THR B N 1
ATOM 3144 C CA . THR B 1 96 ? 10.273 29.109 9.234 1 96.75 96 THR B CA 1
ATOM 3145 C C . THR B 1 96 ? 10.031 27.609 9.328 1 96.75 96 THR B C 1
ATOM 3147 O O . THR B 1 96 ? 8.891 27.156 9.219 1 96.75 96 THR B O 1
ATOM 3150 N N . MET B 1 97 ? 11.086 26.859 9.57 1 96.56 97 MET B N 1
ATOM 3151 C CA . MET B 1 97 ? 10.938 25.422 9.703 1 96.56 97 MET B CA 1
ATOM 3152 C C . MET B 1 97 ? 10.195 25.062 10.984 1 96.56 97 MET B C 1
ATOM 3154 O O . MET B 1 97 ? 9.352 24.156 10.992 1 96.56 97 MET B O 1
ATOM 3158 N N . ALA B 1 98 ? 10.516 25.781 12.008 1 97.69 98 ALA B N 1
ATOM 3159 C CA . ALA B 1 98 ? 9.812 25.578 13.273 1 97.69 98 ALA B CA 1
ATOM 3160 C C . ALA B 1 98 ? 8.328 25.891 13.117 1 97.69 98 ALA B C 1
ATOM 3162 O O . ALA B 1 98 ? 7.477 25.203 13.68 1 97.69 98 ALA B O 1
ATOM 3163 N N . SER B 1 99 ? 8.039 26.969 12.422 1 98.31 99 SER B N 1
ATOM 3164 C CA . SER B 1 99 ? 6.656 27.328 12.125 1 98.31 99 SER B CA 1
ATOM 3165 C C . SER B 1 99 ? 5.934 26.219 11.383 1 98.31 99 SER B C 1
ATOM 3167 O O . SER B 1 99 ? 4.781 25.906 11.688 1 98.31 99 SER B O 1
ATOM 3169 N N . LEU B 1 100 ? 6.625 25.703 10.453 1 97.12 100 LEU B N 1
ATOM 3170 C CA . LEU B 1 100 ? 6.066 24.609 9.656 1 97.12 100 LEU B CA 1
ATOM 3171 C C . LEU B 1 100 ? 5.762 23.406 10.523 1 97.12 100 LEU B C 1
ATOM 3173 O O . LEU B 1 100 ? 4.699 22.781 10.398 1 97.12 100 LEU B O 1
ATOM 3177 N N . ALA B 1 101 ? 6.629 23.094 11.461 1 97.81 101 ALA B N 1
ATOM 3178 C CA . ALA B 1 101 ? 6.473 21.938 12.352 1 97.81 101 ALA B CA 1
ATOM 3179 C C . ALA B 1 101 ? 5.266 22.109 13.266 1 97.81 101 ALA B C 1
ATOM 3181 O O . ALA B 1 101 ? 4.605 21.141 13.625 1 97.81 101 ALA B O 1
ATOM 3182 N N . GLY B 1 102 ? 5 23.312 13.594 1 98 102 GLY B N 1
ATOM 3183 C CA . GLY B 1 102 ? 3.896 23.578 14.5 1 98 102 GLY B CA 1
ATOM 3184 C C . GLY B 1 102 ? 2.578 23.812 13.789 1 98 102 GLY B C 1
ATOM 3185 O O . GLY B 1 102 ? 1.513 23.75 14.406 1 98 102 GLY B O 1
ATOM 3186 N N . GLY B 1 103 ? 2.66 24.094 12.555 1 97.25 103 GLY B N 1
ATOM 3187 C CA . GLY B 1 103 ? 1.457 24.484 11.836 1 97.25 103 GLY B CA 1
ATOM 3188 C C . GLY B 1 103 ? 0.99 23.422 10.852 1 97.25 103 GLY B C 1
ATOM 3189 O O . GLY B 1 103 ? -0.187 23.391 10.484 1 97.25 103 GLY B O 1
ATOM 3190 N N . TYR B 1 104 ? 1.854 22.625 10.406 1 95.5 104 TYR B N 1
ATOM 3191 C CA . TYR B 1 104 ? 1.541 21.688 9.328 1 95.5 104 TYR B CA 1
ATOM 3192 C C . TYR B 1 104 ? 1.396 20.266 9.867 1 95.5 104 TYR B C 1
ATOM 3194 O O . TYR B 1 104 ? 2.387 19.625 10.242 1 95.5 104 TYR B O 1
ATOM 3202 N N . GLY B 1 105 ? 0.172 19.828 9.906 1 96.25 105 GLY B N 1
ATOM 3203 C CA . GLY B 1 105 ? -0.101 18.469 10.367 1 96.25 105 GLY B CA 1
ATOM 3204 C C . GLY B 1 105 ? 0.056 17.422 9.273 1 96.25 105 GLY B C 1
ATOM 3205 O O . GLY B 1 105 ? 0.187 17.766 8.094 1 96.25 105 GLY B O 1
ATOM 3206 N N . ASN B 1 106 ? 0.136 16.203 9.664 1 92.56 106 ASN B N 1
ATOM 3207 C CA . ASN B 1 106 ? 0.219 15.094 8.719 1 92.56 106 ASN B CA 1
ATOM 3208 C C . ASN B 1 106 ? -1.1 14.883 7.98 1 92.56 106 ASN B C 1
ATOM 3210 O O . ASN B 1 106 ? -1.655 13.781 7.996 1 92.56 106 ASN B O 1
ATOM 3214 N N . ILE B 1 107 ? -1.504 15.828 7.293 1 91.12 107 ILE B N 1
ATOM 3215 C CA . ILE B 1 107 ? -2.814 15.859 6.652 1 91.12 107 ILE B CA 1
ATOM 3216 C C . ILE B 1 107 ? -2.791 14.992 5.395 1 91.12 107 ILE B C 1
ATOM 3218 O O . ILE B 1 107 ? -3.842 14.562 4.914 1 91.12 107 ILE B O 1
ATOM 3222 N N . GLY B 1 108 ? -1.689 14.727 4.84 1 81.69 108 GLY B N 1
ATOM 3223 C CA . GLY B 1 108 ? -1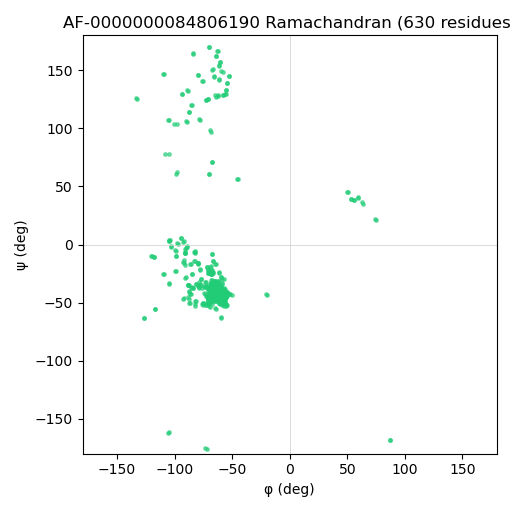.588 13.93 3.631 1 81.69 108 GLY B CA 1
ATOM 3224 C C . GLY B 1 108 ? -1.623 12.438 3.9 1 81.69 108 GLY B C 1
ATOM 3225 O O . GLY B 1 108 ? -2.42 11.711 3.303 1 81.69 108 GLY B O 1
ATOM 3226 N N . TYR B 1 109 ? -0.787 11.961 4.805 1 79.88 109 TYR B N 1
ATOM 3227 C CA . TYR B 1 109 ? -0.634 10.531 5.062 1 79.88 109 TYR B CA 1
ATOM 3228 C C . TYR B 1 109 ? -1.699 10.039 6.035 1 79.88 109 TYR B C 1
ATOM 3230 O O . TYR B 1 109 ? -2.26 8.953 5.848 1 79.88 109 TYR B O 1
ATOM 3238 N N . MET B 1 110 ? -2.021 10.852 7 1 84.06 110 MET B N 1
ATOM 3239 C CA . MET B 1 110 ? -2.881 10.398 8.094 1 84.06 110 MET B CA 1
ATOM 3240 C C . MET B 1 110 ? -4.289 10.969 7.949 1 84.06 110 MET B C 1
ATOM 3242 O O . MET B 1 110 ? -5.27 10.297 8.266 1 84.06 110 MET B O 1
ATOM 3246 N N . GLY B 1 111 ? -4.414 12.086 7.461 1 88.81 111 GLY B N 1
ATOM 3247 C CA . GLY B 1 111 ? -5.633 12.875 7.512 1 88.81 111 GLY B CA 1
ATOM 3248 C C . GLY B 1 111 ? -6.816 12.195 6.848 1 88.81 111 GLY B C 1
ATOM 3249 O O . GLY B 1 111 ? -7.805 11.875 7.508 1 88.81 111 GLY B O 1
ATOM 3250 N N . PRO B 1 112 ? -6.707 11.977 5.605 1 83.25 112 PRO B N 1
ATOM 3251 C CA . PRO B 1 112 ? -7.871 11.445 4.891 1 83.25 112 PRO B CA 1
ATOM 3252 C C . PRO B 1 112 ? -8.32 10.086 5.426 1 83.25 112 PRO B C 1
ATOM 3254 O O . PRO B 1 112 ? -9.508 9.891 5.691 1 83.25 112 PRO B O 1
ATOM 3257 N N . GLY B 1 113 ? -7.406 9.211 5.605 1 78.31 113 GLY B N 1
ATOM 3258 C CA . GLY B 1 113 ? -7.754 7.891 6.117 1 78.31 113 GLY B CA 1
ATOM 3259 C C . GLY B 1 113 ? -8.398 7.934 7.488 1 78.31 113 GLY B C 1
ATOM 3260 O O . GLY B 1 113 ? -9.406 7.26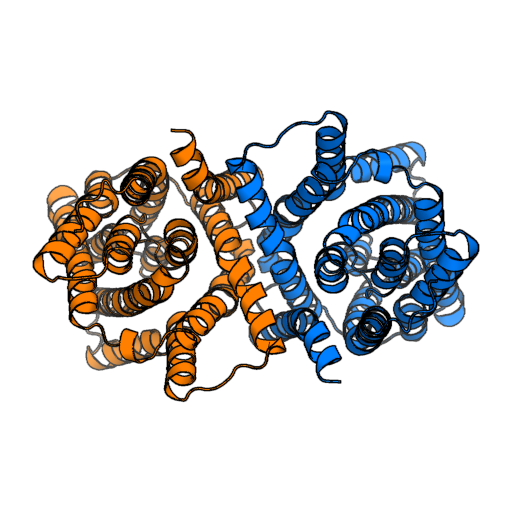6 7.73 1 78.31 113 GLY B O 1
ATOM 3261 N N . LEU B 1 114 ? -7.891 8.711 8.281 1 84.44 114 LEU B N 1
ATOM 3262 C CA . LEU B 1 114 ? -8.383 8.812 9.648 1 84.44 114 LEU B CA 1
ATOM 3263 C C . LEU B 1 114 ? -9.758 9.477 9.695 1 84.44 114 LEU B C 1
ATOM 3265 O O . LEU B 1 114 ? -10.648 9.023 10.414 1 84.44 114 LEU B O 1
ATOM 3269 N N . ALA B 1 115 ? -9.883 10.531 8.984 1 89.38 115 ALA B N 1
ATOM 3270 C CA . ALA B 1 115 ? -11.148 11.273 8.992 1 89.38 115 ALA B CA 1
ATOM 3271 C C . ALA B 1 115 ? -12.289 10.406 8.469 1 89.38 115 ALA B C 1
ATOM 3273 O O . ALA B 1 115 ? -13.383 10.398 9.047 1 89.38 115 ALA B O 1
ATOM 3274 N N . LEU B 1 116 ? -12.07 9.68 7.445 1 82.12 116 LEU B N 1
ATOM 3275 C CA . LEU B 1 116 ? -13.109 8.82 6.879 1 82.12 116 LEU B CA 1
ATOM 3276 C C . LEU B 1 116 ? -13.438 7.676 7.824 1 82.12 116 LEU B C 1
ATOM 3278 O O . LEU B 1 116 ? -14.594 7.258 7.918 1 82.12 116 LEU B O 1
ATOM 3282 N N . ALA B 1 117 ? -12.469 7.266 8.484 1 77.06 117 ALA B N 1
ATOM 3283 C CA . ALA B 1 117 ? -12.68 6.156 9.406 1 77.06 117 ALA B CA 1
ATOM 3284 C C . ALA B 1 117 ? -13.477 6.605 10.633 1 77.06 117 ALA B C 1
ATOM 3286 O O . ALA B 1 117 ? -14.305 5.852 11.148 1 77.06 117 ALA B O 1
ATOM 3287 N N . VAL B 1 118 ? -13.227 7.785 11.078 1 82.75 118 VAL B N 1
ATOM 3288 C CA . VAL B 1 118 ? -13.805 8.266 12.328 1 82.75 118 VAL B CA 1
ATOM 3289 C C . VAL B 1 118 ? -15.164 8.914 12.047 1 82.75 118 VAL B C 1
ATOM 3291 O O . VAL B 1 118 ? -16.094 8.773 12.844 1 82.75 118 VAL B O 1
ATOM 3294 N N . LEU B 1 119 ? -15.266 9.562 10.906 1 89.12 119 LEU B N 1
ATOM 3295 C CA . LEU B 1 119 ? -16.438 10.414 10.711 1 89.12 119 LEU B CA 1
ATOM 3296 C C . LEU B 1 119 ? -17.25 9.945 9.508 1 89.12 119 LEU B C 1
ATOM 3298 O O . LEU B 1 119 ? -18.359 10.445 9.273 1 89.12 119 LEU B O 1
ATOM 3302 N N . GLY B 1 120 ? -16.703 9.055 8.758 1 81.31 120 GLY B N 1
ATOM 3303 C CA . GLY B 1 120 ? -17.438 8.531 7.613 1 81.31 120 GLY B CA 1
ATOM 3304 C C . GLY B 1 120 ? -17.25 9.359 6.359 1 81.31 120 GLY B C 1
ATOM 3305 O O . GLY B 1 120 ? -16.406 10.266 6.324 1 81.31 120 GLY B O 1
ATOM 3306 N N . PRO B 1 121 ? -18.031 9.109 5.391 1 78.88 121 PRO B N 1
ATOM 3307 C CA . PRO B 1 121 ? -17.828 9.703 4.07 1 78.88 121 PRO B CA 1
ATOM 3308 C C . PRO B 1 121 ? -18.125 11.203 4.055 1 78.88 121 PRO B C 1
ATOM 3310 O O . PRO B 1 121 ? -17.609 11.93 3.199 1 78.88 121 PRO B O 1
ATOM 3313 N N . LYS B 1 122 ? -18.922 11.594 4.98 1 83.75 122 LYS B N 1
ATOM 3314 C CA . LYS B 1 122 ? -19.266 13.008 5.016 1 83.75 122 LYS B CA 1
ATOM 3315 C C . LYS B 1 122 ? -18.062 13.867 5.359 1 83.75 122 LYS B C 1
ATOM 3317 O O . LYS B 1 122 ? -18.078 15.086 5.176 1 83.75 122 LYS B O 1
ATOM 3322 N N . ALA B 1 123 ? -17.031 13.227 5.84 1 89.69 123 ALA B N 1
ATOM 3323 C CA . ALA B 1 123 ? -15.812 13.953 6.191 1 89.69 123 ALA B CA 1
ATOM 3324 C C . ALA B 1 123 ? -14.945 14.203 4.961 1 89.69 123 ALA B C 1
ATOM 3326 O O . ALA B 1 123 ? -13.984 14.977 5.012 1 89.69 123 ALA B O 1
ATOM 3327 N N . ALA B 1 124 ? -15.32 13.664 3.867 1 82.88 124 ALA B N 1
ATOM 3328 C CA . ALA B 1 124 ? -14.461 13.648 2.686 1 82.88 124 ALA B CA 1
ATOM 3329 C C . ALA B 1 124 ? -14.227 15.055 2.158 1 82.88 124 ALA B C 1
ATOM 3331 O O . ALA B 1 124 ? -13.078 15.445 1.906 1 82.88 124 ALA B O 1
ATOM 3332 N N . VAL B 1 125 ? -15.297 15.844 2.029 1 85.5 125 VAL B N 1
ATOM 3333 C CA . VAL B 1 125 ? -15.203 17.172 1.414 1 85.5 125 VAL B CA 1
ATOM 3334 C C . VAL B 1 125 ? -14.383 18.094 2.309 1 85.5 125 VAL B C 1
ATOM 3336 O O . VAL B 1 125 ? -13.414 18.703 1.857 1 85.5 125 VAL B O 1
ATOM 3339 N N . PRO B 1 126 ? -14.695 18.172 3.529 1 92.38 126 PRO B N 1
ATOM 3340 C CA . PRO B 1 126 ? -13.891 19.062 4.367 1 92.38 126 PRO B CA 1
ATOM 3341 C C . PRO B 1 126 ? -12.43 18.625 4.461 1 92.38 126 PRO B C 1
ATOM 3343 O O . PRO B 1 126 ? -11.531 19.469 4.543 1 92.38 126 PRO B O 1
ATOM 3346 N N . VAL B 1 127 ? -12.156 17.391 4.445 1 91.25 127 VAL B N 1
ATOM 3347 C CA . VAL B 1 127 ? -10.789 16.906 4.441 1 91.25 127 VAL B CA 1
ATOM 3348 C C . VAL B 1 127 ? -10.062 17.406 3.195 1 91.25 127 VAL B C 1
ATOM 3350 O O . VAL B 1 127 ? -8.938 17.906 3.283 1 91.25 127 VAL B O 1
ATOM 3353 N N . ALA B 1 128 ? -10.742 17.297 2.076 1 84.44 128 ALA B N 1
ATOM 3354 C CA . ALA B 1 128 ? -10.148 17.719 0.812 1 84.44 128 ALA B CA 1
ATOM 3355 C C . ALA B 1 128 ? -9.844 19.203 0.817 1 84.44 128 ALA B C 1
ATOM 3357 O O . ALA B 1 128 ? -8.781 19.641 0.361 1 84.44 128 ALA B O 1
ATOM 3358 N N . LEU B 1 129 ? -10.773 19.953 1.265 1 87.56 129 LEU B N 1
ATOM 3359 C CA . LEU B 1 129 ? -10.602 21.391 1.299 1 87.56 129 LEU B CA 1
ATOM 3360 C C . LEU B 1 129 ? -9.453 21.781 2.217 1 87.56 129 LEU B C 1
ATOM 3362 O O . LEU B 1 129 ? -8.602 22.594 1.844 1 87.56 129 LEU B O 1
ATOM 3366 N N . ILE B 1 130 ? -9.43 21.219 3.371 1 93.56 130 ILE B N 1
ATOM 3367 C CA . ILE B 1 130 ? -8.359 21.516 4.312 1 93.56 130 ILE B CA 1
ATOM 3368 C C . ILE B 1 130 ? -7.012 21.125 3.711 1 93.56 130 ILE B C 1
ATOM 3370 O O . ILE B 1 130 ? -6.047 21.891 3.779 1 93.56 130 ILE B O 1
ATOM 3374 N N . PHE B 1 131 ? -6.934 19.984 3.15 1 88.62 131 PHE B N 1
ATOM 3375 C CA . PHE B 1 131 ? -5.703 19.516 2.529 1 88.62 131 PHE B CA 1
ATOM 3376 C C . PHE B 1 131 ? -5.215 20.5 1.475 1 88.62 131 PHE B C 1
ATOM 3378 O O . PHE B 1 131 ? -4.047 20.891 1.481 1 88.62 131 PHE B O 1
ATOM 3385 N N . CYS B 1 132 ? -6.105 20.891 0.584 1 83.19 132 CYS B N 1
ATOM 3386 C CA . CYS B 1 132 ? -5.742 21.75 -0.533 1 83.19 132 CYS B CA 1
ATOM 3387 C C . CYS B 1 132 ? -5.289 23.125 -0.039 1 83.19 132 CYS B C 1
ATOM 3389 O O . CYS B 1 132 ? -4.203 23.594 -0.395 1 83.19 132 CYS B O 1
ATOM 3391 N N . PHE B 1 133 ? -6.02 23.703 0.806 1 88.88 133 PHE B N 1
ATOM 3392 C CA . PHE B 1 133 ? -5.746 25.094 1.176 1 88.88 133 PHE B CA 1
ATOM 3393 C C . PHE B 1 133 ? -4.602 25.172 2.176 1 88.88 133 PHE B C 1
ATOM 3395 O O . PHE B 1 133 ? -3.809 26.109 2.15 1 88.88 133 PHE B O 1
ATOM 3402 N N . ASP B 1 134 ? -4.523 24.156 3.078 1 91.88 134 ASP B N 1
ATOM 3403 C CA . ASP B 1 134 ? -3.355 24.125 3.949 1 91.88 134 ASP B CA 1
ATOM 3404 C C . ASP B 1 134 ? -2.076 23.891 3.146 1 91.88 134 ASP B C 1
ATOM 3406 O O . ASP B 1 134 ? -1.041 24.5 3.436 1 91.88 134 ASP B O 1
ATOM 3410 N N . SER B 1 135 ? -2.154 23.047 2.18 1 86.06 135 SER B N 1
ATOM 3411 C CA . SER B 1 135 ? -0.997 22.781 1.331 1 86.06 135 SER B CA 1
ATOM 3412 C C . SER B 1 135 ? -0.599 24.016 0.537 1 86.06 135 SER B C 1
ATOM 3414 O O . SER B 1 135 ? 0.583 24.359 0.457 1 86.06 135 SER B O 1
ATOM 3416 N N . ILE B 1 136 ? -1.606 24.672 -0.011 1 83.62 136 ILE B N 1
ATOM 3417 C CA . ILE B 1 136 ? -1.341 25.906 -0.758 1 83.62 136 ILE B CA 1
ATOM 3418 C C . ILE B 1 136 ? -0.688 26.938 0.158 1 83.62 136 ILE B C 1
ATOM 3420 O O . ILE B 1 136 ? 0.325 27.547 -0.201 1 83.62 136 ILE B O 1
ATOM 3424 N N . PHE B 1 137 ? -1.246 27.125 1.271 1 89.5 137 PHE B N 1
ATOM 3425 C CA . PHE B 1 137 ? -0.728 28.109 2.225 1 89.5 137 PHE B CA 1
ATOM 3426 C C . PHE B 1 137 ? 0.713 27.781 2.602 1 89.5 137 PHE B C 1
ATOM 3428 O O . PHE B 1 137 ? 1.605 28.609 2.441 1 89.5 137 PHE B O 1
ATOM 3435 N N . LEU B 1 138 ? 0.959 26.594 3.008 1 88.75 138 LEU B N 1
ATOM 3436 C CA . LEU B 1 138 ? 2.25 26.25 3.586 1 88.75 138 LEU B CA 1
ATOM 3437 C C . LEU B 1 138 ? 3.311 26.094 2.498 1 88.75 138 LEU B C 1
ATOM 3439 O O . LEU B 1 138 ? 4.465 26.484 2.693 1 88.75 138 LEU B O 1
ATOM 3443 N N . PHE B 1 139 ? 2.955 25.594 1.357 1 82.75 139 PHE B N 1
ATOM 3444 C CA . PHE B 1 139 ? 3.926 25.391 0.29 1 82.75 139 PHE B CA 1
ATOM 3445 C C . PHE B 1 139 ? 4.148 26.688 -0.495 1 82.75 139 PHE B C 1
ATOM 3447 O O . PHE B 1 139 ? 5.012 26.734 -1.373 1 82.75 139 PHE B O 1
ATOM 3454 N N . SER B 1 140 ? 3.373 27.688 -0.189 1 84.19 140 SER B N 1
ATOM 3455 C CA . SER B 1 140 ? 3.662 29.016 -0.706 1 84.19 140 SER B CA 1
ATOM 3456 C C . SER B 1 140 ? 4.523 29.812 0.267 1 84.19 140 SER B C 1
ATOM 3458 O O . SER B 1 140 ? 5.578 30.344 -0.111 1 84.19 140 SER B O 1
ATOM 3460 N N . ILE B 1 141 ? 4.195 29.812 1.453 1 89 141 ILE B N 1
ATOM 3461 C CA . ILE B 1 141 ? 4.809 30.703 2.428 1 89 141 ILE B CA 1
ATOM 3462 C C . ILE B 1 141 ? 6.227 30.234 2.74 1 89 141 ILE B C 1
ATOM 3464 O O . ILE B 1 141 ? 7.125 31.047 2.973 1 89 141 ILE B O 1
ATOM 3468 N N . VAL B 1 142 ? 6.461 28.938 2.775 1 90.56 142 VAL B N 1
ATOM 3469 C CA . VAL B 1 142 ? 7.754 28.406 3.201 1 90.56 142 VAL B CA 1
ATOM 3470 C C . VAL B 1 142 ? 8.812 28.719 2.15 1 90.56 142 VAL B C 1
ATOM 3472 O O . VAL B 1 142 ? 9.844 29.328 2.461 1 90.56 142 VAL B O 1
ATOM 3475 N N . PRO B 1 143 ? 8.594 28.375 0.883 1 83.62 143 PRO B N 1
ATOM 3476 C CA . PRO B 1 143 ? 9.594 28.781 -0.116 1 83.62 143 PRO B CA 1
ATOM 3477 C C . PRO B 1 143 ? 9.789 30.297 -0.186 1 83.62 143 PRO B C 1
ATOM 3479 O O . PRO B 1 143 ? 10.906 30.766 -0.419 1 83.62 143 PRO B O 1
ATOM 3482 N N . LEU B 1 144 ? 8.727 31.031 -0.04 1 84.5 144 LEU B N 1
ATOM 3483 C CA . LEU B 1 144 ? 8.844 32.5 -0.037 1 84.5 144 LEU B CA 1
ATOM 3484 C C . LEU B 1 144 ? 9.711 32.969 1.119 1 84.5 144 LEU B C 1
ATOM 3486 O O . LEU B 1 144 ? 10.578 33.812 0.938 1 84.5 144 LEU B O 1
ATOM 3490 N N . ALA B 1 145 ? 9.484 32.469 2.268 1 89.25 145 ALA B N 1
ATOM 3491 C CA . ALA B 1 145 ? 10.281 32.812 3.438 1 89.25 145 ALA B CA 1
ATOM 3492 C C . ALA B 1 145 ? 11.75 32.406 3.238 1 89.25 145 ALA B C 1
ATOM 3494 O O . ALA B 1 145 ? 12.648 33.156 3.617 1 89.25 145 ALA B O 1
ATOM 3495 N N . MET B 1 146 ? 12 31.266 2.672 1 87.62 146 MET B N 1
ATOM 3496 C CA . MET B 1 146 ? 13.367 30.812 2.428 1 87.62 146 MET B CA 1
ATOM 3497 C C . MET B 1 146 ? 14.062 31.703 1.402 1 87.62 146 MET B C 1
ATOM 3499 O O . MET B 1 146 ? 15.258 31.984 1.516 1 87.62 146 MET B O 1
ATOM 3503 N N . ALA B 1 147 ? 13.266 32.062 0.436 1 82.81 147 ALA B N 1
ATOM 3504 C CA . ALA B 1 147 ? 13.82 32.969 -0.583 1 82.81 147 ALA B CA 1
ATOM 3505 C C . ALA B 1 147 ? 14.18 34.312 0.012 1 82.81 147 ALA B C 1
ATOM 3507 O O . ALA B 1 147 ? 15.203 34.906 -0.353 1 82.81 147 ALA B O 1
ATOM 3508 N N . LEU B 1 148 ? 13.352 34.781 0.844 1 83.56 148 LEU B N 1
ATOM 3509 C CA . LEU B 1 148 ? 13.562 36.094 1.451 1 83.56 148 LEU B CA 1
ATOM 3510 C C . LEU B 1 148 ? 14.758 36.062 2.398 1 83.56 148 LEU B C 1
ATOM 3512 O O . LEU B 1 148 ? 15.367 37.094 2.668 1 83.56 148 LEU B O 1
ATOM 3516 N N . THR B 1 149 ? 15.008 34.938 2.859 1 81.88 149 THR B N 1
ATOM 3517 C CA . THR B 1 149 ? 16.109 34.812 3.812 1 81.88 149 THR B CA 1
ATOM 3518 C C . THR B 1 149 ? 17.375 34.312 3.125 1 81.88 149 THR B C 1
ATOM 3520 O O . THR B 1 149 ? 18.422 34.188 3.762 1 81.88 149 THR B O 1
ATOM 3523 N N . ALA B 1 150 ? 17.047 33.906 1.825 1 76.38 150 ALA B N 1
ATOM 3524 C CA . ALA B 1 150 ? 18.219 33.5 1.058 1 76.38 150 ALA B CA 1
ATOM 3525 C C . ALA B 1 150 ? 19.109 34.719 0.739 1 76.38 150 ALA B C 1
ATOM 3527 O O . ALA B 1 150 ? 18.625 35.844 0.596 1 76.38 150 ALA B O 1
ATOM 3528 N N . GLY B 1 151 ? 20.125 35 1.428 1 62 151 GLY B N 1
ATOM 3529 C CA . GLY B 1 151 ? 21.109 36.062 1.164 1 62 151 GLY B CA 1
ATOM 3530 C C . GLY B 1 151 ? 21.094 36.531 -0.277 1 62 151 GLY B C 1
ATOM 3531 O O . GLY B 1 151 ? 21.344 37.719 -0.549 1 62 151 GLY B O 1
ATOM 3532 N N . GLU B 1 152 ? 21.016 35.594 -1.226 1 57.94 152 GLU B N 1
ATOM 3533 C CA . GLU B 1 152 ? 21.109 36.031 -2.613 1 57.94 152 GLU B CA 1
ATOM 3534 C C . GLU B 1 152 ? 19.734 36.469 -3.137 1 57.94 152 GLU B C 1
ATOM 3536 O O . GLU B 1 152 ? 18.719 35.844 -2.816 1 57.94 152 GLU B O 1
ATOM 3541 N N . ARG B 1 153 ? 19.719 37.719 -3.518 1 60.88 153 ARG B N 1
ATOM 3542 C CA . ARG B 1 153 ? 18.562 38.469 -4.016 1 60.88 153 ARG B CA 1
ATOM 3543 C C . ARG B 1 153 ? 17.781 37.625 -5.031 1 60.88 153 ARG B C 1
ATOM 3545 O O . ARG B 1 153 ? 18.109 37.625 -6.223 1 60.88 153 ARG B O 1
ATOM 3552 N N . ARG B 1 154 ? 17.281 36.438 -4.805 1 64.12 154 ARG B N 1
ATOM 3553 C CA . ARG B 1 154 ? 16.438 35.844 -5.84 1 64.12 154 ARG B CA 1
ATOM 3554 C C . ARG B 1 154 ? 15.188 36.688 -6.086 1 64.12 154 ARG B C 1
ATOM 3556 O O . ARG B 1 154 ? 14.609 37.219 -5.145 1 64.12 154 ARG B O 1
ATOM 3563 N N . PRO B 1 155 ? 15.016 37 -7.48 1 72.19 155 PRO B N 1
ATOM 3564 C CA . PRO B 1 155 ? 13.836 37.812 -7.785 1 72.19 155 PRO B CA 1
ATOM 3565 C C . PRO B 1 155 ? 12.547 37.188 -7.273 1 72.19 155 PRO B C 1
ATOM 3567 O O . PRO B 1 155 ? 12.383 35.969 -7.332 1 72.19 155 PRO B O 1
ATOM 3570 N N . LEU B 1 156 ? 11.719 37.906 -6.559 1 76.19 156 LEU B N 1
ATOM 3571 C CA . LEU B 1 156 ? 10.484 37.5 -5.895 1 76.19 156 LEU B CA 1
ATOM 3572 C C . LEU B 1 156 ? 9.5 36.906 -6.887 1 76.19 156 LEU B C 1
ATOM 3574 O O . LEU B 1 156 ? 8.891 35.875 -6.613 1 76.19 156 LEU B O 1
ATOM 3578 N N . LEU B 1 157 ? 9.43 37.438 -8.086 1 81.38 157 LEU B N 1
ATOM 3579 C CA . LEU B 1 157 ? 8.406 37.031 -9.039 1 81.38 157 LEU B CA 1
ATOM 3580 C C . LEU B 1 157 ? 8.68 35.625 -9.539 1 81.38 157 LEU B C 1
ATOM 3582 O O . LEU B 1 157 ? 7.785 34.75 -9.516 1 81.38 157 LEU B O 1
ATOM 3586 N N . PRO B 1 158 ? 9.852 35.375 -9.977 1 81.38 158 PRO B N 1
ATOM 3587 C CA . PRO B 1 158 ? 10.133 34 -10.398 1 81.38 158 PRO B CA 1
ATOM 3588 C C . PRO B 1 158 ? 9.922 32.969 -9.289 1 81.38 158 PRO B C 1
ATOM 3590 O O . PRO B 1 158 ? 9.508 31.844 -9.547 1 81.38 158 PRO B O 1
ATOM 3593 N N . THR B 1 159 ? 10.188 33.312 -8.125 1 77.69 159 THR B N 1
ATOM 3594 C CA . THR B 1 159 ? 9.969 32.438 -6.984 1 77.69 159 THR B CA 1
ATOM 3595 C C . THR B 1 159 ? 8.484 32.188 -6.77 1 77.69 159 THR B C 1
ATOM 3597 O O . THR B 1 159 ? 8.07 31.047 -6.535 1 77.69 159 THR B O 1
ATOM 3600 N N . ILE B 1 160 ? 7.758 33.219 -6.883 1 79.31 160 ILE B N 1
ATOM 3601 C CA . ILE B 1 160 ? 6.312 33.094 -6.719 1 79.31 160 ILE B CA 1
ATOM 3602 C C . ILE B 1 160 ? 5.742 32.219 -7.812 1 79.31 160 ILE B C 1
ATOM 3604 O O . ILE B 1 160 ? 4.934 31.312 -7.531 1 79.31 160 ILE B O 1
ATOM 3608 N N . VAL B 1 161 ? 6.133 32.375 -8.969 1 84.12 161 VAL B N 1
ATOM 3609 C CA . VAL B 1 161 ? 5.645 31.594 -10.094 1 84.12 161 VAL B CA 1
ATOM 3610 C C . VAL B 1 161 ? 6.016 30.125 -9.891 1 84.12 161 VAL B C 1
ATOM 3612 O O . VAL B 1 161 ? 5.199 29.234 -10.141 1 84.12 161 VAL B O 1
ATOM 3615 N N . HIS B 1 162 ? 7.133 29.922 -9.445 1 80.5 162 HIS B N 1
ATOM 3616 C CA . HIS B 1 162 ? 7.598 28.562 -9.195 1 80.5 162 HIS B CA 1
ATOM 3617 C C . HIS B 1 162 ? 6.766 27.875 -8.109 1 80.5 162 HIS B C 1
ATOM 3619 O O . HIS B 1 162 ? 6.359 26.734 -8.258 1 80.5 162 HIS B O 1
ATOM 3625 N N . VAL B 1 163 ? 6.508 28.609 -7.137 1 74.5 163 VAL B N 1
ATOM 3626 C CA . VAL B 1 163 ? 5.738 28.094 -6.012 1 74.5 163 VAL B CA 1
ATOM 3627 C C . VAL B 1 163 ? 4.312 27.781 -6.461 1 74.5 163 VAL B C 1
ATOM 3629 O O . VAL B 1 163 ? 3.771 26.719 -6.145 1 74.5 163 VAL B O 1
ATOM 3632 N N . VAL B 1 164 ? 3.777 28.688 -7.164 1 79.94 164 VAL B N 1
ATOM 3633 C CA . VAL B 1 164 ? 2.41 28.516 -7.645 1 79.94 164 VAL B CA 1
ATOM 3634 C C . VAL B 1 164 ? 2.344 27.281 -8.555 1 79.94 164 VAL B C 1
ATOM 3636 O O . VAL B 1 164 ? 1.409 26.484 -8.469 1 79.94 164 VAL B O 1
ATOM 3639 N N . ARG B 1 165 ? 3.217 27.125 -9.344 1 83.81 165 ARG B N 1
ATOM 3640 C CA . ARG B 1 165 ? 3.258 25.984 -10.25 1 83.81 165 ARG B CA 1
ATOM 3641 C C . ARG B 1 165 ? 3.381 24.672 -9.477 1 83.81 165 ARG B C 1
ATOM 3643 O O . ARG B 1 165 ? 2.715 23.688 -9.805 1 83.81 165 ARG B O 1
ATOM 3650 N N . GLU B 1 166 ? 4.141 24.656 -8.469 1 76.75 166 GLU B N 1
ATOM 3651 C CA . GLU B 1 166 ? 4.32 23.453 -7.648 1 76.75 166 GLU B CA 1
ATOM 3652 C C . GLU B 1 166 ? 3.031 23.078 -6.926 1 76.75 166 GLU B C 1
ATOM 3654 O O . GLU B 1 166 ? 2.73 21.891 -6.758 1 76.75 166 GLU B O 1
ATOM 3659 N N . ILE B 1 167 ? 2.371 24.125 -6.641 1 75.25 167 ILE B N 1
ATOM 3660 C CA . ILE B 1 167 ? 1.118 23.906 -5.926 1 75.25 167 ILE B CA 1
ATOM 3661 C C . ILE B 1 167 ? 0.055 23.391 -6.887 1 75.25 167 ILE B C 1
ATOM 3663 O O . ILE B 1 167 ? -0.56 22.344 -6.641 1 75.25 167 ILE B O 1
ATOM 3667 N N . VAL B 1 168 ? -0.117 24.062 -7.965 1 82.5 168 VAL B N 1
ATOM 3668 C CA . VAL B 1 168 ? -1.194 23.766 -8.898 1 82.5 168 VAL B CA 1
ATOM 3669 C C . VAL B 1 168 ? -0.941 22.406 -9.562 1 82.5 168 VAL B C 1
ATOM 3671 O O . VAL B 1 168 ? -1.885 21.703 -9.922 1 82.5 168 VAL B O 1
ATOM 3674 N N . LEU B 1 169 ? 0.292 22.016 -9.578 1 87.44 169 LEU B N 1
ATOM 3675 C CA . LEU B 1 169 ? 0.625 20.781 -10.266 1 87.44 169 LEU B CA 1
ATOM 3676 C C . LEU B 1 169 ? 0.888 19.656 -9.266 1 87.44 169 LEU B C 1
ATOM 3678 O O . LEU B 1 169 ? 1.296 18.562 -9.656 1 87.44 169 LEU B O 1
ATOM 3682 N N . HIS B 1 170 ? 0.693 20 -7.996 1 80.88 170 HIS B N 1
ATOM 3683 C CA . HIS B 1 170 ? 0.822 18.938 -6.996 1 80.88 170 HIS B CA 1
ATOM 3684 C C . HIS B 1 170 ? -0.138 17.797 -7.277 1 80.88 170 HIS B C 1
ATOM 3686 O O . HIS B 1 170 ? -1.324 18.016 -7.527 1 80.88 170 HIS B O 1
ATOM 3692 N N . PRO B 1 171 ? 0.321 16.594 -7.316 1 86.81 171 PRO B N 1
ATOM 3693 C CA . PRO B 1 171 ? -0.508 15.461 -7.73 1 86.81 171 PRO B CA 1
ATOM 3694 C C . PRO B 1 171 ? -1.816 15.367 -6.949 1 86.81 171 PRO B C 1
ATOM 3696 O O . PRO B 1 171 ? -2.863 15.062 -7.527 1 86.81 171 PRO B O 1
ATOM 3699 N N . LEU B 1 172 ? -1.775 15.57 -5.684 1 83.12 172 LEU B N 1
ATOM 3700 C CA . LEU B 1 172 ? -2.971 15.492 -4.852 1 83.12 172 LEU B CA 1
ATOM 3701 C C . LEU B 1 172 ? -3.963 16.594 -5.211 1 83.12 172 LEU B C 1
ATOM 3703 O O . LEU B 1 172 ? -5.172 16.344 -5.266 1 83.12 172 LEU B O 1
ATOM 3707 N N . ILE B 1 173 ? -3.467 17.75 -5.461 1 82.75 173 ILE B N 1
ATOM 3708 C CA . ILE B 1 173 ? -4.312 18.891 -5.793 1 82.75 173 ILE B CA 1
ATOM 3709 C C . ILE B 1 173 ? -4.895 18.719 -7.195 1 82.75 173 ILE B C 1
ATOM 3711 O O . ILE B 1 173 ? -6.074 18.984 -7.422 1 82.75 173 ILE B O 1
ATOM 3715 N N . VAL B 1 174 ? -4.066 18.297 -8.109 1 89.69 174 VAL B N 1
ATOM 3716 C CA . VAL B 1 174 ? -4.535 18.016 -9.461 1 89.69 174 VAL B CA 1
ATOM 3717 C C . VAL B 1 174 ? -5.66 16.984 -9.422 1 89.69 174 VAL B C 1
ATOM 3719 O O . VAL B 1 174 ? -6.68 17.141 -10.094 1 89.69 174 VAL B O 1
ATOM 3722 N N . ALA B 1 175 ? -5.461 15.922 -8.672 1 90.94 175 ALA B N 1
ATOM 3723 C CA . ALA B 1 175 ? -6.496 14.891 -8.547 1 90.94 175 ALA B CA 1
ATOM 3724 C C . ALA B 1 175 ? -7.785 15.484 -7.977 1 90.94 175 ALA B C 1
ATOM 3726 O O . ALA B 1 175 ? -8.883 15.125 -8.414 1 90.94 175 ALA B O 1
ATOM 3727 N N . ALA B 1 176 ? -7.641 16.375 -7.027 1 84.31 176 ALA B N 1
ATOM 3728 C CA . ALA B 1 176 ? -8.805 17.031 -6.422 1 84.31 176 ALA B CA 1
ATOM 3729 C C . ALA B 1 176 ? -9.547 17.891 -7.445 1 84.31 176 ALA B C 1
ATOM 3731 O O . ALA B 1 176 ? -10.773 17.844 -7.523 1 84.31 176 ALA B O 1
ATOM 3732 N N . TYR B 1 177 ? -8.781 18.625 -8.234 1 87 177 TYR B N 1
ATOM 3733 C CA . TYR B 1 177 ? -9.391 19.438 -9.281 1 87 177 TYR B CA 1
ATOM 3734 C C . TYR B 1 177 ? -10.117 18.578 -10.297 1 87 177 TYR B C 1
ATOM 3736 O O . TYR B 1 177 ? -11.219 18.906 -10.742 1 87 177 TYR B O 1
ATOM 3744 N N . CYS B 1 178 ? -9.492 17.531 -10.672 1 92.75 178 CYS B N 1
ATOM 3745 C CA . CYS B 1 178 ? -10.102 16.641 -11.656 1 92.75 178 CYS B CA 1
ATOM 3746 C C . CYS B 1 178 ? -11.375 16 -11.102 1 92.75 178 CYS B C 1
ATOM 3748 O O . CYS B 1 178 ? -12.375 15.891 -11.805 1 92.75 178 CYS B O 1
ATOM 3750 N N . GLY B 1 179 ? -11.297 15.555 -9.852 1 90.38 179 GLY B N 1
ATOM 3751 C CA . GLY B 1 179 ? -12.484 15.023 -9.211 1 90.38 179 GLY B CA 1
ATOM 3752 C C . GLY B 1 179 ? -13.609 16.031 -9.094 1 90.38 179 GLY B C 1
ATOM 3753 O O . GLY B 1 179 ? -14.766 15.719 -9.367 1 90.38 179 GLY B O 1
ATOM 3754 N N . ALA B 1 180 ? -13.281 17.281 -8.727 1 85.75 180 ALA B N 1
ATOM 3755 C CA . ALA B 1 180 ? -14.266 18.359 -8.625 1 85.75 180 ALA B CA 1
ATOM 3756 C C . ALA B 1 180 ? -14.883 18.672 -9.992 1 85.75 180 ALA B C 1
ATOM 3758 O O . ALA B 1 180 ? -16.094 18.906 -10.086 1 85.75 180 ALA B O 1
ATOM 3759 N N . ALA B 1 181 ? -14.016 18.688 -10.969 1 91.88 181 ALA B N 1
ATOM 3760 C CA . ALA B 1 181 ? -14.508 18.906 -12.328 1 91.88 181 ALA B CA 1
ATOM 3761 C C . ALA B 1 181 ? -15.477 17.812 -12.742 1 91.88 181 ALA B C 1
ATOM 3763 O O . ALA B 1 181 ? -16.516 18.094 -13.352 1 91.88 181 ALA B O 1
ATOM 3764 N N . ALA B 1 182 ? -15.133 16.594 -12.438 1 92.88 182 ALA B N 1
ATOM 3765 C CA . ALA B 1 182 ? -16.016 15.477 -12.75 1 92.88 182 ALA B CA 1
ATOM 3766 C C . ALA B 1 182 ? -17.359 15.641 -12.055 1 92.88 182 ALA B C 1
ATOM 3768 O O . ALA B 1 182 ? -18.406 15.352 -12.641 1 92.88 182 ALA B O 1
ATOM 3769 N N . ALA B 1 183 ? -17.344 16.062 -10.867 1 87.31 183 ALA B N 1
ATOM 3770 C CA . ALA B 1 183 ? -18.578 16.312 -10.125 1 87.31 183 ALA B CA 1
ATOM 3771 C C . ALA B 1 183 ? -19.375 17.438 -10.75 1 87.31 183 ALA B C 1
ATOM 3773 O O . ALA B 1 183 ? -20.594 17.328 -10.93 1 87.31 183 ALA B O 1
ATOM 3774 N N . ALA B 1 184 ? -18.703 18.516 -11.062 1 87.94 184 ALA B N 1
ATOM 3775 C CA . ALA B 1 184 ? -19.344 19.703 -11.609 1 87.94 184 ALA B CA 1
ATOM 3776 C C . ALA B 1 184 ? -20.016 19.406 -12.945 1 87.94 184 ALA B C 1
ATOM 3778 O O . ALA B 1 184 ? -21.109 19.891 -13.219 1 87.94 184 ALA B O 1
ATOM 3779 N N . PHE B 1 185 ? -19.328 18.594 -13.703 1 93.88 185 PHE B N 1
ATOM 3780 C CA . PHE B 1 185 ? -19.844 18.297 -15.031 1 93.88 185 PHE B CA 1
ATOM 3781 C C . PHE B 1 185 ? -20.672 17.016 -15.023 1 93.88 185 PHE B C 1
ATOM 3783 O O . PHE B 1 185 ? -21.078 16.531 -16.078 1 93.88 185 PHE B O 1
ATOM 3790 N N . HIS B 1 186 ? -20.891 16.469 -13.875 1 90.69 186 HIS B N 1
ATOM 3791 C CA . HIS B 1 186 ? -21.703 15.273 -13.672 1 90.69 186 HIS B CA 1
ATOM 3792 C C . HIS B 1 186 ? -21.203 14.109 -14.516 1 90.69 186 HIS B C 1
ATOM 3794 O O . HIS B 1 186 ? -22 13.422 -15.164 1 90.69 186 HIS B O 1
ATOM 3800 N N . VAL B 1 187 ? -19.953 14.07 -14.586 1 92.19 187 VAL B N 1
ATOM 3801 C CA . VAL B 1 187 ? -19.344 12.953 -15.312 1 92.19 187 VAL B CA 1
ATOM 3802 C C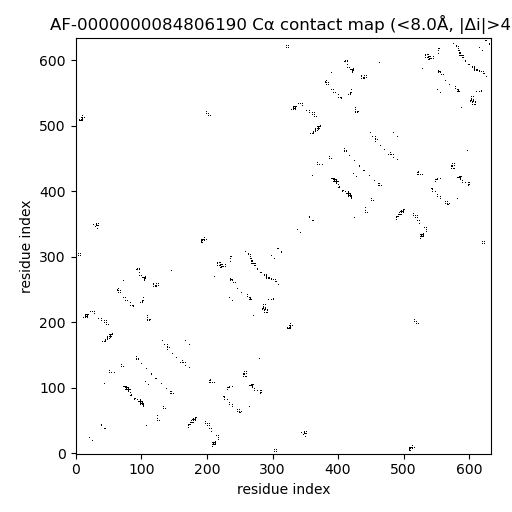 . VAL B 1 187 ? -19.516 11.664 -14.516 1 92.19 187 VAL B C 1
ATOM 3804 O O . VAL B 1 187 ? -19.172 11.609 -13.336 1 92.19 187 VAL B O 1
ATOM 3807 N N . GLN B 1 188 ? -20.109 10.656 -15.203 1 90.94 188 GLN B N 1
ATOM 3808 C CA . GLN B 1 188 ? -20.219 9.352 -14.562 1 90.94 188 GLN B CA 1
ATOM 3809 C C . GLN B 1 188 ? -18.969 8.508 -14.82 1 90.94 188 GLN B C 1
ATOM 3811 O O . GLN B 1 188 ? -18.703 8.125 -15.953 1 90.94 188 GLN B O 1
ATOM 3816 N N . VAL B 1 189 ? -18.25 8.234 -13.789 1 90.19 189 VAL B N 1
ATOM 3817 C CA . VAL B 1 189 ? -17.062 7.395 -13.898 1 90.19 189 VAL B CA 1
ATOM 3818 C C . VAL B 1 189 ? -17.484 5.941 -14.109 1 90.19 189 VAL B C 1
ATOM 3820 O O . VAL B 1 189 ? -18.281 5.398 -13.336 1 90.19 189 VAL B O 1
ATOM 3823 N N . PRO B 1 190 ? -16.984 5.336 -15.203 1 89.62 190 PRO B N 1
ATOM 3824 C CA . PRO B 1 190 ? -17.328 3.928 -15.414 1 89.62 190 PRO B CA 1
ATOM 3825 C C . PRO B 1 190 ? -17.016 3.055 -14.203 1 89.62 190 PRO B C 1
ATOM 3827 O O . PRO B 1 190 ? -16.016 3.281 -13.516 1 89.62 190 PRO B O 1
ATOM 3830 N N . THR B 1 191 ? -17.859 2.082 -13.992 1 87.44 191 THR B N 1
ATOM 3831 C CA . THR B 1 191 ? -17.797 1.229 -12.812 1 87.44 191 THR B CA 1
ATOM 3832 C C . THR B 1 191 ? -16.406 0.596 -12.68 1 87.44 191 THR B C 1
ATOM 3834 O O . THR B 1 191 ? -15.844 0.546 -11.586 1 87.44 191 THR B O 1
ATOM 3837 N N . ALA B 1 192 ? -15.883 0.191 -13.797 1 86.31 192 ALA B N 1
ATOM 3838 C CA . ALA B 1 192 ? -14.578 -0.466 -13.781 1 86.31 192 ALA B CA 1
ATOM 3839 C C . ALA B 1 192 ? -13.492 0.489 -13.297 1 86.31 192 ALA B C 1
ATOM 3841 O O . ALA B 1 192 ? -12.609 0.099 -12.523 1 86.31 192 ALA B O 1
ATOM 3842 N N . VAL B 1 193 ? -13.547 1.655 -13.734 1 90.88 193 VAL B N 1
ATOM 3843 C CA . VAL B 1 193 ? -12.578 2.676 -13.352 1 90.88 193 VAL B CA 1
ATOM 3844 C C . VAL B 1 193 ? -12.773 3.039 -11.875 1 90.88 193 VAL B C 1
ATOM 3846 O O . VAL B 1 193 ? -11.797 3.164 -11.133 1 90.88 193 VAL B O 1
ATOM 3849 N N . ASP B 1 194 ? -13.984 3.109 -11.492 1 91 194 ASP B N 1
ATOM 3850 C CA . ASP B 1 194 ? -14.273 3.451 -10.102 1 91 194 ASP B CA 1
ATOM 3851 C C . ASP B 1 194 ? -13.805 2.355 -9.156 1 91 194 ASP B C 1
ATOM 3853 O O . ASP B 1 194 ? -13.305 2.643 -8.062 1 91 194 ASP B O 1
ATOM 3857 N N . ASN B 1 195 ? -14.016 1.176 -9.578 1 86.94 195 ASN B N 1
ATOM 3858 C CA . ASN B 1 195 ? -13.531 0.06 -8.766 1 86.94 195 ASN B CA 1
ATOM 3859 C C . ASN B 1 195 ? -12.016 0.087 -8.617 1 86.94 195 ASN B C 1
ATOM 3861 O O . ASN B 1 195 ? -11.484 -0.208 -7.547 1 86.94 195 ASN B O 1
ATOM 3865 N N . THR B 1 196 ? -11.391 0.399 -9.664 1 90.62 196 THR B N 1
ATOM 3866 C CA . THR B 1 196 ? -9.938 0.523 -9.625 1 90.62 196 THR B CA 1
ATOM 3867 C C . THR B 1 196 ? -9.523 1.637 -8.672 1 90.62 196 THR B C 1
ATOM 3869 O O . THR B 1 196 ? -8.609 1.456 -7.859 1 90.62 196 THR B O 1
ATOM 3872 N N . LEU B 1 197 ? -10.188 2.729 -8.766 1 92.06 197 LEU B N 1
ATOM 3873 C CA . LEU B 1 197 ? -9.906 3.859 -7.891 1 92.06 197 LEU B CA 1
ATOM 3874 C C . LEU B 1 197 ? -10.203 3.508 -6.438 1 92.06 197 LEU B C 1
ATOM 3876 O O . LEU B 1 197 ? -9.5 3.951 -5.531 1 92.06 197 LEU B O 1
ATOM 3880 N N . GLN B 1 198 ? -11.18 2.73 -6.25 1 87.88 198 GLN B N 1
ATOM 3881 C CA . GLN B 1 198 ? -11.539 2.305 -4.902 1 87.88 198 GLN B CA 1
ATOM 3882 C C . GLN B 1 198 ? -10.461 1.404 -4.305 1 87.88 198 GLN B C 1
ATOM 3884 O O . GLN B 1 198 ? -10.156 1.494 -3.113 1 87.88 198 GLN B O 1
ATOM 3889 N N . PHE B 1 199 ? -9.898 0.547 -5.125 1 87.56 199 PHE B N 1
ATOM 3890 C CA . PHE B 1 199 ? -8.797 -0.292 -4.676 1 87.56 199 PHE B CA 1
ATOM 3891 C C . PHE B 1 199 ? -7.625 0.562 -4.207 1 87.56 199 PHE B C 1
ATOM 3893 O O . PHE B 1 199 ? -7.059 0.316 -3.139 1 87.56 199 PHE B O 1
ATOM 3900 N N . LEU B 1 200 ? -7.387 1.493 -4.973 1 91.94 200 LEU B N 1
ATOM 3901 C CA . LEU B 1 200 ? -6.27 2.375 -4.66 1 91.94 200 LEU B CA 1
ATOM 3902 C C . LEU B 1 200 ? -6.562 3.201 -3.41 1 91.94 200 LEU B C 1
ATOM 3904 O O . LEU B 1 200 ? -5.684 3.389 -2.564 1 91.94 200 LEU B O 1
ATOM 3908 N N . GLN B 1 201 ? -7.773 3.654 -3.344 1 88.25 201 GLN B N 1
ATOM 3909 C CA . GLN B 1 201 ? -8.203 4.418 -2.178 1 88.25 201 GLN B CA 1
ATOM 3910 C C . GLN B 1 201 ? -8.047 3.604 -0.897 1 88.25 201 GLN B C 1
ATOM 3912 O O . GLN B 1 201 ? -7.59 4.125 0.122 1 88.25 201 GLN B O 1
ATOM 3917 N N . ASN B 1 202 ? -8.352 2.35 -0.894 1 86.62 202 ASN B N 1
ATOM 3918 C CA . ASN B 1 202 ? -8.312 1.486 0.282 1 86.62 202 ASN B CA 1
ATOM 3919 C C . ASN B 1 202 ? -6.883 1.197 0.72 1 86.62 202 ASN B C 1
ATOM 3921 O O . ASN B 1 202 ? -6.641 0.869 1.882 1 86.62 202 ASN B O 1
ATOM 3925 N N . ALA B 1 203 ? -6.027 1.358 -0.187 1 91.75 203 ALA B N 1
ATOM 3926 C CA . ALA B 1 203 ? -4.629 1.083 0.125 1 91.75 203 ALA B CA 1
ATOM 3927 C C . ALA B 1 203 ? -3.949 2.311 0.729 1 91.75 203 ALA B C 1
ATOM 3929 O O . ALA B 1 203 ? -2.883 2.201 1.339 1 91.75 203 ALA B O 1
ATOM 3930 N N . ALA B 1 204 ? -4.531 3.471 0.587 1 88.88 204 ALA B N 1
ATOM 3931 C CA . ALA B 1 204 ? -3.885 4.734 0.929 1 88.88 204 ALA B CA 1
ATOM 3932 C C . ALA B 1 204 ? -3.535 4.785 2.414 1 88.88 204 ALA B C 1
ATOM 3934 O O . ALA B 1 204 ? -2.369 4.949 2.779 1 88.88 204 ALA B O 1
ATOM 3935 N N . ALA B 1 205 ? -4.488 4.477 3.279 1 86.81 205 ALA B N 1
ATOM 3936 C CA . ALA B 1 205 ? -4.293 4.664 4.715 1 86.81 205 ALA B CA 1
ATOM 3937 C C . ALA B 1 205 ? -3.295 3.65 5.266 1 86.81 205 ALA B C 1
ATOM 3939 O O . ALA B 1 205 ? -2.314 4.023 5.914 1 86.81 205 ALA B O 1
ATOM 3940 N N . PRO B 1 206 ? -3.469 2.367 5 1 91.5 206 PRO B N 1
ATOM 3941 C CA . PRO B 1 206 ? -2.537 1.411 5.602 1 91.5 206 PRO B CA 1
ATOM 3942 C C . PRO B 1 206 ? -1.104 1.589 5.102 1 91.5 206 PRO B C 1
ATOM 3944 O O . PRO B 1 206 ? -0.155 1.46 5.879 1 91.5 206 PRO B O 1
ATOM 3947 N N . VAL B 1 207 ? -0.964 1.896 3.836 1 93.31 207 VAL B N 1
ATOM 3948 C CA . VAL B 1 207 ? 0.376 2.092 3.293 1 93.31 207 VAL B CA 1
ATOM 3949 C C . VAL B 1 207 ? 0.988 3.365 3.871 1 93.31 207 VAL B C 1
ATOM 3951 O O . VAL B 1 207 ? 2.168 3.385 4.234 1 93.31 207 VAL B O 1
ATOM 3954 N N . ALA B 1 208 ? 0.196 4.422 3.928 1 89.75 208 ALA B N 1
ATOM 3955 C CA . ALA B 1 208 ? 0.684 5.703 4.438 1 89.75 208 ALA B CA 1
ATOM 3956 C C . ALA B 1 208 ? 1.123 5.582 5.895 1 89.75 208 ALA B C 1
ATOM 3958 O O . ALA B 1 208 ? 2.188 6.074 6.27 1 89.75 208 ALA B O 1
ATOM 3959 N N . LEU B 1 209 ? 0.303 4.941 6.707 1 90 209 LEU B N 1
ATOM 3960 C CA . LEU B 1 209 ? 0.58 4.844 8.133 1 90 209 LEU B CA 1
ATOM 3961 C C . LEU B 1 209 ? 1.778 3.936 8.391 1 90 209 LEU B C 1
ATOM 3963 O O . LEU B 1 209 ? 2.619 4.238 9.242 1 90 209 LEU B O 1
ATOM 3967 N N . PHE B 1 210 ? 1.853 2.842 7.695 1 94.31 210 PHE B N 1
ATOM 3968 C CA . PHE B 1 210 ? 3.025 1.98 7.793 1 94.31 210 PHE B CA 1
ATOM 3969 C C . PHE B 1 210 ? 4.285 2.73 7.375 1 94.31 210 PHE B C 1
ATOM 3971 O O . PHE B 1 210 ? 5.309 2.668 8.062 1 94.31 210 PHE B O 1
ATOM 3978 N N . THR B 1 211 ? 4.195 3.414 6.23 1 92.5 211 THR B N 1
ATOM 3979 C CA . THR B 1 211 ? 5.332 4.16 5.707 1 92.5 211 THR B CA 1
ATOM 3980 C C . THR B 1 211 ? 5.77 5.242 6.691 1 92.5 211 THR B C 1
ATOM 3982 O O . THR B 1 211 ? 6.969 5.461 6.891 1 92.5 211 THR B O 1
ATOM 3985 N N . LEU B 1 212 ? 4.812 5.914 7.23 1 88.62 212 LEU B N 1
ATOM 3986 C CA . LEU B 1 212 ? 5.109 6.918 8.242 1 88.62 212 LEU B CA 1
ATOM 3987 C C . LEU B 1 212 ? 5.895 6.305 9.398 1 88.62 212 LEU B C 1
ATOM 3989 O O . LEU B 1 212 ? 6.887 6.879 9.859 1 88.62 212 LEU B O 1
ATOM 3993 N N . GLY B 1 213 ? 5.457 5.16 9.891 1 91.56 213 GLY B N 1
ATOM 3994 C CA . GLY B 1 213 ? 6.164 4.477 10.961 1 91.56 213 GLY B CA 1
ATOM 3995 C C . GLY B 1 213 ? 7.602 4.137 10.609 1 91.56 213 GLY B C 1
ATOM 3996 O O . GLY B 1 213 ? 8.516 4.379 11.406 1 91.56 213 GLY B O 1
ATOM 3997 N N . VAL B 1 214 ? 7.766 3.582 9.438 1 94.62 214 VAL B N 1
ATOM 3998 C CA . VAL B 1 214 ? 9.102 3.227 8.984 1 94.62 214 VAL B CA 1
ATOM 3999 C C . VAL B 1 214 ? 9.969 4.48 8.898 1 94.62 214 VAL B C 1
ATOM 4001 O O . VAL B 1 214 ? 11.117 4.48 9.352 1 94.62 214 VAL B O 1
ATOM 4004 N N . THR B 1 215 ? 9.422 5.516 8.281 1 90.06 215 THR B N 1
ATOM 4005 C CA . THR B 1 215 ? 10.172 6.754 8.094 1 90.06 215 THR B CA 1
ATOM 4006 C C . THR B 1 215 ? 10.602 7.34 9.43 1 90.06 215 THR B C 1
ATOM 4008 O O . THR B 1 215 ? 11.742 7.762 9.594 1 90.06 215 THR B O 1
ATOM 4011 N N . VAL B 1 216 ? 9.703 7.367 10.352 1 88.06 216 VAL B N 1
ATOM 4012 C CA . VAL B 1 216 ? 10.008 7.887 11.68 1 88.06 216 VAL B CA 1
ATOM 4013 C C . VAL B 1 216 ? 11.094 7.039 12.328 1 88.06 216 VAL B C 1
ATOM 4015 O O . VAL B 1 216 ? 12 7.574 12.977 1 88.06 216 VAL B O 1
ATOM 4018 N N . ALA B 1 217 ? 11.031 5.738 12.141 1 92.06 217 ALA B N 1
ATOM 4019 C CA . ALA B 1 217 ? 12.008 4.82 12.734 1 92.06 217 ALA B CA 1
ATOM 4020 C C . ALA B 1 217 ? 13.398 5.059 12.164 1 92.06 217 ALA B C 1
ATOM 4022 O O . ALA B 1 217 ? 14.406 4.84 12.852 1 92.06 217 ALA B O 1
ATOM 4023 N N . LEU B 1 218 ? 13.422 5.469 10.961 1 91.19 218 LEU B N 1
ATOM 4024 C CA . LEU B 1 218 ? 14.703 5.594 10.273 1 91.19 218 LEU B CA 1
ATOM 4025 C C . LEU B 1 218 ? 15.281 6.992 10.453 1 91.19 218 LEU B C 1
ATOM 4027 O O . LEU B 1 218 ? 16.406 7.258 10.031 1 91.19 218 LEU B O 1
ATOM 4031 N N . ARG B 1 219 ? 14.492 7.871 11.039 1 86.19 219 ARG B N 1
ATOM 4032 C CA . ARG B 1 219 ? 14.977 9.227 11.281 1 86.19 219 ARG B CA 1
ATOM 4033 C C . ARG B 1 219 ? 15.945 9.266 12.453 1 86.19 219 ARG B C 1
ATOM 4035 O O . ARG B 1 219 ? 15.797 8.508 13.414 1 86.19 219 ARG B O 1
ATOM 4042 N N . PRO B 1 220 ? 16.938 10.055 12.273 1 82.06 220 PRO B N 1
ATOM 4043 C CA . PRO B 1 220 ? 17.828 10.219 13.422 1 82.06 220 PRO B CA 1
ATOM 4044 C C . PRO B 1 220 ? 17.156 10.875 14.617 1 82.06 220 PRO B C 1
ATOM 4046 O O . PRO B 1 220 ? 16.312 11.766 14.438 1 82.06 220 PRO B O 1
ATOM 4049 N N . PHE B 1 221 ? 17.25 10.258 15.695 1 82.5 221 PHE B N 1
ATOM 4050 C CA . PHE B 1 221 ? 16.766 10.852 16.938 1 82.5 221 PHE B CA 1
ATOM 4051 C C . PHE B 1 221 ? 17.906 11.477 17.719 1 82.5 221 PHE B C 1
ATOM 4053 O O . PHE B 1 221 ? 18.859 10.789 18.125 1 82.5 221 PHE B O 1
ATOM 4060 N N . GLY B 1 222 ? 17.922 12.75 17.625 1 79.75 222 GLY B N 1
ATOM 4061 C CA . GLY B 1 222 ? 18.984 13.469 18.328 1 79.75 222 GLY B CA 1
ATOM 4062 C C . GLY B 1 222 ? 18.5 14.164 19.578 1 79.75 222 GLY B C 1
ATOM 4063 O O . GLY B 1 222 ? 17.531 13.727 20.203 1 79.75 222 GLY B O 1
ATOM 4064 N N . ARG B 1 223 ? 19.297 15.133 20.031 1 87.31 223 ARG B N 1
ATOM 4065 C CA . ARG B 1 223 ? 18.953 15.93 21.203 1 87.31 223 ARG B CA 1
ATOM 4066 C C . ARG B 1 223 ? 17.656 16.703 20.984 1 87.31 223 ARG B C 1
ATOM 4068 O O . ARG B 1 223 ? 17.375 17.141 19.875 1 87.31 223 ARG B O 1
ATOM 4075 N N . VAL B 1 224 ? 16.859 16.797 22.016 1 90.81 224 VAL B N 1
ATOM 4076 C CA . VAL B 1 224 ? 15.609 17.547 21.938 1 90.81 224 VAL B CA 1
ATOM 4077 C C . VAL B 1 224 ? 15.844 19 22.312 1 90.81 224 VAL B C 1
ATOM 4079 O O . VAL B 1 224 ? 15.984 19.344 23.484 1 90.81 224 VAL B O 1
ATOM 4082 N N . PRO B 1 225 ? 15.836 19.828 21.266 1 91.31 225 PRO B N 1
ATOM 4083 C CA . PRO B 1 225 ? 16 21.25 21.578 1 91.31 225 PRO B CA 1
ATOM 4084 C C . PRO B 1 225 ? 14.852 21.812 22.406 1 91.31 225 PRO B C 1
ATOM 4086 O O . PRO B 1 225 ? 13.75 21.25 22.391 1 91.31 225 PRO B O 1
ATOM 4089 N N . TRP B 1 226 ? 15.031 22.938 23.047 1 91.12 226 TRP B N 1
ATOM 4090 C CA . TRP B 1 226 ? 14.102 23.469 24.047 1 91.12 226 TRP B CA 1
ATOM 4091 C C . TRP B 1 226 ? 12.82 23.953 23.375 1 91.12 226 TRP B C 1
ATOM 4093 O O . TRP B 1 226 ? 11.773 24.047 24.016 1 91.12 226 TRP B O 1
ATOM 4103 N N . GLU B 1 227 ? 12.953 24.281 22.109 1 95.19 227 GLU B N 1
ATOM 4104 C CA . GLU B 1 227 ? 11.781 24.812 21.422 1 95.19 227 GLU B CA 1
ATOM 4105 C C . GLU B 1 227 ? 10.836 23.688 21 1 95.19 227 GLU B C 1
ATOM 4107 O O . GLU B 1 227 ? 9.656 23.938 20.734 1 95.19 227 GLU B O 1
ATOM 4112 N N . ILE B 1 228 ? 11.273 22.484 20.984 1 97 228 ILE B N 1
ATOM 4113 C CA . ILE B 1 228 ? 10.539 21.391 20.359 1 97 228 ILE B CA 1
ATOM 4114 C C . ILE B 1 228 ? 9.281 21.094 21.188 1 97 228 ILE B C 1
ATOM 4116 O O . ILE B 1 228 ? 8.188 20.969 20.641 1 97 228 ILE B O 1
ATOM 4120 N N . PRO B 1 229 ? 9.367 20.969 22.531 1 97.06 229 PRO B N 1
ATOM 4121 C CA . PRO B 1 229 ? 8.133 20.703 23.281 1 97.06 229 PRO B CA 1
ATOM 4122 C C . PRO B 1 229 ? 7.07 21.781 23.062 1 97.06 229 PRO B C 1
ATOM 4124 O O . PRO B 1 229 ? 5.883 21.469 22.953 1 97.06 229 PRO B O 1
ATOM 4127 N N . GLY B 1 230 ? 7.484 23.031 23.031 1 98.06 230 GLY B N 1
ATOM 4128 C CA . GLY B 1 230 ? 6.547 24.109 22.766 1 98.06 230 GLY B CA 1
ATOM 4129 C C . GLY B 1 230 ? 5.898 24.016 21.391 1 98.06 230 GLY B C 1
ATOM 4130 O O . GLY B 1 230 ? 4.691 24.219 21.266 1 98.06 230 GLY B O 1
ATOM 4131 N N . ILE B 1 231 ? 6.672 23.719 20.406 1 98.44 231 ILE B N 1
ATOM 4132 C CA . ILE B 1 231 ? 6.191 23.625 19.031 1 98.44 231 ILE B CA 1
ATOM 4133 C C . ILE B 1 231 ? 5.234 22.438 18.906 1 98.44 231 ILE B C 1
ATOM 4135 O O . ILE B 1 231 ? 4.172 22.562 18.281 1 98.44 231 ILE B O 1
ATOM 4139 N N . VAL B 1 232 ? 5.602 21.328 19.516 1 98.38 232 VAL B N 1
ATOM 4140 C CA . VAL B 1 232 ? 4.758 20.141 19.5 1 98.38 232 VAL B CA 1
ATOM 4141 C C . VAL B 1 232 ? 3.451 20.422 20.234 1 98.38 232 VAL B C 1
ATOM 4143 O O . VAL B 1 232 ? 2.383 19.969 19.812 1 98.38 232 VAL B O 1
ATOM 4146 N N . ALA B 1 233 ? 3.514 21.172 21.312 1 98.5 233 ALA B N 1
ATOM 4147 C CA . ALA B 1 233 ? 2.316 21.547 22.062 1 98.5 233 ALA B CA 1
ATOM 4148 C C . ALA B 1 233 ? 1.4 22.438 21.219 1 98.5 233 ALA B C 1
ATOM 4150 O O . ALA B 1 233 ? 0.174 22.328 21.297 1 98.5 233 ALA B O 1
ATOM 4151 N N . VAL B 1 234 ? 1.984 23.297 20.453 1 98.69 234 VAL B N 1
ATOM 4152 C CA . VAL B 1 234 ? 1.185 24.125 19.562 1 98.69 234 VAL B CA 1
ATOM 4153 C C . VAL B 1 234 ? 0.472 23.234 18.547 1 98.69 234 VAL B C 1
ATOM 4155 O O . VAL B 1 234 ? -0.739 23.359 18.344 1 98.69 234 VAL B O 1
ATOM 4158 N N . LYS B 1 235 ? 1.167 22.344 17.938 1 98.69 235 LYS B N 1
ATOM 4159 C CA . LYS B 1 235 ? 0.631 21.5 16.875 1 98.69 235 LYS B CA 1
ATOM 4160 C C . LYS B 1 235 ? -0.465 20.578 17.391 1 98.69 235 LYS B C 1
ATOM 4162 O O . LYS B 1 235 ? -1.497 20.406 16.75 1 98.69 235 LYS B O 1
ATOM 4167 N N . LEU B 1 236 ? -0.267 20.016 18.594 1 98.56 236 LEU B N 1
ATOM 4168 C CA . LEU B 1 236 ? -1.123 18.922 19.031 1 98.56 236 LEU B CA 1
ATOM 4169 C C . LEU B 1 236 ? -2.209 19.422 19.969 1 98.56 236 LEU B C 1
ATOM 4171 O O . LEU B 1 236 ? -3.242 18.766 20.141 1 98.56 236 LEU B O 1
ATOM 4175 N N . LEU B 1 237 ? -2.014 20.547 20.609 1 98.38 237 LEU B N 1
ATOM 4176 C CA . LEU B 1 237 ? -2.973 21.047 21.594 1 98.38 237 LEU B CA 1
ATOM 4177 C C . LEU B 1 237 ? -3.572 22.375 21.156 1 98.38 237 LEU B C 1
ATOM 4179 O O . LEU B 1 237 ? -4.789 22.484 21 1 98.38 237 LEU B O 1
ATOM 4183 N N . LEU B 1 238 ? -2.746 23.328 20.891 1 98.69 238 LEU B N 1
ATOM 4184 C CA . LEU B 1 238 ? -3.229 24.672 20.625 1 98.69 238 LEU B CA 1
ATOM 4185 C C . LEU B 1 238 ? -3.922 24.734 19.266 1 98.69 238 LEU B C 1
ATOM 4187 O O . LEU B 1 238 ? -4.961 25.391 19.125 1 98.69 238 LEU B O 1
ATOM 4191 N N . HIS B 1 239 ? -3.324 24.156 18.25 1 98.69 239 HIS B N 1
ATOM 4192 C CA . HIS B 1 239 ? -3.885 24.188 16.891 1 98.69 239 HIS B CA 1
ATOM 4193 C C . HIS B 1 239 ? -5.309 23.641 16.891 1 98.69 239 HIS B C 1
ATOM 4195 O O . HIS B 1 239 ? -6.23 24.312 16.406 1 98.69 239 HIS B O 1
ATOM 4201 N N . PRO B 1 240 ? -5.586 22.422 17.422 1 98.25 240 PRO B N 1
ATOM 4202 C CA . PRO B 1 240 ? -6.969 21.938 17.453 1 98.25 240 PRO B CA 1
ATOM 4203 C C . PRO B 1 240 ? -7.887 22.828 18.297 1 98.25 240 PRO B C 1
ATOM 4205 O O . PRO B 1 240 ? -9.062 22.984 17.969 1 98.25 240 PRO B O 1
ATOM 4208 N N . LEU B 1 241 ? -7.383 23.406 19.328 1 98.12 241 LEU B N 1
ATOM 4209 C CA . LEU B 1 241 ? -8.195 24.297 20.156 1 98.12 241 LEU B CA 1
ATOM 4210 C C . LEU B 1 241 ? -8.555 25.562 19.391 1 98.12 241 LEU B C 1
ATOM 4212 O O . LEU B 1 241 ? -9.68 26.062 19.5 1 98.12 241 LEU B O 1
ATOM 4216 N N . ILE B 1 242 ? -7.594 26.125 18.688 1 98.5 242 ILE B N 1
ATOM 4217 C CA . ILE B 1 242 ? -7.848 27.312 17.859 1 98.5 242 ILE B CA 1
ATOM 4218 C C . ILE B 1 242 ? -8.922 27 16.828 1 98.5 242 ILE B C 1
ATOM 4220 O O . ILE B 1 242 ? -9.875 27.75 16.656 1 98.5 242 ILE B O 1
ATOM 4224 N N . VAL B 1 243 ? -8.734 25.891 16.141 1 98.25 243 VAL B N 1
ATOM 4225 C CA . VAL B 1 243 ? -9.68 25.5 15.102 1 98.25 243 VAL B CA 1
ATOM 4226 C C . VAL B 1 243 ? -11.055 25.266 15.719 1 98.25 243 VAL B C 1
ATOM 4228 O O . VAL B 1 243 ? -12.078 25.641 15.148 1 98.25 243 VAL B O 1
ATOM 4231 N N . PHE B 1 244 ? -11.047 24.609 16.859 1 97.56 244 PHE B N 1
ATOM 4232 C CA . PHE B 1 244 ? -12.297 24.406 17.594 1 97.56 244 PHE B CA 1
ATOM 4233 C C . PHE B 1 244 ? -13 25.75 17.844 1 97.56 244 PHE B C 1
ATOM 4235 O O . PHE B 1 244 ? -14.188 25.891 17.562 1 97.56 244 PHE B O 1
ATOM 4242 N N . GLY B 1 245 ? -12.328 26.672 18.375 1 97.38 245 GLY B N 1
ATOM 4243 C CA . GLY B 1 245 ? -12.883 28 18.625 1 97.38 245 GLY B CA 1
ATOM 4244 C C . GLY B 1 245 ? -13.375 28.688 17.375 1 97.38 245 GLY B C 1
ATOM 4245 O O . GLY B 1 245 ? -14.43 29.344 17.375 1 97.38 245 GLY B O 1
ATOM 4246 N N . LEU B 1 246 ? -12.656 28.531 16.312 1 97.75 246 LEU B N 1
ATOM 4247 C CA . LEU B 1 246 ? -13.023 29.172 15.047 1 97.75 246 LEU B CA 1
ATOM 4248 C C . LEU B 1 246 ? -14.273 28.516 14.453 1 97.75 246 LEU B C 1
ATOM 4250 O O . LEU B 1 246 ? -15.078 29.188 13.805 1 97.75 246 LEU B O 1
ATOM 4254 N N . MET B 1 247 ? -14.352 27.172 14.68 1 96.81 247 MET B N 1
ATOM 4255 C CA . MET B 1 247 ? -15.57 26.5 14.219 1 96.81 247 MET B CA 1
ATOM 4256 C C . MET B 1 247 ? -16.797 27.031 14.945 1 96.81 247 MET B C 1
ATOM 4258 O O . MET B 1 247 ? -17.875 27.141 14.367 1 96.81 247 MET B O 1
ATOM 4262 N N . LEU B 1 248 ? -16.641 27.391 16.203 1 94.69 248 LEU B N 1
ATOM 4263 C CA . LEU B 1 248 ? -17.734 27.953 16.984 1 94.69 248 LEU B CA 1
ATOM 4264 C C . LEU B 1 248 ? -18.016 29.406 16.578 1 94.69 248 LEU B C 1
ATOM 4266 O O . LEU B 1 248 ? -19.172 29.828 16.5 1 94.69 248 LEU B O 1
ATOM 4270 N N . ALA B 1 249 ? -17.016 30.141 16.25 1 95.12 249 ALA B N 1
ATOM 4271 C CA . ALA B 1 249 ? -17.125 31.578 16 1 95.12 249 ALA B CA 1
ATOM 4272 C C . ALA B 1 249 ? -17.625 31.844 14.586 1 95.12 249 ALA B C 1
ATOM 4274 O O . ALA B 1 249 ? -18.328 32.844 14.352 1 95.12 249 ALA B O 1
ATOM 4275 N N . CYS B 1 250 ? -17.25 31 13.656 1 92.69 250 CYS B N 1
ATOM 4276 C CA . CYS B 1 250 ? -17.516 31.266 12.25 1 92.69 250 CYS B CA 1
ATOM 4277 C C . CYS B 1 250 ? -18.656 30.406 11.734 1 92.69 250 CYS B C 1
ATOM 4279 O O . CYS B 1 250 ? -18.984 30.453 10.539 1 92.69 250 CYS B O 1
ATOM 4281 N N . GLY B 1 251 ? -19.234 29.656 12.656 1 84.81 251 GLY B N 1
ATOM 4282 C CA . GLY B 1 251 ? -20.312 28.781 12.25 1 84.81 251 GLY B CA 1
ATOM 4283 C C . GLY B 1 251 ? -21.594 29.516 11.945 1 84.81 251 GLY B C 1
ATOM 4284 O O . GLY B 1 251 ? -21.594 30.734 11.797 1 84.81 251 GLY B O 1
ATOM 4285 N N . PRO B 1 252 ? -22.562 28.812 11.68 1 89.62 252 PRO B N 1
ATOM 4286 C CA . PRO B 1 252 ? -22.75 27.406 12.031 1 89.62 252 PRO B CA 1
ATOM 4287 C C . PRO B 1 252 ? -22.203 26.453 10.969 1 89.62 252 PRO B C 1
ATOM 4289 O O . PRO B 1 252 ? -22.359 26.703 9.773 1 89.62 252 PRO B O 1
ATOM 4292 N N . PHE B 1 253 ? -21.484 25.469 11.281 1 93.75 253 PHE B N 1
ATOM 4293 C CA . PHE B 1 253 ? -21.062 24.312 10.5 1 93.75 253 PHE B CA 1
ATOM 4294 C C . PHE B 1 253 ? -21.75 23.047 10.992 1 93.75 253 PHE B C 1
ATOM 4296 O O . PHE B 1 253 ? -22.156 22.969 12.156 1 93.75 253 PHE B O 1
ATOM 4303 N N . THR B 1 254 ? -22.031 22.125 10.047 1 92.38 254 THR B N 1
ATOM 4304 C CA . THR B 1 254 ? -22.547 20.844 10.516 1 92.38 254 THR B CA 1
ATOM 4305 C C . THR B 1 254 ? -21.531 20.156 11.438 1 92.38 254 THR B C 1
ATOM 4307 O O . THR B 1 254 ? -20.344 20.5 11.422 1 92.38 254 THR B O 1
ATOM 4310 N N . LEU B 1 255 ? -22.016 19.297 12.242 1 92.56 255 LEU B N 1
ATOM 4311 C CA . LEU B 1 255 ? -21.172 18.562 13.18 1 92.56 255 LEU B CA 1
ATOM 4312 C C . LEU B 1 255 ? -20.047 17.859 12.438 1 92.56 255 LEU B C 1
ATOM 4314 O O . LEU B 1 255 ? -18.906 17.828 12.922 1 92.56 255 LEU B O 1
ATOM 4318 N N . GLU B 1 256 ? -20.312 17.25 11.297 1 92.25 256 GLU B N 1
ATOM 4319 C CA . GLU B 1 256 ? -19.328 16.516 10.523 1 92.25 256 GLU B CA 1
ATOM 4320 C C . GLU B 1 256 ? -18.203 17.438 10.047 1 92.25 256 GLU B C 1
ATOM 4322 O O . GLU B 1 256 ? -17.016 17.078 10.125 1 92.25 256 GLU B O 1
ATOM 4327 N N . TRP B 1 257 ? -18.578 18.594 9.625 1 94.38 257 TRP B N 1
ATOM 4328 C CA . TRP B 1 257 ? -17.594 19.547 9.125 1 94.38 257 TRP B CA 1
ATOM 4329 C C . TRP B 1 257 ? -16.703 20.047 10.258 1 94.38 257 TRP B C 1
ATOM 4331 O O . TRP B 1 257 ? -15.477 20.047 10.133 1 94.38 257 TRP B O 1
ATOM 4341 N N . ALA B 1 258 ? -17.359 20.438 11.328 1 96.31 258 ALA B N 1
ATOM 4342 C CA . ALA B 1 258 ? -16.625 20.984 12.469 1 96.31 258 ALA B CA 1
ATOM 4343 C C . ALA B 1 258 ? -15.711 19.922 13.086 1 96.31 258 ALA B C 1
ATOM 4345 O O . ALA B 1 258 ? -14.555 20.188 13.414 1 96.31 258 ALA B O 1
ATOM 4346 N N . ALA B 1 259 ? -16.234 18.734 13.203 1 96.06 259 ALA B N 1
ATOM 4347 C CA . ALA B 1 259 ? -15.445 17.641 13.773 1 96.06 259 ALA B CA 1
ATOM 4348 C C . ALA B 1 259 ? -14.258 17.297 12.883 1 96.06 259 ALA B C 1
ATOM 4350 O O . ALA B 1 259 ? -13.172 17 13.375 1 96.06 259 ALA B O 1
ATOM 4351 N N . THR B 1 260 ? -14.484 17.344 11.578 1 95.75 260 THR B N 1
ATOM 4352 C CA . THR B 1 260 ? -13.398 17.078 10.641 1 95.75 260 THR B CA 1
ATOM 4353 C C . THR B 1 260 ? -12.289 18.109 10.797 1 95.75 260 THR B C 1
ATOM 4355 O O . THR B 1 260 ? -11.102 17.766 10.805 1 95.75 260 THR B O 1
ATOM 4358 N N . ALA B 1 261 ? -12.734 19.359 10.914 1 97.38 261 ALA B N 1
ATOM 4359 C CA . ALA B 1 261 ? -11.758 20.438 11.062 1 97.38 261 ALA B CA 1
ATOM 4360 C C . ALA B 1 261 ? -10.891 20.234 12.305 1 97.38 261 ALA B C 1
ATOM 4362 O O . ALA B 1 261 ? -9.664 20.344 12.234 1 97.38 261 ALA B O 1
ATOM 4363 N N . VAL B 1 262 ? -11.5 19.906 13.383 1 97.75 262 VAL B N 1
ATOM 4364 C CA . VAL B 1 262 ? -10.789 19.719 14.641 1 97.75 262 VAL B CA 1
ATOM 4365 C C . VAL B 1 262 ? -9.891 18.484 14.562 1 97.75 262 VAL B C 1
ATOM 4367 O O . VAL B 1 262 ? -8.75 18.516 15.023 1 97.75 262 VAL B O 1
ATOM 4370 N N . LEU B 1 263 ? -10.391 17.469 13.969 1 95.56 263 LEU B N 1
ATOM 4371 C CA . LEU B 1 263 ? -9.625 16.234 13.805 1 95.56 263 LEU B CA 1
ATOM 4372 C C . LEU B 1 263 ? -8.375 16.484 12.969 1 95.56 263 LEU B C 1
ATOM 4374 O O . LEU B 1 263 ? -7.277 16.062 13.344 1 95.56 263 LEU B O 1
ATOM 4378 N N . MET B 1 264 ? -8.539 17.188 11.883 1 96.94 264 MET B N 1
ATOM 4379 C CA . MET B 1 264 ? -7.418 17.469 10.992 1 96.94 264 MET B CA 1
ATOM 4380 C C . MET B 1 264 ? -6.379 18.328 11.695 1 96.94 264 MET B C 1
ATOM 4382 O O . MET B 1 264 ? -5.176 18.125 11.516 1 96.94 264 MET B O 1
ATOM 4386 N N . ALA B 1 265 ? -6.867 19.25 12.477 1 98 265 ALA B N 1
ATOM 4387 C CA . ALA B 1 265 ? -5.973 20.141 13.211 1 98 265 ALA B CA 1
ATOM 4388 C C . ALA B 1 265 ? -5.211 19.375 14.297 1 98 265 ALA B C 1
ATOM 4390 O O . ALA B 1 265 ? -4.18 19.859 14.781 1 98 265 ALA B O 1
ATOM 4391 N N . SER B 1 266 ? -5.684 18.234 14.672 1 97.38 266 SER B N 1
ATOM 4392 C CA . SER B 1 266 ? -5.125 17.484 15.797 1 97.38 266 SER B CA 1
ATOM 4393 C C . SER B 1 266 ? -4.039 16.516 15.328 1 97.38 266 SER B C 1
ATOM 4395 O O . SER B 1 266 ? -3.416 15.836 16.141 1 97.38 266 SER B O 1
ATOM 4397 N N . LEU B 1 267 ? -3.801 16.422 14.062 1 96.81 267 LEU B N 1
ATOM 4398 C CA . LEU B 1 267 ? -2.809 15.508 13.508 1 96.81 267 LEU B CA 1
ATOM 4399 C C . LEU B 1 267 ? -1.399 15.922 13.922 1 96.81 267 LEU B C 1
ATOM 4401 O O . LEU B 1 267 ? -1.137 17.109 14.141 1 96.81 267 LEU B O 1
ATOM 4405 N N . PRO B 1 268 ? -0.452 15 14.047 1 96.44 268 PRO B N 1
ATOM 4406 C CA . PRO B 1 268 ? 0.933 15.336 14.383 1 96.44 268 PRO B CA 1
ATOM 4407 C C . PRO B 1 268 ? 1.659 16.047 13.25 1 96.44 268 PRO B C 1
ATOM 4409 O O . PRO B 1 268 ? 1.132 16.156 12.141 1 96.44 268 PRO B O 1
ATOM 4412 N N . PRO B 1 269 ? 2.871 16.562 13.586 1 96.75 269 PRO B N 1
ATOM 4413 C CA . PRO B 1 269 ? 3.619 17.25 12.523 1 96.75 269 PRO B CA 1
ATOM 4414 C C . PRO B 1 269 ? 3.814 16.375 11.289 1 96.75 269 PRO B C 1
ATOM 4416 O O . PRO B 1 269 ? 4.074 15.172 11.414 1 96.75 269 PRO B O 1
ATOM 4419 N N . ALA B 1 270 ? 3.66 17 10.164 1 93.75 270 ALA B N 1
ATOM 4420 C CA . ALA B 1 270 ? 3.816 16.297 8.891 1 93.75 270 ALA B CA 1
ATOM 4421 C C . ALA B 1 270 ? 5.254 15.828 8.695 1 93.75 270 ALA B C 1
ATOM 4423 O O . ALA B 1 270 ? 6.199 16.516 9.086 1 93.75 270 ALA B O 1
ATOM 4424 N N . LEU B 1 271 ? 5.375 14.688 8.078 1 87.12 271 LEU B N 1
ATOM 4425 C CA . LEU B 1 271 ? 6.691 14.195 7.699 1 87.12 271 LEU B CA 1
ATOM 4426 C C . LEU B 1 271 ? 7.383 15.172 6.75 1 87.12 271 LEU B C 1
ATOM 4428 O O . LEU B 1 271 ? 8.609 15.281 6.75 1 87.12 271 LEU B O 1
ATOM 4432 N N . ASN B 1 272 ? 6.641 15.891 6.016 1 87.06 272 ASN B N 1
ATOM 4433 C CA . ASN B 1 272 ? 7.152 16.844 5.043 1 87.06 272 ASN B CA 1
ATOM 4434 C C . ASN B 1 272 ? 7.992 17.938 5.711 1 87.06 272 ASN B C 1
ATOM 4436 O O . ASN B 1 272 ? 8.82 18.578 5.062 1 87.06 272 ASN B O 1
ATOM 4440 N N . VAL B 1 273 ? 7.734 18.125 6.926 1 93.31 273 VAL B N 1
ATOM 4441 C CA . VAL B 1 273 ? 8.531 19.109 7.664 1 93.31 273 VAL B CA 1
ATOM 4442 C C . VAL B 1 273 ? 10.008 18.719 7.598 1 93.31 273 VAL B C 1
ATOM 4444 O O . VAL B 1 273 ? 10.859 19.562 7.328 1 93.31 273 VAL B O 1
ATOM 4447 N N . PHE B 1 274 ? 10.297 17.484 7.836 1 90.19 274 PHE B N 1
ATOM 4448 C CA . PHE B 1 274 ? 11.664 17 7.789 1 90.19 274 PHE B CA 1
ATOM 4449 C C . PHE B 1 274 ? 12.203 17.016 6.359 1 90.19 274 PHE B C 1
ATOM 4451 O O . PHE B 1 274 ? 13.359 17.375 6.133 1 90.19 274 PHE B O 1
ATOM 4458 N N . VAL B 1 275 ? 11.375 16.672 5.441 1 85.31 275 VAL B N 1
ATOM 4459 C CA . VAL B 1 275 ? 11.781 16.625 4.039 1 85.31 275 VAL B CA 1
ATOM 4460 C C . VAL B 1 275 ? 12.164 18.031 3.566 1 85.31 275 VAL B C 1
ATOM 4462 O O . VAL B 1 275 ? 13.195 18.203 2.916 1 85.31 275 VAL B O 1
ATOM 4465 N N . ILE B 1 276 ? 11.391 19 3.908 1 89 276 ILE B N 1
ATOM 4466 C CA . ILE B 1 276 ? 11.625 20.375 3.508 1 89 276 ILE B CA 1
ATOM 4467 C C . ILE B 1 276 ? 12.836 20.938 4.258 1 89 276 ILE B C 1
ATOM 4469 O O . ILE B 1 276 ? 13.656 21.656 3.68 1 89 276 ILE B O 1
ATOM 4473 N N . ALA B 1 277 ? 12.977 20.594 5.496 1 93.38 277 ALA B N 1
ATOM 4474 C CA . ALA B 1 277 ? 14.156 20.984 6.27 1 93.38 277 ALA B CA 1
ATOM 4475 C C . ALA B 1 277 ? 15.438 20.484 5.613 1 93.38 277 ALA B C 1
ATOM 4477 O O . ALA B 1 277 ? 16.438 21.203 5.543 1 93.38 277 ALA B O 1
ATOM 4478 N N . ARG B 1 278 ? 15.383 19.297 5.199 1 88.81 278 ARG B N 1
ATOM 4479 C CA . ARG B 1 278 ? 16.531 18.688 4.523 1 88.81 278 ARG B CA 1
ATOM 4480 C C . ARG B 1 278 ? 16.781 19.359 3.178 1 88.81 278 ARG B C 1
ATOM 4482 O O . ARG B 1 278 ? 17.938 19.609 2.805 1 88.81 278 ARG B O 1
ATOM 4489 N N . GLN B 1 279 ? 15.781 19.625 2.512 1 85.06 279 GLN B N 1
ATOM 4490 C CA . GLN B 1 279 ? 15.867 20.281 1.209 1 85.06 279 GLN B CA 1
ATOM 4491 C C . GLN B 1 279 ? 16.578 21.625 1.316 1 85.06 279 GLN B C 1
ATOM 4493 O O . GLN B 1 279 ? 17.391 21.984 0.467 1 85.06 279 GLN B O 1
ATOM 4498 N N . TYR B 1 280 ? 16.281 22.359 2.303 1 88.38 280 TYR B N 1
ATOM 4499 C CA . TYR B 1 280 ? 16.844 23.688 2.471 1 88.38 280 TYR B CA 1
ATOM 4500 C C . TYR B 1 280 ? 18.047 23.656 3.42 1 88.38 280 TYR B C 1
ATOM 4502 O O . TYR B 1 280 ? 18.625 24.688 3.73 1 88.38 280 TYR B O 1
ATOM 4510 N N . ASN B 1 281 ? 18.312 22.422 3.867 1 92.81 281 ASN B N 1
ATOM 4511 C CA . ASN B 1 281 ? 19.406 22.219 4.801 1 92.81 281 ASN B CA 1
ATOM 4512 C C . ASN B 1 281 ? 19.328 23.188 5.98 1 92.81 281 ASN B C 1
ATOM 4514 O O . ASN B 1 281 ? 20.297 23.875 6.277 1 92.81 281 ASN B O 1
ATOM 4518 N N . THR B 1 282 ? 18.188 23.312 6.492 1 94.19 282 THR B N 1
ATOM 4519 C CA . THR B 1 282 ? 17.891 24.188 7.621 1 94.19 282 THR B CA 1
ATOM 4520 C C . THR B 1 282 ? 17.062 23.469 8.68 1 94.19 282 THR B C 1
ATOM 4522 O O . THR B 1 282 ? 16 22.938 8.375 1 94.19 282 THR B O 1
ATOM 4525 N N . TRP B 1 283 ? 17.578 23.469 9.977 1 94.94 283 TRP B N 1
ATOM 4526 C CA . TRP B 1 283 ? 16.812 22.938 11.109 1 94.94 283 TRP B CA 1
ATOM 4527 C C . TRP B 1 283 ? 16.453 21.484 10.891 1 94.94 283 TRP B C 1
ATOM 4529 O O . TRP B 1 283 ? 15.344 21.062 11.203 1 94.94 283 TRP B O 1
ATOM 4539 N N . VAL B 1 284 ? 17.391 20.703 10.352 1 93.06 284 VAL B N 1
ATOM 4540 C CA . VAL B 1 284 ? 17.125 19.344 9.883 1 93.06 284 VAL B CA 1
ATOM 4541 C C . VAL B 1 284 ? 16.938 18.406 11.07 1 93.06 284 VAL B C 1
ATOM 4543 O O . VAL B 1 284 ? 15.906 17.734 11.188 1 93.06 284 VAL B O 1
ATOM 4546 N N . GLU B 1 285 ? 17.828 18.375 11.977 1 93.12 285 GLU B N 1
ATOM 4547 C CA . GLU B 1 285 ? 17.766 17.453 13.102 1 93.12 285 GLU B CA 1
ATOM 4548 C C . GLU B 1 285 ? 16.562 17.734 14 1 93.12 285 GLU B C 1
ATOM 4550 O O . GLU B 1 285 ? 15.797 16.828 14.336 1 93.12 285 GLU B O 1
ATOM 4555 N N . PRO B 1 286 ? 16.312 19.047 14.273 1 95.44 286 PRO B N 1
ATOM 4556 C CA . PRO B 1 286 ? 15.141 19.297 15.109 1 95.44 286 PRO B CA 1
ATOM 4557 C C . PRO B 1 286 ? 13.828 18.969 14.406 1 95.44 286 PRO B C 1
ATOM 4559 O O . PRO B 1 286 ? 12.867 18.562 15.055 1 95.44 286 PRO B O 1
ATOM 4562 N N . ALA B 1 287 ? 13.797 19.172 13.141 1 95.25 287 ALA B N 1
ATOM 4563 C CA . ALA B 1 287 ? 12.594 18.812 12.383 1 95.25 287 ALA B CA 1
ATOM 4564 C C . ALA B 1 287 ? 12.281 17.328 12.531 1 95.25 287 ALA B C 1
ATOM 4566 O O . ALA B 1 287 ? 11.125 16.938 12.727 1 95.25 287 ALA B O 1
ATOM 4567 N N . SER B 1 288 ? 13.328 16.547 12.461 1 92.88 288 SER B N 1
ATOM 4568 C CA . SER B 1 288 ? 13.172 15.109 12.641 1 92.88 288 SER B CA 1
ATOM 4569 C C . SER B 1 288 ? 12.656 14.781 14.039 1 92.88 288 SER B C 1
ATOM 4571 O O . SER B 1 288 ? 11.766 13.938 14.195 1 92.88 288 SER B O 1
ATOM 4573 N N . VAL B 1 289 ? 13.156 15.43 15.008 1 94.88 289 VAL B N 1
ATOM 4574 C CA . VAL B 1 289 ? 12.766 15.211 16.391 1 94.88 289 VAL B CA 1
ATOM 4575 C C . VAL B 1 289 ? 11.32 15.648 16.594 1 94.88 289 VAL B C 1
ATOM 4577 O O . VAL B 1 289 ? 10.547 14.969 17.281 1 94.88 289 VAL B O 1
ATOM 4580 N N . ALA B 1 290 ? 10.938 16.734 16.016 1 96.06 290 ALA B N 1
ATOM 4581 C CA . ALA B 1 290 ? 9.57 17.234 16.125 1 96.06 290 ALA B CA 1
ATOM 4582 C C . ALA B 1 290 ? 8.578 16.234 15.547 1 96.06 290 ALA B C 1
ATOM 4584 O O . ALA B 1 290 ? 7.527 15.977 16.141 1 96.06 290 ALA B O 1
ATOM 4585 N N . VAL B 1 291 ? 8.883 15.703 14.43 1 94.12 291 VAL B N 1
ATOM 4586 C CA . VAL B 1 291 ? 8.008 14.742 13.773 1 94.12 291 VAL B CA 1
ATOM 4587 C C . VAL B 1 291 ? 7.898 13.477 14.633 1 94.12 291 VAL B C 1
ATOM 4589 O O . VAL B 1 291 ? 6.801 12.953 14.836 1 94.12 291 VAL B O 1
ATOM 4592 N N . LEU B 1 292 ? 9.047 13.047 15.148 1 92.62 292 LEU B N 1
ATOM 4593 C CA . LEU B 1 292 ? 9.094 11.836 15.961 1 92.62 292 LEU B CA 1
ATOM 4594 C C . LEU B 1 292 ? 8.297 12.016 17.25 1 92.62 292 LEU B C 1
ATOM 4596 O O . LEU B 1 292 ? 7.379 11.234 17.531 1 92.62 292 LEU B O 1
ATOM 4600 N N . ILE B 1 293 ? 8.617 12.992 17.953 1 94.81 293 ILE B N 1
ATOM 4601 C CA . ILE B 1 293 ? 7.969 13.242 19.234 1 94.81 293 ILE B CA 1
ATOM 4602 C C . ILE B 1 293 ? 6.492 13.562 19.016 1 94.81 293 ILE B C 1
ATOM 4604 O O . ILE B 1 293 ? 5.629 13.07 19.75 1 94.81 293 ILE B O 1
ATOM 4608 N N . GLY B 1 294 ? 6.234 14.352 18.047 1 96.19 294 GLY B N 1
ATOM 4609 C CA . GLY B 1 294 ? 4.855 14.68 17.719 1 96.19 294 GLY B CA 1
ATOM 4610 C C . GLY B 1 294 ? 4.012 13.461 17.406 1 96.19 294 GLY B C 1
ATOM 4611 O O . GLY B 1 294 ? 2.857 13.367 17.828 1 96.19 294 GLY B O 1
ATOM 4612 N N . THR B 1 295 ? 4.586 12.562 16.641 1 92.88 295 THR B N 1
ATOM 4613 C CA . THR B 1 295 ? 3.873 11.344 16.266 1 92.88 295 THR B CA 1
ATOM 4614 C C . THR B 1 295 ? 3.576 10.492 17.5 1 92.88 295 THR B C 1
ATOM 4616 O O . THR B 1 295 ? 2.447 10.031 17.688 1 92.88 295 THR B O 1
ATOM 4619 N N . PHE B 1 296 ? 4.457 10.375 18.422 1 91.94 296 PHE B N 1
ATOM 4620 C CA . PHE B 1 296 ? 4.273 9.547 19.594 1 91.94 296 PHE B CA 1
ATOM 4621 C C . PHE B 1 296 ? 3.307 10.211 20.578 1 91.94 296 PHE B C 1
ATOM 4623 O O . PHE B 1 296 ? 2.428 9.547 21.141 1 91.94 296 PHE B O 1
ATOM 4630 N N . VAL B 1 297 ? 3.439 11.445 20.75 1 95.38 297 VAL B N 1
ATOM 4631 C CA . VAL B 1 297 ? 2.572 12.164 21.672 1 95.38 297 VAL B CA 1
ATOM 4632 C C . VAL B 1 297 ? 1.147 12.195 21.125 1 95.38 297 VAL B C 1
ATOM 4634 O O . VAL B 1 297 ? 0.181 12.156 21.891 1 95.38 297 VAL B O 1
ATOM 4637 N N . SER B 1 298 ? 1.031 12.195 19.859 1 94.56 298 SER B N 1
ATOM 4638 C CA . SER B 1 298 ? -0.288 12.289 19.234 1 94.56 298 SER B CA 1
ATOM 4639 C C . SER B 1 298 ? -1.105 11.023 19.5 1 94.56 298 SER B C 1
ATOM 4641 O O . SER B 1 298 ? -2.334 11.039 19.391 1 94.56 298 SER B O 1
ATOM 4643 N N . VAL B 1 299 ? -0.446 9.953 19.797 1 89.5 299 VAL B N 1
ATOM 4644 C CA . VAL B 1 299 ? -1.179 8.75 20.172 1 89.5 299 VAL B CA 1
ATOM 4645 C C . VAL B 1 299 ? -2.178 9.086 21.281 1 89.5 299 VAL B C 1
ATOM 4647 O O . VAL B 1 299 ? -3.338 8.672 21.219 1 89.5 299 VAL B O 1
ATOM 4650 N N . VAL B 1 300 ? -1.726 9.859 22.188 1 91.12 300 VAL B N 1
ATOM 4651 C CA . VAL B 1 300 ? -2.578 10.219 23.312 1 91.12 300 VAL B CA 1
ATOM 4652 C C . VAL B 1 300 ? -3.508 11.359 22.922 1 91.12 300 VAL B C 1
ATOM 4654 O O . VAL B 1 300 ? -4.723 11.273 23.109 1 91.12 300 VAL B O 1
ATOM 4657 N N . THR B 1 301 ? -2.99 12.414 22.328 1 94.88 301 THR B N 1
ATOM 4658 C CA . THR B 1 301 ? -3.768 13.625 22.078 1 94.88 301 THR B CA 1
ATOM 4659 C C . THR B 1 301 ? -4.797 13.375 20.969 1 94.88 301 THR B C 1
ATOM 4661 O O . THR B 1 301 ? -5.969 13.727 21.125 1 94.88 301 THR B O 1
ATOM 4664 N N . LEU B 1 302 ? -4.336 12.828 19.922 1 93.25 302 LEU B N 1
ATOM 4665 C CA . LEU B 1 302 ? -5.25 12.57 18.812 1 93.25 302 LEU B CA 1
ATOM 4666 C C . LEU B 1 302 ? -6.316 11.555 19.203 1 93.25 302 LEU B C 1
ATOM 4668 O O . LEU B 1 302 ? -7.484 11.703 18.828 1 93.25 302 LEU B O 1
ATOM 4672 N N . THR B 1 303 ? -5.918 10.539 19.938 1 89.88 303 THR B N 1
ATOM 4673 C CA . THR B 1 303 ? -6.879 9.555 20.422 1 89.88 303 THR B CA 1
ATOM 4674 C C . THR B 1 303 ? -7.926 10.211 21.328 1 89.88 303 THR B C 1
ATOM 4676 O O . THR B 1 303 ? -9.109 9.867 21.266 1 89.88 303 THR B O 1
ATOM 4679 N N . THR B 1 304 ? -7.52 11.055 22.125 1 91.12 304 THR B N 1
ATOM 4680 C CA . THR B 1 304 ? -8.438 11.789 23 1 91.12 304 THR B CA 1
ATOM 4681 C C . THR B 1 304 ? -9.438 12.586 22.172 1 91.12 304 THR B C 1
ATOM 4683 O O . THR B 1 304 ? -10.641 12.594 22.469 1 91.12 304 THR B O 1
ATOM 4686 N N . VAL B 1 305 ? -8.992 13.266 21.156 1 92.94 305 VAL B N 1
ATOM 4687 C CA . VAL B 1 305 ? -9.875 14.039 20.281 1 92.94 305 VAL B CA 1
ATOM 4688 C C . VAL B 1 305 ? -10.867 13.109 19.578 1 92.94 305 VAL B C 1
ATOM 4690 O O . VAL B 1 305 ? -12.055 13.406 19.484 1 92.94 305 VAL B O 1
ATOM 4693 N N . MET B 1 306 ? -10.367 12 19.078 1 89.75 306 MET B N 1
ATOM 4694 C CA . MET B 1 306 ? -11.234 11.008 18.438 1 89.75 306 MET B CA 1
ATOM 4695 C C . MET B 1 306 ? -12.305 10.523 19.406 1 89.75 306 MET B C 1
ATOM 4697 O O . MET B 1 306 ? -13.469 10.383 19.016 1 89.75 306 MET B O 1
ATOM 4701 N N . TRP B 1 307 ? -11.883 10.297 20.594 1 87.19 307 TRP B N 1
ATOM 4702 C CA . TRP B 1 307 ? -12.805 9.852 21.625 1 87.19 307 TRP B CA 1
ATOM 4703 C C . TRP B 1 307 ? -13.867 10.914 21.906 1 87.19 307 TRP B C 1
ATOM 4705 O O . TRP B 1 307 ? -15.055 10.602 22 1 87.19 307 TRP B O 1
ATOM 4715 N N . LEU B 1 308 ? -13.5 12.133 22 1 90.19 308 LEU B N 1
ATOM 4716 C CA . LEU B 1 308 ? -14.422 13.234 22.25 1 90.19 308 LEU B CA 1
ATOM 4717 C C . LEU B 1 308 ? -15.43 13.375 21.109 1 90.19 308 LEU B C 1
ATOM 4719 O O . LEU B 1 308 ? -16.609 13.648 21.344 1 90.19 308 LEU B O 1
ATOM 4723 N N . ILE B 1 309 ? -14.969 13.203 19.953 1 89.19 309 ILE B N 1
ATOM 4724 C CA . ILE B 1 309 ? -15.836 13.312 18.781 1 89.19 309 ILE B CA 1
ATOM 4725 C C . ILE B 1 309 ? -16.844 12.156 18.781 1 89.19 309 ILE B C 1
ATOM 4727 O O . ILE B 1 309 ? -18.031 12.375 18.609 1 89.19 309 ILE B O 1
ATOM 4731 N N . ARG B 1 310 ? -16.438 10.984 19 1 84 310 ARG B N 1
ATOM 4732 C CA . ARG B 1 310 ? -17.266 9.797 18.906 1 84 310 ARG B CA 1
ATOM 4733 C C . ARG B 1 310 ? -18.312 9.766 20.016 1 84 310 ARG B C 1
ATOM 4735 O O . ARG B 1 310 ? -19.422 9.273 19.812 1 84 310 ARG B O 1
ATOM 4742 N N . THR B 1 311 ? -17.938 10.273 21.156 1 85.69 311 THR B N 1
ATOM 4743 C CA . THR B 1 311 ? -18.859 10.25 22.281 1 85.69 311 THR B CA 1
ATOM 4744 C C . THR B 1 311 ? -19.734 11.492 22.297 1 85.69 311 THR B C 1
ATOM 4746 O O . THR B 1 311 ? -20.609 11.641 23.156 1 85.69 311 THR B O 1
ATOM 4749 N N . GLY B 1 312 ? -19.516 12.367 21.375 1 85.25 312 GLY B N 1
ATOM 4750 C CA . GLY B 1 312 ? -20.328 13.578 21.281 1 85.25 312 GLY B CA 1
ATOM 4751 C C . GLY B 1 312 ? -20 14.594 22.359 1 85.25 312 GLY B C 1
ATOM 4752 O O . GLY B 1 312 ? -20.844 15.445 22.688 1 85.25 312 GLY B O 1
ATOM 4753 N N . GLN B 1 313 ? -18.844 14.461 22.875 1 83.5 313 GLN B N 1
ATOM 4754 C CA . GLN B 1 313 ? -18.484 15.336 23.984 1 83.5 313 GLN B CA 1
ATOM 4755 C C . GLN B 1 313 ? -17.797 16.609 23.484 1 83.5 313 GLN B C 1
ATOM 4757 O O . GLN B 1 313 ? -17.531 17.516 24.266 1 83.5 313 GLN B O 1
ATOM 4762 N N . LEU B 1 314 ? -17.516 16.656 22.188 1 81.06 314 LEU B N 1
ATOM 4763 C CA . LEU B 1 314 ? -17 17.906 21.625 1 81.06 314 LEU B CA 1
ATOM 4764 C C . LEU B 1 314 ? -18.125 18.906 21.406 1 81.06 314 LEU B C 1
ATOM 4766 O O . LEU B 1 314 ? -19.078 18.641 20.656 1 81.06 314 LEU B O 1
ATOM 4770 N N . PRO B 1 315 ? -18.109 19.906 22.25 1 80.31 315 PRO B N 1
ATOM 4771 C CA . PRO B 1 315 ? -19.219 20.859 22.156 1 80.31 315 PRO B CA 1
ATOM 4772 C C . PRO B 1 315 ? -19.203 21.672 20.859 1 80.31 315 PRO B C 1
ATOM 4774 O O . PRO B 1 315 ? -18.75 22.812 20.859 1 80.31 315 PRO B O 1
ATOM 4777 N N . LEU B 1 316 ? -19.5 21.062 19.688 1 75.56 316 LEU B N 1
ATOM 4778 C CA . LEU B 1 316 ? -19.469 21.703 18.391 1 75.56 316 LEU B CA 1
ATOM 4779 C C . LEU B 1 316 ? -20.875 22.109 17.953 1 75.56 316 LEU B C 1
ATOM 4781 O O . LEU B 1 316 ? -21.047 22.781 16.938 1 75.56 316 LEU B O 1
ATOM 4785 N N . SER B 1 317 ? -21.969 21.75 18.75 1 60.12 317 SER B N 1
ATOM 4786 C CA . SER B 1 317 ? -23.344 22.172 18.531 1 60.12 317 SER B CA 1
ATOM 4787 C C . SER B 1 317 ? -23.766 23.219 19.562 1 60.12 317 SER B C 1
ATOM 4789 O O . SER B 1 317 ? -23.25 23.234 20.688 1 60.12 317 SER B O 1
#

Solvent-accessible surface area (backbone atoms only — not comparable to full-atom values): 30289 Å² total; per-residue (Å²): 106,68,67,45,44,42,63,38,34,37,54,54,47,34,22,48,50,17,23,51,47,25,63,70,68,56,69,60,74,66,13,39,48,48,44,51,45,42,40,52,67,43,16,42,16,29,35,36,18,54,48,30,34,70,35,62,52,76,70,71,69,47,61,66,58,52,51,37,49,42,48,25,34,48,49,19,19,51,52,15,19,48,42,19,38,70,68,48,64,40,51,74,61,35,13,51,49,35,8,41,40,6,28,37,38,26,46,77,49,47,29,55,48,48,40,38,71,76,62,31,74,74,22,44,60,55,47,51,52,50,46,48,50,45,46,46,52,51,56,40,51,50,58,50,51,46,44,71,63,37,85,62,86,62,65,64,64,65,51,49,53,51,33,50,50,52,46,65,62,26,50,46,47,40,24,30,51,52,9,36,49,30,24,65,67,62,56,79,73,53,66,28,58,45,49,31,34,47,38,28,32,48,23,28,34,46,50,32,29,22,48,49,15,25,53,52,42,67,41,68,78,68,80,79,56,82,28,44,65,58,21,42,43,28,16,45,47,46,22,18,50,47,27,44,51,36,45,68,72,64,43,92,55,56,63,54,50,44,51,41,51,28,52,48,35,21,30,28,30,18,68,59,43,29,54,52,14,51,73,68,70,35,55,37,63,55,32,34,37,40,29,45,52,21,48,60,54,26,59,57,50,34,40,49,50,52,40,29,56,75,70,63,66,53,83,69,122,106,68,66,44,44,41,63,37,33,36,55,53,45,34,22,47,51,18,24,48,46,25,62,70,67,56,70,59,74,64,13,40,48,48,45,51,45,41,41,52,68,45,16,42,16,29,36,35,17,54,47,29,35,71,36,62,53,75,67,71,69,47,61,66,58,51,52,38,50,43,47,25,33,48,49,19,19,52,52,14,20,50,41,20,37,70,69,48,63,39,51,74,62,36,14,52,49,36,8,41,40,6,28,38,38,28,45,77,49,47,29,54,47,48,39,36,70,75,61,31,75,73,21,43,61,57,47,51,51,48,46,47,51,43,46,46,51,52,56,41,50,49,59,50,51,47,46,72,61,37,84,61,84,60,64,65,62,65,51,49,52,52,35,50,49,54,48,64,63,28,51,46,46,39,24,30,51,53,10,38,47,30,25,65,68,64,56,80,72,54,65,26,58,47,51,31,34,48,39,27,31,48,23,27,34,47,51,32,29,23,48,50,15,24,51,52,43,68,41,67,79,67,82,81,56,81,28,42,65,57,19,42,42,29,16,45,49,47,22,20,50,47,28,44,52,38,46,67,72,63,42,92,54,56,60,54,51,43,50,41,51,27,54,46,34,21,30,28,31,20,69,59,42,30,54,52,15,51,73,68,70,34,56,38,64,55,31,35,38,40,28,46,52,22,49,60,52,26,58,57,50,34,40,50,51,52,41,30,57,75,70,62,64,52,83,70,122

Sequence (634 aa):
MIDILNLALPYFGLIFVGFACGRLKRLPENGLAWMNFFLLYVSLPALFFRIMSKTPFEELNNLPFVLATTFGTACAFFISGLIGRTVGGLSLRETTMASLAGGYGNIGYMGPGLALAVLGPKAAVPVALIFCFDSIFLFSIVPLAMALTAGERRPLLPTIVHVVREIVLHPLIVAAYCGAAAAAFHVQVPTAVDNTLQFLQNAAAPVALFTLGVTVALRPFGRVPWEIPGIVAVKLLLHPLIVFGLMLACGPFTLEWAATAVLMASLPPALNVFVIARQYNTWVEPASVAVLIGTFVSVVTLTTVMWLIRTGQLPLSMIDILNLALPYFGLIFVGFACGRLKRLPENGLAWMNFFLLYVSLPALFFRIMSKTPFEELNNLPFVLATTFGTACAFFISGLIGRTVGGLSLRETTMASLAGGYGNIGYMGPGLALAVLGPKAAVPVALIFCFDSIFLFSIVPLAMALTAGERRPLLPTIVHVVREIVLHPLIVAAYCGAAAAAFHVQVPTAVDNTLQFLQNAAAPVALFTLGVTVALRPFGRVPWEIPGIVAVKLLLHPLIVFGLMLACGPFTLEWAATAVLMASLPPALNVFVIARQYNTWVEPASVAVLIGTFVSVVTLTTVMWLIRTGQLPLS

Radius of gyration: 26.51 Å; Cα contacts (8 Å, |Δi|>4): 1078; chains: 2; bounding box: 53×75×55 Å

InterPro domains:
  IPR004776 Membrane transport PIN-like [PF03547] (9-304)
  IPR038770 Sodium/solute symporter superfamily [G3DSA:1.20.1530.20] (162-317)

Secondary structure (DSSP, 8-state):
-HHHHHHHHHHHHHHHHHHHHHHHH---GGGGHHHHHHIIIIIHHHHHHHHHHTS-HHHH--HHHHHHHHHHHHHHHHHHHHHHHHTS---HHHHHHHHHHHH-B-TTTTHHHHHHHHH-GGGHHHHHHHHHHHHHHHHHHHHHHHHHTSSS---HHHHHHHHHHHHHT-HHHHHHHHHHHHHHTT----HHHHHHHHHHHHHHHHHHHHHHHHHHHHS------THHHHHHHIIIIIHHHHHHHHHHHS----HHHHHHHHHHHTSPBPTHHHHHHHHTTSSHHHHHHHHHHHHHHHHHHHHHHHHHHHTT-S---/-HHHHHHHHHHHHHHHHHHHHHHHH---GGGGHHHHHHIIIIIHHHHHHHHHHTS-HHHH--HHHHHHHHHHHHHHHHHHHHHHHHTS---HHHHHHHHHHHH-B-TTTTHHHHHHHHH-GGGHHHHHHHHHHHHHHHHHHHHHHHHHSSSS---HHHHHHHHHHHHHT-HHHHHHHHHHHHHHTT----HHHHHHHHHHHHHHHHHHHHHHHHHHHHS------THHHHHHHIIIIIHHHHHHHHHHHS----HHHHHHHHHHHTSPBPTHHHHHHHHTTSSHHHHHHHHHHHHHHHHHHHHHHHHHHHTT-S---

Foldseek 3Di:
DVVLCVLQCVQVVLLQVLQVCLQPVVDDPVVCVVLVCLQQANQLLLQLLLLLLPDALVVLPPVLLLCLLLVLLVVQLVVQLVLCCPVVVDDLLQSNLSSLQQRAFQLRQAQQVSLCSLQNSVLSSLSLSSVLSNCLVSLQVNQLSLQVVVVDVDPNVVSNVVSVCCSCVRNNNVSNVNSNVNNVVVPDDDPVVNVVSVVSNVVRHSSSSSSLSSVLNNADADDAGPSLVVSLCSQQPVSLVSSLVSLQVSDDDPLSNSLSSSLSSNGGGHPVSLVVCVVSVHNNNNSSNNRNVSSVVSSVRSSVSSVCSNVVVSPSD/DVVLCVLQCVQVVLLQVLQVCLQPVVDDPVVCVVLVCLQQANQLLLQLLLLLLPDALVVLPPVLLLCLLLVLLVVQLVVQLVLCCPVVVDDLLQSNLSSLQQRAFQLRQAQQVSLCSLQNSVLSSLSLSSVLSNCLVSLQVNQLSLQVVVVDVDPNVVSNVVSVCCSCVRNNNVSNVNSNVNNVVVPDDDPVVNVVSVVSNVVRHSSSSSSLSSVLNNADADDAGPSLVVSLCSQQPVSLVSSLVSCQVSDDDPLSNSLSSSLSSNGGGHPVSLVVCVVSVHNNNNSSNNRNVSSVVSSVRSSVSSVCSNVVVSPSD

Organism: Rhodopseudomonas palustris (strain HaA2) (NCBI:txid316058)

pLDDT: mean 89.53, std 7.74, range [57.06, 98.69]

Nearest PDB structures (foldseek):
  8u58-assembly1_C  TM=8.713E-01  e=1.386E-10  Homo sapiens
  8u5n-assembly1_A  TM=8.712E-01  e=7.474E-10  Homo sapiens
  7wkw-assembly1_B  TM=7.785E-01  e=2.143E-09  Arabidopsis thaliana
  7y9u-assembly1_A  TM=7.736E-01  e=2.685E-08  Arabidopsis thaliana
  7y9t-assembly1_B  TM=7.587E-01  e=4.268E-08  Arabidopsis thaliana